Protein AF-0000000068837179 (afdb_homodimer)

Nearest PDB structures (foldseek):
  2dx7-assembly1_B  TM=6.089E-01  e=2.990E-06  Pyrococcus horikoshii OT3
  5elm-assembly2_D  TM=6.100E-01  e=6.855E-06  Escherichia coli
  5hqt-assembly1_A  TM=6.176E-01  e=1.316E-05  Escherichia coli O157:H7 str. SS52
  2zsk-assembly1_B  TM=5.838E-01  e=1.240E-05  Pyrococcus horikoshii OT3
  5w1q-assembly1_B  TM=5.320E-01  e=4.939E-03  Helicobacter pylori

Sequence (682 aa):
MAGKDRKTIEKNYPGAEVDEGGRFKPLPPADDDAKLLVCEYPSLGVIRLDYDYPPALGDIDHPGSFYYDVFYRVVPGLTFGMCQKGEMPDEIKQRFIDAIKWLDAQGVAGITSDCGFFMNFQDLARTVTDKPVFMSSLCQLPAVVCAYAAHEHIALFTANGESLKPMRDLIKKECGVDPEESRFIIVGCQDVPGFEAVANGDRVDVDSVMPHIVRLAKETVAKYADTAKPIRAILFECTELPPYSDAVRAATRLPVFDAITSCNSFLAALMDNPRFGVNNWHLSWDGSQTDYRYGDNLSADLKAKLVNAEHAENVAAAERKLAKDRQKPKPATGTGTAFDAMAGKDRKTIEKNYPGAEVDEGGRFKPLPPADDDAKLLVCEYPSLGVIRLDYDYPPALGDIDHPGSFYYDVFYRVVPGLTFGMCQKGEMPDEIKQRFIDAIKWLDAQGVAGITSDCGFFMNFQDLARTVTDKPVFMSSLCQLPAVVCAYAAHEHIALFTANGESLKPMRDLIKKECGVDPEESRFIIVGCQDVPGFEAVANGDRVDVDSVMPHIVRLAKETVAKYADTAKPIRAILFECTELPPYSDAVRAATRLPVFDAITSCNSFLAALMDNPRFGVNNWHLSWDGSQTDYRYGDNLSADLKAKLVNAEHAENVAAAERKLAKDRQKPKPATGTGTAFDA

Solvent-accessible surface area (backbone atoms only — not comparable to full-atom values): 36928 Å² total; per-residue (Å²): 141,82,79,59,65,34,63,69,37,48,69,79,42,74,84,60,62,43,49,68,56,37,47,76,63,69,78,74,48,88,67,89,80,57,65,79,71,62,38,75,48,62,25,37,22,34,42,31,54,34,66,55,52,63,59,50,62,30,14,69,78,20,60,69,52,50,92,46,47,71,45,63,34,55,22,49,60,38,36,69,69,34,34,63,69,51,53,68,59,69,71,41,44,50,42,44,54,49,37,53,50,51,37,53,73,73,60,39,54,30,38,33,41,57,37,32,46,37,49,62,46,38,71,64,54,17,71,72,44,85,46,46,30,47,27,19,28,57,36,46,45,27,25,57,52,42,16,46,38,83,60,41,19,37,34,38,35,28,58,41,38,81,64,51,59,80,40,34,67,54,43,23,70,58,31,53,39,60,55,77,42,87,29,46,45,76,40,47,38,60,81,38,69,64,47,53,22,65,84,69,41,40,63,60,55,62,78,76,26,40,64,50,54,38,47,52,52,48,53,57,42,56,76,23,59,90,46,93,40,30,58,58,35,36,34,31,34,26,29,74,45,38,34,42,38,33,47,37,23,64,74,63,72,32,37,37,42,22,41,60,57,44,52,51,47,62,51,51,26,62,44,67,44,91,74,38,47,54,52,67,46,36,46,76,69,89,83,66,71,76,89,81,56,90,61,47,92,51,54,71,75,51,52,71,48,40,76,41,68,71,53,58,66,57,49,54,51,45,50,54,47,50,54,51,56,68,63,46,74,74,74,78,78,74,81,74,72,71,75,74,117,144,82,82,64,66,29,63,72,37,50,70,81,43,74,83,61,63,41,51,68,52,33,48,77,66,71,81,78,47,91,67,91,81,62,66,80,74,62,37,75,49,61,25,37,22,34,42,31,54,35,65,51,52,63,58,50,62,29,12,68,77,19,61,68,50,52,92,46,47,70,44,66,34,54,24,50,61,38,36,69,69,34,35,65,70,52,54,68,59,69,71,42,44,50,42,44,55,49,37,53,49,53,39,53,73,72,61,40,55,31,38,34,41,54,37,32,46,37,50,61,46,39,70,62,52,18,70,72,44,84,45,48,30,48,27,18,28,56,37,46,46,29,25,57,52,41,17,45,40,82,59,41,19,36,35,38,36,28,58,43,39,80,63,53,60,78,40,35,66,55,42,22,70,56,29,52,39,59,52,76,42,89,26,47,44,76,40,48,38,60,80,38,68,65,47,50,22,63,82,69,42,41,63,58,55,60,78,76,26,40,62,48,53,38,47,51,52,48,54,56,40,57,75,23,60,88,47,95,39,30,59,56,36,34,35,30,34,28,29,72,46,39,34,43,38,33,48,37,22,65,73,62,72,32,37,38,41,23,42,59,58,45,53,50,48,62,51,49,25,62,43,68,44,92,74,38,46,52,55,70,49,38,45,75,68,88,85,67,71,74,87,81,55,90,60,49,93,50,55,72,73,52,51,71,48,39,77,38,66,71,48,57,64,58,48,55,53,45,52,54,46,50,52,52,56,70,64,44,73,74,75,78,77,73,82,73,72,70,75,75,116

Radius of gyration: 26.99 Å; Cα contacts (8 Å, |Δi|>4): 1284; chains: 2; bounding box: 85×78×82 Å

Structure (mmCIF, N/CA/C/O backbone):
data_AF-0000000068837179-model_v1
#
loop_
_entity.id
_entity.type
_entity.pdbx_description
1 polymer 'Uncharacterized protein'
#
loop_
_atom_site.group_PDB
_atom_site.id
_atom_site.type_symbol
_atom_site.label_atom_id
_atom_site.label_alt_id
_atom_site.label_comp_id
_atom_site.label_asym_id
_atom_site.label_entity_id
_atom_site.label_seq_id
_atom_site.pdbx_PDB_ins_code
_atom_site.Cartn_x
_atom_site.Cartn_y
_atom_site.Cartn_z
_atom_site.occupancy
_atom_site.B_iso_or_equiv
_atom_site.auth_seq_id
_atom_site.auth_comp_id
_atom_site.auth_asym_id
_atom_site.auth_atom_id
_atom_site.pdbx_PDB_model_num
ATOM 1 N N . MET A 1 1 ? -8.508 -22.625 29.547 1 20.25 1 MET A N 1
ATOM 2 C CA . MET A 1 1 ? -7.75 -21.891 28.547 1 20.25 1 MET A CA 1
ATOM 3 C C . MET A 1 1 ? -7.773 -20.391 28.828 1 20.25 1 MET A C 1
ATOM 5 O O . MET A 1 1 ? -8.758 -19.703 28.531 1 20.25 1 MET A O 1
ATOM 9 N N . ALA A 1 2 ? -7.027 -19.672 29.922 1 22.12 2 ALA A N 1
ATOM 10 C CA . ALA A 1 2 ? -7.379 -18.875 31.094 1 22.12 2 ALA A CA 1
ATOM 11 C C . ALA A 1 2 ? -7.398 -17.391 30.75 1 22.12 2 ALA A C 1
ATOM 13 O O . ALA A 1 2 ? -6.77 -16.953 29.781 1 22.12 2 ALA A O 1
ATOM 14 N N . GLY A 1 3 ? -8.109 -16.469 31.484 1 24.42 3 GLY A N 1
ATOM 15 C CA . GLY A 1 3 ? -8.672 -15.125 31.516 1 24.42 3 GLY A CA 1
ATOM 16 C C . GLY A 1 3 ? -7.617 -14.039 31.578 1 24.42 3 GLY A C 1
ATOM 17 O O . GLY A 1 3 ? -6.91 -13.914 32.594 1 24.42 3 GLY A O 1
ATOM 18 N N . LYS A 1 4 ? -6.719 -13.859 30.609 1 28.53 4 LYS A N 1
ATOM 19 C CA . LYS A 1 4 ? -5.672 -12.844 30.75 1 28.53 4 LYS A CA 1
ATOM 20 C C . LYS A 1 4 ? -6.191 -11.609 31.469 1 28.53 4 LYS A C 1
ATOM 22 O O . LYS A 1 4 ? -7.277 -11.109 31.172 1 28.53 4 LYS A O 1
ATOM 27 N N . ASP A 1 5 ? -5.574 -10.945 32.625 1 31.19 5 ASP A N 1
ATOM 28 C CA . ASP A 1 5 ? -5.945 -10.336 33.906 1 31.19 5 ASP A CA 1
ATOM 29 C C . ASP A 1 5 ? -6.281 -8.859 33.719 1 31.19 5 ASP A C 1
ATOM 31 O O . ASP A 1 5 ? -5.723 -8.188 32.844 1 31.19 5 ASP A O 1
ATOM 35 N N . ARG A 1 6 ? -7.199 -8.117 34.375 1 32.34 6 ARG A N 1
ATOM 36 C CA . ARG A 1 6 ? -7.934 -6.887 34.656 1 32.34 6 ARG A CA 1
ATOM 37 C C . ARG A 1 6 ? -6.996 -5.777 35.125 1 32.34 6 ARG A C 1
ATOM 39 O O . ARG A 1 6 ? -7.156 -4.621 34.719 1 32.34 6 ARG A O 1
ATOM 46 N N . LYS A 1 7 ? -6.008 -6.156 35.719 1 34.16 7 LYS A N 1
ATOM 47 C CA . LYS A 1 7 ? -5.238 -5.227 36.531 1 34.16 7 LYS A CA 1
ATOM 48 C C . LYS A 1 7 ? -4.297 -4.383 35.688 1 34.16 7 LYS A C 1
ATOM 50 O O . LYS A 1 7 ? -4.09 -3.199 35.969 1 34.16 7 LYS A O 1
ATOM 55 N N . THR A 1 8 ? -3.781 -4.969 34.719 1 30.62 8 THR A N 1
ATOM 56 C CA . THR A 1 8 ? -2.74 -4.238 34 1 30.62 8 THR A CA 1
ATOM 57 C C . THR A 1 8 ? -3.346 -3.139 33.125 1 30.62 8 THR A C 1
ATOM 59 O O . THR A 1 8 ? -2.748 -2.074 32.969 1 30.62 8 THR A O 1
ATOM 62 N N . ILE A 1 9 ? -4.613 -3.262 32.781 1 30.8 9 ILE A N 1
ATOM 63 C CA . ILE A 1 9 ? -5.328 -2.273 31.984 1 30.8 9 ILE A CA 1
ATOM 64 C C . ILE A 1 9 ? -5.742 -1.096 32.844 1 30.8 9 ILE A C 1
ATOM 66 O O . ILE A 1 9 ? -5.613 0.062 32.469 1 30.8 9 ILE A O 1
ATOM 70 N N . GLU A 1 10 ? -5.988 -1.407 34.031 1 36.59 10 GLU A N 1
ATOM 71 C CA . GLU A 1 10 ? -6.445 -0.404 34.969 1 36.59 10 GLU A CA 1
ATOM 72 C C . GLU A 1 10 ? -5.383 0.665 35.219 1 36.59 10 GLU A C 1
ATOM 74 O O . GLU A 1 10 ? -5.703 1.84 35.375 1 36.59 10 GLU A O 1
ATOM 79 N N . LYS A 1 11 ? -4.219 0.187 35.219 1 37.34 11 LYS A N 1
ATOM 80 C CA . LYS A 1 11 ? -3.131 1.094 35.594 1 37.34 11 LYS A CA 1
ATOM 81 C C . LYS A 1 11 ? -2.885 2.115 34.469 1 37.34 11 LYS A C 1
ATOM 83 O O . LYS A 1 11 ? -2.715 3.305 34.75 1 37.34 11 LYS A O 1
ATOM 88 N N . ASN A 1 12 ? -2.801 1.68 33.344 1 32.41 12 ASN A N 1
ATOM 89 C CA . ASN A 1 12 ? -2.252 2.549 32.281 1 32.41 12 ASN A CA 1
ATOM 90 C C . ASN A 1 12 ? -3.33 3.438 31.688 1 32.41 12 ASN A C 1
ATOM 92 O O . ASN A 1 12 ? -3.02 4.391 30.969 1 32.41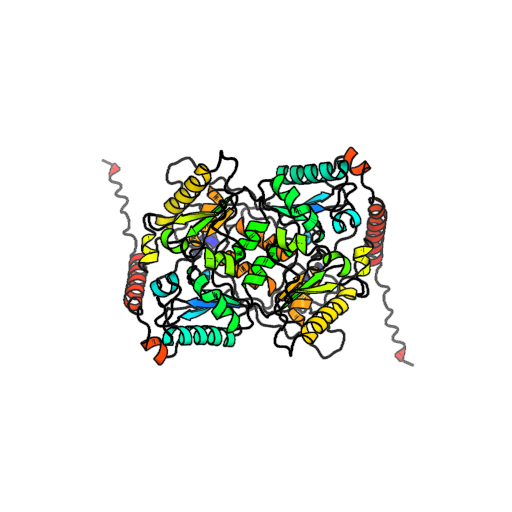 12 ASN A O 1
ATOM 96 N N . TYR A 1 13 ? -4.625 2.961 31.609 1 29.81 13 TYR A N 1
ATOM 97 C CA . TYR A 1 13 ? -5.742 3.785 31.156 1 29.81 13 TYR A CA 1
ATOM 98 C C . TYR A 1 13 ? -6.742 4.016 32.281 1 29.81 13 TYR A C 1
ATOM 100 O O . TYR A 1 13 ? -7.676 3.227 32.469 1 29.81 13 TYR A O 1
ATOM 108 N N . PRO A 1 14 ? -6.625 4.891 32.969 1 34.59 14 PRO A N 1
ATOM 109 C CA . PRO A 1 14 ? -7.523 5.211 34.094 1 34.59 14 PRO A CA 1
ATOM 110 C C . PRO A 1 14 ? -8.891 5.707 33.594 1 34.59 14 PRO A C 1
ATOM 112 O O . PRO A 1 14 ? -8.969 6.551 32.719 1 34.59 14 PRO A O 1
ATOM 115 N N . GLY A 1 15 ? -10.008 5.098 33.969 1 36.75 15 GLY A N 1
ATOM 116 C CA . GLY A 1 15 ? -11.406 5.355 33.656 1 36.75 15 GLY A CA 1
ATOM 117 C C . GLY A 1 15 ? -11.914 4.531 32.469 1 36.75 15 GLY A C 1
ATOM 118 O O . GLY A 1 15 ? -13.078 4.645 32.094 1 36.75 15 GLY A O 1
ATOM 119 N N . ALA A 1 16 ? -11.203 4.074 31.562 1 35.16 16 ALA A N 1
ATOM 120 C CA . ALA A 1 16 ? -11.578 3.039 30.594 1 35.16 16 ALA A CA 1
ATOM 121 C C . ALA A 1 16 ? -12.125 1.805 31.312 1 35.16 16 ALA A C 1
ATOM 123 O O . ALA A 1 16 ? -11.539 1.329 32.281 1 35.16 16 ALA A O 1
ATOM 124 N N . GLU A 1 17 ? -13.461 1.665 31.391 1 36.78 17 GLU A N 1
ATOM 125 C CA . GLU A 1 17 ? -13.859 0.412 32.031 1 36.78 17 GLU A CA 1
ATOM 126 C C . GLU A 1 17 ? -13.344 -0.791 31.234 1 36.78 17 GLU A C 1
ATOM 128 O O . GLU A 1 17 ? -13.453 -0.832 30.016 1 36.78 17 GLU A O 1
ATOM 133 N N . VAL A 1 18 ? -12.25 -1.261 31.391 1 38 18 VAL A N 1
ATOM 134 C CA . VAL A 1 18 ? -11.781 -2.549 30.891 1 38 18 VAL A CA 1
ATOM 135 C C . VAL A 1 18 ? -12.57 -3.678 31.547 1 38 18 VAL A C 1
ATOM 137 O O . VAL A 1 18 ? -13.008 -3.551 32.688 1 38 18 VAL A O 1
ATOM 140 N N . ASP A 1 19 ? -13.188 -4.461 30.703 1 34.62 19 ASP A N 1
ATOM 141 C CA . ASP A 1 19 ? -13.727 -5.617 31.406 1 34.62 19 ASP A CA 1
ATOM 142 C C . ASP A 1 19 ? -12.633 -6.375 32.156 1 34.62 19 ASP A C 1
ATOM 144 O O . ASP A 1 19 ? -11.469 -5.961 32.125 1 34.62 19 ASP A O 1
ATOM 148 N N . GLU A 1 20 ? -12.922 -7.34 32.938 1 40.31 20 GLU A N 1
ATOM 149 C CA . GLU A 1 20 ? -11.969 -8.102 33.75 1 40.31 20 GLU A CA 1
ATOM 150 C C . GLU A 1 20 ? -10.742 -8.484 32.938 1 40.31 20 GLU A C 1
ATOM 152 O O . GLU A 1 20 ? -9.648 -8.664 33.469 1 40.31 20 GLU A O 1
ATOM 157 N N . GLY A 1 21 ? -10.906 -8.625 31.625 1 34.88 21 GLY A N 1
ATOM 158 C CA . GLY A 1 21 ? -9.82 -9.188 30.844 1 34.88 21 GLY A CA 1
ATOM 159 C C . GLY A 1 21 ? -8.977 -8.133 30.156 1 34.88 21 GLY A C 1
ATOM 160 O O . GLY A 1 21 ? -8.086 -8.461 29.359 1 34.88 21 GLY A O 1
ATOM 161 N N . GLY A 1 22 ? -9.078 -6.836 30.391 1 34.56 22 GLY A N 1
ATOM 162 C CA . GLY A 1 22 ? -8.203 -5.758 29.969 1 34.56 22 GLY A CA 1
ATOM 163 C C . GLY A 1 22 ? -8.641 -5.121 28.656 1 34.56 22 GLY A C 1
ATOM 164 O O . GLY A 1 22 ? -7.871 -4.379 28.031 1 34.56 22 GLY A O 1
ATOM 165 N N . ARG A 1 23 ? -9.609 -5.652 28.016 1 31.25 23 ARG A N 1
ATOM 166 C CA . ARG A 1 23 ? -10.055 -5.176 26.719 1 31.25 23 ARG A CA 1
ATOM 167 C C . ARG A 1 23 ? -10.859 -3.883 26.859 1 31.25 23 ARG A C 1
ATOM 169 O O . ARG A 1 23 ? -11.602 -3.709 27.812 1 31.25 23 ARG A O 1
ATOM 176 N N . PHE A 1 24 ? -10.547 -2.902 26 1 32.12 24 PHE A N 1
ATOM 177 C CA . PHE A 1 24 ? -11.195 -1.598 26 1 32.12 24 PHE A CA 1
ATOM 178 C C . PHE A 1 24 ? -12.672 -1.725 25.672 1 32.12 24 PHE A C 1
ATOM 180 O O . PHE A 1 24 ? -13.062 -2.568 24.859 1 32.12 24 PHE A O 1
ATOM 187 N N . LYS A 1 25 ? -13.695 -1.271 26.359 1 35.53 25 LYS A N 1
ATOM 188 C CA . LYS A 1 25 ? -15.117 -1.187 26.016 1 35.53 25 LYS A CA 1
ATOM 189 C C . LYS A 1 25 ? -15.336 -0.243 24.844 1 35.53 25 LYS A C 1
ATOM 191 O O . LYS A 1 25 ? -14.82 0.877 24.828 1 35.53 25 LYS A O 1
ATOM 196 N N . PRO A 1 26 ? -15.688 -0.724 23.547 1 34.81 26 PRO A N 1
ATOM 197 C CA . PRO A 1 26 ? -16.078 0.12 22.422 1 34.81 26 PRO A CA 1
ATOM 198 C C . PRO A 1 26 ? -16.828 1.375 22.859 1 34.81 26 PRO A C 1
ATOM 200 O O . PRO A 1 26 ? -17.469 1.387 23.922 1 34.81 26 PRO A O 1
ATOM 203 N N . LEU A 1 27 ? -16.5 2.488 22.281 1 36.75 27 LEU A N 1
ATOM 204 C CA . LEU A 1 27 ? -17.266 3.707 22.547 1 36.75 27 LEU A CA 1
ATOM 205 C C . LEU A 1 27 ? -18.766 3.428 22.562 1 36.75 27 LEU A C 1
ATOM 207 O O . LEU A 1 27 ? -19.25 2.646 21.75 1 36.75 27 LEU A O 1
ATOM 211 N N . PRO A 1 28 ? -19.469 3.543 23.594 1 34.31 28 PRO A N 1
ATOM 212 C CA . PRO A 1 28 ? -20.938 3.412 23.562 1 34.31 28 PRO A CA 1
ATOM 213 C C . PRO A 1 28 ? -21.562 4.215 22.422 1 34.31 28 PRO A C 1
ATOM 215 O O . PRO A 1 28 ? -21.125 5.328 22.125 1 34.31 28 PRO A O 1
ATOM 218 N N . PRO A 1 29 ? -22.125 3.529 21.219 1 33.91 29 PRO A N 1
ATOM 219 C CA . PRO A 1 29 ? -22.938 4.344 20.312 1 33.91 29 PRO A CA 1
ATOM 220 C C . PRO A 1 29 ? -23.688 5.461 21.031 1 33.91 29 PRO A C 1
ATOM 222 O O . PRO A 1 29 ? -23.953 5.352 22.234 1 33.91 29 PRO A O 1
ATOM 225 N N . ALA A 1 30 ? -23.562 6.742 20.531 1 32.94 30 ALA A N 1
ATOM 226 C CA . ALA A 1 30 ? -24.469 7.691 21.172 1 32.94 30 ALA A CA 1
ATOM 227 C C . ALA A 1 30 ? -25.781 7.02 21.547 1 32.94 30 ALA A C 1
ATOM 229 O O . ALA A 1 30 ? -26.266 7.172 22.672 1 32.94 30 ALA A O 1
ATOM 230 N N . ASP A 1 31 ? -26.734 6.879 20.406 1 33.06 31 ASP A N 1
ATOM 231 C CA . ASP A 1 31 ? -28.031 6.277 20.734 1 33.06 31 ASP A CA 1
ATOM 232 C C . ASP A 1 31 ? -27.875 4.805 21.094 1 33.06 31 ASP A C 1
ATOM 234 O O . ASP A 1 31 ? -26.969 4.129 20.609 1 33.06 31 ASP A O 1
ATOM 238 N N . ASP A 1 32 ? -28.516 4.211 22.156 1 34.5 32 ASP A N 1
ATOM 239 C CA . ASP A 1 32 ? -28.562 2.939 22.875 1 34.5 32 ASP A CA 1
ATOM 240 C C . ASP A 1 32 ? -28.328 1.769 21.922 1 34.5 32 ASP A C 1
ATOM 242 O O . ASP A 1 32 ? -27.688 0.785 22.281 1 34.5 32 ASP A O 1
ATOM 246 N N . ASP A 1 33 ? -29.062 1.517 20.781 1 34.59 33 ASP A N 1
ATOM 247 C CA . ASP A 1 33 ? -29.25 0.261 20.062 1 34.59 33 ASP A CA 1
ATOM 248 C C . ASP A 1 33 ? -28.094 -0.023 19.125 1 34.59 33 ASP A C 1
ATOM 250 O O . ASP A 1 33 ? -28.062 -1.061 18.453 1 34.59 33 ASP A O 1
ATOM 254 N N . ALA A 1 34 ? -27.328 0.893 18.562 1 34.69 34 ALA A N 1
ATOM 255 C CA . ALA A 1 34 ? -26.484 0.478 17.453 1 34.69 34 ALA A CA 1
ATOM 256 C C . ALA A 1 34 ? -25.156 -0.103 17.938 1 34.69 34 ALA A C 1
ATOM 258 O O . ALA A 1 34 ? -24.25 0.641 18.297 1 34.69 34 ALA A O 1
ATOM 259 N N . LYS A 1 35 ? -25.156 -1.097 18.625 1 37.28 35 LYS A N 1
ATOM 260 C CA . LYS A 1 35 ? -24 -1.946 18.922 1 37.28 35 LYS A CA 1
ATOM 261 C C . LYS A 1 35 ? -23.078 -2.043 17.703 1 37.28 35 LYS A C 1
ATOM 263 O O . LYS A 1 35 ? -23.516 -2.367 16.609 1 37.28 35 LYS A O 1
ATOM 268 N N . LEU A 1 36 ? -22.031 -1.327 17.641 1 48 36 LEU A N 1
ATOM 269 C CA . LEU A 1 36 ? -21.047 -1.641 16.625 1 48 36 LEU A CA 1
ATOM 270 C C . LEU A 1 36 ? -20.891 -3.148 16.453 1 48 36 LEU A C 1
ATOM 272 O O . LEU A 1 36 ? -20.516 -3.846 17.391 1 48 36 LEU A O 1
ATOM 276 N N . LEU A 1 37 ? -21.703 -3.764 15.633 1 45.88 37 LEU A N 1
ATOM 277 C CA . LEU A 1 37 ? -21.516 -5.18 15.344 1 45.88 37 LEU A CA 1
ATOM 278 C C . LEU A 1 37 ? -20.062 -5.469 14.953 1 45.88 37 LEU A C 1
ATOM 280 O O . LEU A 1 37 ? -19.547 -4.875 14.008 1 45.88 37 LEU A O 1
ATOM 284 N N . VAL A 1 38 ? -19.219 -5.84 15.891 1 56.88 38 VAL A N 1
ATOM 285 C CA . VAL A 1 38 ? -17.875 -6.355 15.625 1 56.88 38 VAL A CA 1
ATOM 286 C C . VAL A 1 38 ? -17.938 -7.34 14.461 1 56.88 38 VAL A C 1
ATOM 288 O O . VAL A 1 38 ? -18.766 -8.25 14.438 1 56.88 38 VAL A O 1
ATOM 291 N N . CYS A 1 39 ? -17.172 -6.93 13.43 1 68.56 39 CYS A N 1
ATOM 292 C CA . CYS A 1 39 ? -17.141 -7.801 12.258 1 68.56 39 CYS A CA 1
ATOM 293 C C . CYS A 1 39 ? -15.945 -8.742 12.312 1 68.56 39 CYS A C 1
ATOM 295 O O . CYS A 1 39 ? -15.094 -8.633 13.203 1 68.56 39 CYS A O 1
ATOM 297 N N . GLU A 1 40 ? -15.969 -9.664 11.438 1 76.06 40 GLU A N 1
ATOM 298 C CA . GLU A 1 40 ? -14.875 -10.617 11.328 1 76.06 40 GLU A CA 1
ATOM 299 C C . GLU A 1 40 ? -13.609 -9.945 10.805 1 76.06 40 GLU A C 1
ATOM 301 O O . GLU A 1 40 ? -13.68 -8.938 10.102 1 76.06 40 GLU A O 1
ATOM 306 N N . TYR A 1 41 ? -12.5 -10.539 11.242 1 85.94 41 TYR A N 1
ATOM 307 C CA . TYR A 1 41 ? -11.211 -10.102 10.727 1 85.94 41 TYR A CA 1
ATOM 308 C C . TYR A 1 41 ? -11.141 -10.273 9.219 1 85.94 41 TYR A C 1
ATOM 310 O O . TYR A 1 41 ? -11.609 -11.273 8.68 1 85.94 41 TYR A O 1
ATOM 318 N N . PRO A 1 42 ? -10.586 -9.312 8.531 1 92.94 42 PRO A N 1
ATOM 319 C CA . PRO A 1 42 ? -10.531 -9.398 7.07 1 92.94 42 PRO A CA 1
ATOM 320 C C . PRO A 1 42 ? -9.758 -10.609 6.574 1 92.94 42 PRO A C 1
ATOM 322 O O . PRO A 1 42 ? -8.719 -10.953 7.145 1 92.94 42 PRO A O 1
ATOM 325 N N . SER A 1 43 ? -10.305 -11.266 5.602 1 95.88 43 SER A N 1
ATOM 326 C CA . SER A 1 43 ? -9.664 -12.398 4.949 1 95.88 43 SER A CA 1
ATOM 327 C C . SER A 1 43 ? -9.422 -12.125 3.471 1 95.88 43 SER A C 1
ATOM 329 O O . SER A 1 43 ? -9.984 -11.188 2.906 1 95.88 43 SER A O 1
ATOM 331 N N . LEU A 1 44 ? -8.539 -12.945 2.896 1 98.25 44 LEU A N 1
ATOM 332 C CA . LEU A 1 44 ? -8.141 -12.781 1.502 1 98.25 44 LEU A CA 1
ATOM 333 C C . LEU A 1 44 ? -8.664 -13.945 0.654 1 98.25 44 LEU A C 1
ATOM 335 O O . LEU A 1 44 ? -8.633 -15.094 1.088 1 98.25 44 LEU A O 1
ATOM 339 N N . GLY A 1 45 ? -9.18 -13.609 -0.515 1 98.56 45 GLY A N 1
ATOM 340 C CA . GLY A 1 45 ? -9.445 -14.625 -1.525 1 98.56 45 GLY A CA 1
ATOM 341 C C . GLY A 1 45 ? -8.359 -14.719 -2.578 1 98.56 45 GLY A C 1
ATOM 342 O O . GLY A 1 45 ? -7.871 -13.695 -3.062 1 98.56 45 GLY A O 1
ATOM 343 N N . VAL A 1 46 ? -7.977 -15.914 -2.955 1 98.75 46 VAL A N 1
ATOM 344 C CA . VAL A 1 46 ? -6.949 -16.125 -3.973 1 98.75 46 VAL A CA 1
ATOM 345 C C . VAL A 1 46 ? -7.496 -17.031 -5.074 1 98.75 46 VAL A C 1
ATOM 347 O O . VAL A 1 46 ? -7.836 -18.188 -4.824 1 98.75 46 VAL A O 1
ATOM 350 N N . ILE A 1 47 ? -7.559 -16.516 -6.258 1 98.69 47 ILE A N 1
ATOM 351 C CA . ILE A 1 47 ? -7.836 -17.312 -7.449 1 98.69 47 ILE A CA 1
ATOM 352 C C . ILE A 1 47 ? -6.57 -18.047 -7.875 1 98.69 47 ILE A C 1
ATOM 354 O O . ILE A 1 47 ? -5.508 -17.453 -8.031 1 98.69 47 ILE A O 1
ATOM 358 N N . ARG A 1 48 ? -6.723 -19.312 -8.078 1 97.88 48 ARG A N 1
ATOM 359 C CA . ARG A 1 48 ? -5.551 -20.109 -8.43 1 97.88 48 ARG A CA 1
ATOM 360 C C . ARG A 1 48 ? -5.668 -20.656 -9.844 1 97.88 48 ARG A C 1
ATOM 362 O O . ARG A 1 48 ? -6.75 -21.062 -10.273 1 97.88 48 ARG A O 1
ATOM 369 N N . LEU A 1 49 ? -4.551 -20.703 -10.5 1 96.44 49 LEU A N 1
ATOM 370 C CA . LEU A 1 49 ? -4.43 -21.484 -11.727 1 96.44 49 LEU A CA 1
ATOM 371 C C . LEU A 1 49 ? -4.621 -22.969 -11.453 1 96.44 49 LEU A C 1
ATOM 373 O O . LEU A 1 49 ? -4.461 -23.422 -10.32 1 96.44 49 LEU A O 1
ATOM 377 N N . ASP A 1 50 ? -5.059 -23.656 -12.508 1 95.44 50 ASP A N 1
ATOM 378 C CA . ASP A 1 50 ? -5.023 -25.109 -12.477 1 95.44 50 ASP A CA 1
ATOM 379 C C . ASP A 1 50 ? -3.592 -25.625 -12.586 1 95.44 50 ASP A C 1
ATOM 381 O O . ASP A 1 50 ? -3.168 -26.078 -13.656 1 95.44 50 ASP A O 1
ATOM 385 N N . TYR A 1 51 ? -2.93 -25.438 -11.602 1 89.56 51 TYR A N 1
ATOM 386 C CA . TYR A 1 51 ? -1.497 -25.688 -11.477 1 89.56 51 TYR A CA 1
ATOM 387 C C . TYR A 1 51 ? -1.153 -26.203 -10.086 1 89.56 51 TYR A C 1
ATOM 389 O O . TYR A 1 51 ? -1.262 -25.484 -9.094 1 89.56 51 TYR A O 1
ATOM 397 N N . ASP A 1 52 ? -0.792 -27.531 -10.047 1 90.56 52 ASP A N 1
ATOM 398 C CA . ASP A 1 52 ? -0.489 -28.141 -8.758 1 90.56 52 ASP A CA 1
ATOM 399 C C . ASP A 1 52 ? 1.014 -28.141 -8.484 1 90.56 52 ASP A C 1
ATOM 401 O O . ASP A 1 52 ? 1.782 -28.781 -9.211 1 90.56 52 ASP A O 1
ATOM 405 N N . TYR A 1 53 ? 1.488 -27.406 -7.602 1 90.5 53 TYR A N 1
ATOM 406 C CA . TYR A 1 53 ? 2.877 -27.328 -7.16 1 90.5 53 TYR A CA 1
ATOM 407 C C . TYR A 1 53 ? 2.963 -27.062 -5.664 1 90.5 53 TYR A C 1
ATOM 409 O O . TYR A 1 53 ? 2.029 -26.5 -5.074 1 90.5 53 TYR A O 1
ATOM 417 N N . PRO A 1 54 ? 4.027 -27.531 -5.008 1 92.75 54 PRO A N 1
ATOM 418 C CA . PRO A 1 54 ? 4.207 -27.219 -3.586 1 92.75 54 PRO A CA 1
ATOM 419 C C . PRO A 1 54 ? 4.699 -25.797 -3.354 1 92.75 54 PRO A C 1
ATOM 421 O O . PRO A 1 54 ? 5.871 -25.5 -3.584 1 92.75 54 PRO A O 1
ATOM 424 N N . PRO A 1 55 ? 3.906 -24.938 -2.922 1 94.94 55 PRO A N 1
ATOM 425 C CA . PRO A 1 55 ? 4.328 -23.547 -2.75 1 94.94 55 PRO A CA 1
ATOM 426 C C . PRO A 1 55 ? 5.281 -23.359 -1.572 1 94.94 55 PRO A C 1
ATOM 428 O O . PRO A 1 55 ? 5.078 -23.953 -0.51 1 94.94 55 PRO A O 1
ATOM 431 N N . ALA A 1 56 ? 6.32 -22.594 -1.74 1 94 56 ALA A N 1
ATOM 432 C CA . ALA A 1 56 ? 7.227 -22.219 -0.657 1 94 56 ALA A CA 1
ATOM 433 C C . ALA A 1 56 ? 6.598 -21.141 0.237 1 94 56 ALA A C 1
ATOM 435 O O . ALA A 1 56 ? 5.699 -20.422 -0.192 1 94 56 ALA A O 1
ATOM 436 N N . LEU A 1 57 ? 7.027 -21.062 1.483 1 93.62 57 LEU A N 1
ATOM 437 C CA . LEU A 1 57 ? 6.652 -19.938 2.332 1 93.62 57 LEU A CA 1
ATOM 438 C C . LEU A 1 57 ? 7.047 -18.609 1.688 1 93.62 57 LEU A C 1
ATOM 440 O O . LEU A 1 57 ? 8.195 -18.438 1.261 1 93.62 57 LEU A O 1
ATOM 444 N N . GLY A 1 58 ? 6.121 -17.672 1.594 1 95.62 58 GLY A N 1
ATOM 445 C CA . GLY A 1 58 ? 6.305 -16.422 0.861 1 95.62 58 GLY A CA 1
ATOM 446 C C . GLY A 1 58 ? 5.566 -16.406 -0.463 1 95.62 58 GLY A C 1
ATOM 447 O O . GLY A 1 58 ? 5.266 -15.328 -0.991 1 95.62 58 GLY A O 1
ATOM 448 N N . ASP A 1 59 ? 5.34 -17.578 -0.997 1 96.25 59 ASP A N 1
ATOM 449 C CA . ASP A 1 59 ? 4.492 -17.703 -2.178 1 96.25 59 ASP A CA 1
ATOM 450 C C . ASP A 1 59 ? 3.035 -17.406 -1.843 1 96.25 59 ASP A C 1
ATOM 452 O O . ASP A 1 59 ? 2.547 -17.766 -0.772 1 96.25 59 ASP A O 1
ATOM 456 N N . ILE A 1 60 ? 2.297 -16.828 -2.74 1 97.19 60 ILE A N 1
ATOM 457 C CA . ILE A 1 60 ? 0.908 -16.438 -2.525 1 97.19 60 ILE A CA 1
ATOM 458 C C . ILE A 1 60 ? 0.058 -17.672 -2.24 1 97.19 60 ILE A C 1
ATOM 460 O O . ILE A 1 60 ? -0.934 -17.594 -1.513 1 97.19 60 ILE A O 1
ATOM 464 N N . ASP A 1 61 ? 0.486 -18.828 -2.771 1 96.88 61 ASP A N 1
ATOM 465 C CA . ASP A 1 61 ? -0.32 -20.031 -2.645 1 96.88 61 ASP A CA 1
ATOM 466 C C . ASP A 1 61 ? -0.044 -20.75 -1.321 1 96.88 61 ASP A C 1
ATOM 468 O O . ASP A 1 61 ? -0.684 -21.75 -1.003 1 96.88 61 ASP A O 1
ATOM 472 N N . HIS A 1 62 ? 0.901 -20.297 -0.528 1 95.75 62 HIS A N 1
ATOM 473 C CA . HIS A 1 62 ? 1.155 -20.828 0.803 1 95.75 62 HIS A CA 1
ATOM 474 C C . HIS A 1 62 ? 0.405 -20.047 1.871 1 95.75 62 HIS A C 1
ATOM 476 O O . HIS A 1 62 ? 0.728 -18.891 2.133 1 95.75 62 HIS A O 1
ATOM 482 N N . PRO A 1 63 ? -0.519 -20.688 2.555 1 95.06 63 PRO A N 1
ATOM 483 C CA . PRO A 1 63 ? -1.292 -19.938 3.551 1 95.06 63 PRO A CA 1
ATOM 484 C C . PRO A 1 63 ? -0.413 -19.297 4.621 1 95.06 63 PRO A C 1
ATOM 486 O O . PRO A 1 63 ? -0.759 -18.234 5.156 1 95.06 63 PRO A O 1
ATOM 489 N N . GLY A 1 64 ? 0.706 -19.859 4.891 1 93.31 64 GLY A N 1
ATOM 490 C CA . GLY A 1 64 ? 1.611 -19.359 5.91 1 93.31 64 GLY A CA 1
ATOM 491 C C . GLY A 1 64 ? 2.256 -18.031 5.531 1 93.31 64 GLY A C 1
ATOM 492 O O . GLY A 1 64 ? 2.908 -17.391 6.359 1 93.31 64 GLY A O 1
ATOM 493 N N . SER A 1 65 ? 2.041 -17.578 4.301 1 95.44 65 SER A N 1
ATOM 494 C CA . SER A 1 65 ? 2.645 -16.344 3.818 1 95.44 65 SER A CA 1
ATOM 495 C C . SER A 1 65 ? 1.888 -15.125 4.332 1 95.44 65 SER A C 1
ATOM 497 O O . SER A 1 65 ? 2.346 -13.992 4.172 1 95.44 65 SER A O 1
ATOM 499 N N . PHE A 1 66 ? 0.712 -15.375 4.992 1 95.25 66 PHE A N 1
ATOM 500 C CA . PHE A 1 66 ? -0.18 -14.297 5.395 1 95.25 66 PHE A CA 1
ATOM 501 C C . PHE A 1 66 ? -0.438 -14.328 6.895 1 95.25 66 PHE A C 1
ATOM 503 O O . PHE A 1 66 ? -0.249 -15.367 7.535 1 95.25 66 PHE A O 1
ATOM 510 N N . TYR A 1 67 ? -0.826 -13.172 7.457 1 92.19 67 TYR A N 1
ATOM 511 C CA . TYR A 1 67 ? -1.18 -13.07 8.867 1 92.19 67 TYR A CA 1
ATOM 512 C C . TYR A 1 67 ? -2.682 -12.867 9.047 1 92.19 67 TYR A C 1
ATOM 514 O O . TYR A 1 67 ? -3.121 -12.227 10 1 92.19 67 TYR A O 1
ATOM 522 N N . TYR A 1 68 ? -3.451 -13.234 8.133 1 93.69 68 TYR A N 1
ATOM 523 C CA . TYR A 1 68 ? -4.906 -13.305 8.086 1 93.69 68 TYR A CA 1
ATOM 524 C C . TYR A 1 68 ? -5.367 -14.523 7.293 1 93.69 68 TYR A C 1
ATOM 526 O O . TYR A 1 68 ? -4.574 -15.141 6.578 1 93.69 68 TYR A O 1
ATOM 534 N N . ASP A 1 69 ? -6.629 -14.898 7.402 1 94.19 69 ASP A N 1
ATOM 535 C CA . ASP A 1 69 ? -7.148 -16.078 6.711 1 94.19 69 ASP A CA 1
ATOM 536 C C . ASP A 1 69 ? -7.156 -15.859 5.199 1 94.19 69 ASP A C 1
ATOM 538 O O . ASP A 1 69 ? -7.379 -14.75 4.727 1 94.19 69 ASP A O 1
ATOM 542 N N . VAL A 1 70 ? -6.918 -16.938 4.559 1 97.25 70 VAL A N 1
ATOM 543 C CA . VAL A 1 70 ? -6.918 -16.938 3.098 1 97.25 70 VAL A CA 1
ATOM 544 C C . VAL A 1 70 ? -7.797 -18.062 2.572 1 97.25 70 VAL A C 1
ATOM 546 O O . VAL A 1 70 ? -7.719 -19.188 3.057 1 97.25 70 VAL A O 1
ATOM 549 N N . PHE A 1 71 ? -8.617 -17.766 1.632 1 97.12 71 PHE A N 1
ATOM 550 C CA . PHE A 1 71 ? -9.438 -18.734 0.915 1 97.12 71 PHE A CA 1
ATOM 551 C C . PHE A 1 71 ? -8.945 -18.906 -0.518 1 97.12 71 PHE A C 1
ATOM 553 O O . PHE A 1 71 ? -8.758 -17.922 -1.237 1 97.12 71 PHE A O 1
ATOM 560 N N . TYR A 1 72 ? -8.758 -20.141 -0.872 1 97.88 72 TYR A N 1
ATOM 561 C CA . TYR A 1 72 ? -8.25 -20.438 -2.203 1 97.88 72 TYR A CA 1
ATOM 562 C C . TYR A 1 72 ? -9.328 -21.078 -3.07 1 97.88 72 TYR A C 1
ATOM 564 O O . TYR A 1 72 ? -10.117 -21.891 -2.59 1 97.88 72 TYR A O 1
ATOM 572 N N . ARG A 1 73 ? -9.367 -20.688 -4.293 1 97.94 73 ARG A N 1
ATOM 573 C CA . ARG A 1 73 ? -10.25 -21.312 -5.27 1 97.94 73 ARG A CA 1
ATOM 574 C C . ARG A 1 73 ? -9.547 -21.5 -6.609 1 97.94 73 ARG A C 1
ATOM 576 O O . ARG A 1 73 ? -9.281 -20.516 -7.316 1 97.94 73 ARG A O 1
ATOM 583 N N . VAL A 1 74 ? -9.289 -22.75 -6.965 1 98 74 VAL A N 1
ATOM 584 C CA . VAL A 1 74 ? -8.719 -23.078 -8.266 1 98 74 VAL A CA 1
ATOM 585 C C . VAL A 1 74 ? -9.781 -22.938 -9.352 1 98 74 VAL A C 1
ATOM 587 O O . VAL A 1 74 ? -10.953 -23.25 -9.125 1 98 74 VAL A O 1
ATOM 590 N N . VAL A 1 75 ? -9.375 -22.438 -10.516 1 98.31 75 VAL A N 1
ATOM 591 C CA . VAL A 1 75 ? -10.227 -22.453 -11.703 1 98.31 75 VAL A CA 1
ATOM 592 C C . VAL A 1 75 ? -9.867 -23.641 -12.586 1 98.31 75 VAL A C 1
ATOM 594 O O . VAL A 1 75 ? -8.914 -23.578 -13.367 1 98.31 75 VAL A O 1
ATOM 597 N N . PRO A 1 76 ? -10.633 -24.719 -12.453 1 97.56 76 PRO A N 1
ATOM 598 C CA . PRO A 1 76 ? -10.289 -25.906 -13.242 1 97.56 76 PRO A CA 1
ATOM 599 C C . PRO A 1 76 ? -10.156 -25.609 -14.734 1 97.56 76 PRO A C 1
ATOM 601 O O . PRO A 1 76 ? -11.055 -25.016 -15.328 1 97.56 76 PRO A O 1
ATOM 604 N N . GLY A 1 77 ? -9.07 -26 -15.336 1 96.69 77 GLY A N 1
ATOM 605 C CA . GLY A 1 77 ? -8.82 -25.828 -16.766 1 96.69 77 GLY A CA 1
ATOM 606 C C . GLY A 1 77 ? -8.07 -24.562 -17.094 1 96.69 77 GLY A C 1
ATOM 607 O O . GLY A 1 77 ? -7.566 -24.406 -18.203 1 96.69 77 GLY A O 1
ATOM 608 N N . LEU A 1 78 ? -8.016 -23.531 -16.219 1 97.31 78 LEU A N 1
ATOM 609 C CA . LEU A 1 78 ? -7.266 -22.312 -16.484 1 97.31 78 LEU A CA 1
ATOM 610 C C . LEU A 1 78 ? -5.77 -22.531 -16.297 1 97.31 78 LEU A C 1
ATOM 612 O O . LEU A 1 78 ? -5.285 -22.594 -15.164 1 97.31 78 LEU A O 1
ATOM 616 N N . THR A 1 79 ? -5.078 -22.625 -17.344 1 92.62 79 THR A N 1
ATOM 617 C CA . THR A 1 79 ? -3.662 -22.969 -17.312 1 92.62 79 THR A CA 1
ATOM 618 C C . THR A 1 79 ? -2.793 -21.719 -17.312 1 92.62 79 THR A C 1
ATOM 620 O O . THR A 1 79 ? -3.279 -20.625 -17.594 1 92.62 79 THR A O 1
ATOM 623 N N . PHE A 1 80 ? -1.555 -21.984 -17.016 1 90.44 80 PHE A N 1
ATOM 624 C CA . PHE A 1 80 ? -0.551 -20.922 -17.047 1 90.44 80 PHE A CA 1
ATOM 625 C C . PHE A 1 80 ? -0.466 -20.297 -18.422 1 90.44 80 PHE A C 1
ATOM 627 O O . PHE A 1 80 ? -0.44 -19.062 -18.562 1 90.44 80 PHE A O 1
ATOM 634 N N . GLY A 1 81 ? -0.442 -21.125 -19.438 1 88.44 81 GLY A N 1
ATOM 635 C CA . GLY A 1 81 ? -0.366 -20.641 -20.812 1 88.44 81 GLY A CA 1
ATOM 636 C C . GLY A 1 81 ? -1.521 -19.734 -21.188 1 88.44 81 GLY A C 1
ATOM 637 O O . GLY A 1 81 ? -1.328 -18.719 -21.859 1 88.44 81 GLY A O 1
ATOM 638 N N . MET A 1 82 ? -2.754 -20.031 -20.797 1 92.06 82 MET A N 1
ATOM 639 C CA . MET A 1 82 ? -3.928 -19.203 -21.062 1 92.06 82 MET A CA 1
ATOM 640 C C . MET A 1 82 ? -3.791 -17.844 -20.406 1 92.06 82 MET A C 1
ATOM 642 O O . MET A 1 82 ? -4.129 -16.828 -21 1 92.06 82 MET A O 1
ATOM 646 N N . CYS A 1 83 ? -3.281 -17.875 -19.172 1 91.69 83 CYS A N 1
ATOM 647 C CA . CYS A 1 83 ? -3.113 -16.641 -18.422 1 91.69 83 CYS A CA 1
ATOM 648 C C . CYS A 1 83 ? -2.066 -15.742 -19.062 1 91.69 83 CYS A C 1
ATOM 650 O O . CYS A 1 83 ? -2.266 -14.531 -19.172 1 91.69 83 CYS A O 1
ATOM 652 N N . GLN A 1 84 ? -0.972 -16.281 -19.5 1 88.38 84 GLN A N 1
ATOM 653 C CA . GLN A 1 84 ? 0.081 -15.531 -20.188 1 88.38 84 GLN A CA 1
ATOM 654 C C . GLN A 1 84 ? -0.442 -14.891 -21.469 1 88.38 84 GLN A C 1
ATOM 656 O O . GLN A 1 84 ? -0.108 -13.742 -21.781 1 88.38 84 GLN A O 1
ATOM 661 N N . LYS A 1 85 ? -1.302 -15.625 -22.172 1 88.75 85 LYS A N 1
ATOM 662 C CA . LYS A 1 85 ? -1.837 -15.148 -23.438 1 88.75 85 LYS A CA 1
ATOM 663 C C . LYS A 1 85 ? -2.967 -14.148 -23.219 1 88.75 85 LYS A C 1
ATOM 665 O O . LYS A 1 85 ? -3.291 -13.367 -24.109 1 88.75 85 LYS A O 1
ATOM 670 N N . GLY A 1 86 ? -3.566 -14.234 -22.031 1 92.75 86 GLY A N 1
ATOM 671 C CA . GLY A 1 86 ? -4.699 -13.375 -21.734 1 92.75 86 GLY A CA 1
ATOM 672 C C . GLY A 1 86 ? -5.977 -13.805 -22.422 1 92.75 86 GLY A C 1
ATOM 673 O O . GLY A 1 86 ? -6.797 -12.961 -22.812 1 92.75 86 GLY A O 1
ATOM 674 N N . GLU A 1 87 ? -6.074 -15.109 -22.734 1 93.94 87 GLU A N 1
ATOM 675 C CA . GLU A 1 87 ? -7.242 -15.656 -23.422 1 93.94 87 GLU A CA 1
ATOM 676 C C . GLU A 1 87 ? -7.789 -16.875 -22.672 1 93.94 87 GLU A C 1
ATOM 678 O O . GLU A 1 87 ? -7.023 -17.75 -22.25 1 93.94 87 GLU A O 1
ATOM 683 N N . MET A 1 88 ? -9.117 -16.781 -22.469 1 94.69 88 MET A N 1
ATOM 684 C CA . MET A 1 88 ? -9.828 -17.906 -21.859 1 94.69 88 MET A CA 1
ATOM 685 C C . MET A 1 88 ? -11.008 -18.328 -22.719 1 94.69 88 MET A C 1
ATOM 687 O O . MET A 1 88 ? -11.82 -17.5 -23.125 1 94.69 88 MET A O 1
ATOM 691 N N . PRO A 1 89 ? -11.102 -19.703 -23.016 1 97 89 PRO A N 1
ATOM 692 C CA . PRO A 1 89 ? -12.359 -20.188 -23.594 1 97 89 PRO A CA 1
ATOM 693 C C . PRO A 1 89 ? -13.562 -19.859 -22.703 1 97 89 PRO A C 1
ATOM 695 O O . PRO A 1 89 ? -13.422 -19.672 -21.5 1 97 89 PRO A O 1
ATOM 698 N N . ASP A 1 90 ? -14.727 -19.875 -23.328 1 97.69 90 ASP A N 1
ATOM 699 C CA . ASP A 1 90 ? -15.945 -19.438 -22.656 1 97.69 90 ASP A CA 1
ATOM 700 C C . ASP A 1 90 ? -16.203 -20.281 -21.406 1 97.69 90 ASP A C 1
ATOM 702 O O . ASP A 1 90 ? -16.594 -19.734 -20.375 1 97.69 90 ASP A O 1
ATOM 706 N N . GLU A 1 91 ? -16 -21.531 -21.516 1 97.31 91 GLU A N 1
ATOM 707 C CA . GLU A 1 91 ? -16.266 -22.406 -20.391 1 97.31 91 GLU A CA 1
ATOM 708 C C . GLU A 1 91 ? -15.328 -22.094 -19.219 1 97.31 91 GLU A C 1
ATOM 710 O O . GLU A 1 91 ? -15.742 -22.109 -18.062 1 97.31 91 GLU A O 1
ATOM 715 N N . ILE A 1 92 ? -14.109 -21.812 -19.531 1 98.06 92 ILE A N 1
ATOM 716 C CA . ILE A 1 92 ? -13.117 -21.484 -18.516 1 98.06 92 ILE A CA 1
ATOM 717 C C . ILE A 1 92 ? -13.422 -20.109 -17.922 1 98.06 92 ILE A C 1
ATOM 719 O O . ILE A 1 92 ? -13.305 -19.891 -16.719 1 98.06 92 ILE A O 1
ATOM 723 N N . LYS A 1 93 ? -13.805 -19.172 -18.781 1 98.44 93 LYS A N 1
ATOM 724 C CA . LYS A 1 93 ? -14.203 -17.844 -18.344 1 98.44 93 LYS A CA 1
ATOM 725 C C . LYS A 1 93 ? -15.336 -17.922 -17.328 1 98.44 93 LYS A C 1
ATOM 727 O O . LYS A 1 93 ? -15.312 -17.234 -16.312 1 98.44 93 LYS A O 1
ATOM 732 N N . GLN A 1 94 ? -16.297 -18.75 -17.625 1 98.44 94 GLN A N 1
ATOM 733 C CA . GLN A 1 94 ? -17.406 -18.922 -16.688 1 98.44 94 GLN A CA 1
ATOM 734 C C . GLN A 1 94 ? -16.938 -19.484 -15.359 1 98.44 94 GLN A C 1
ATOM 736 O O . GLN A 1 94 ? -17.375 -19.062 -14.289 1 98.44 94 GLN A O 1
ATOM 741 N N . ARG A 1 95 ? -16.062 -20.422 -15.398 1 98.38 95 ARG A N 1
ATOM 742 C CA . ARG A 1 95 ? -15.516 -21 -14.172 1 98.38 95 ARG A CA 1
ATOM 743 C C . ARG A 1 95 ? -14.727 -19.953 -13.383 1 98.38 95 ARG A C 1
ATOM 745 O O . ARG A 1 95 ? -14.727 -19.969 -12.148 1 98.38 95 ARG A O 1
ATOM 752 N N . PHE A 1 96 ? -14.031 -19.094 -14.102 1 98.69 96 PHE A N 1
ATOM 753 C CA . PHE A 1 96 ? -13.32 -17.984 -13.477 1 98.69 96 PHE A CA 1
ATOM 754 C C . PHE A 1 96 ? -14.281 -17.062 -12.75 1 98.69 96 PHE A C 1
ATOM 756 O O . PHE A 1 96 ? -14.078 -16.734 -11.578 1 98.69 96 PHE A O 1
ATOM 763 N N . ILE A 1 97 ? -15.336 -16.656 -13.398 1 98.75 97 ILE A N 1
ATOM 764 C CA . ILE A 1 97 ? -16.375 -15.812 -12.82 1 98.75 97 ILE A CA 1
ATOM 765 C C . ILE A 1 97 ? -16.969 -16.5 -11.586 1 98.75 97 ILE A C 1
ATOM 767 O O . ILE A 1 97 ? -17.094 -15.875 -10.531 1 98.75 97 ILE A O 1
ATOM 771 N N . ASP A 1 98 ? -17.219 -17.828 -11.688 1 98.38 98 ASP A N 1
ATOM 772 C CA . ASP A 1 98 ? -17.828 -18.578 -10.594 1 98.38 98 ASP A CA 1
ATOM 773 C C . ASP A 1 98 ? -16.859 -18.672 -9.406 1 98.38 98 ASP A C 1
ATOM 775 O O . ASP A 1 98 ? -17.297 -18.672 -8.258 1 98.38 98 ASP A O 1
ATOM 779 N N . ALA A 1 99 ? -15.609 -18.812 -9.711 1 98.62 99 ALA A N 1
ATOM 780 C CA . ALA A 1 99 ? -14.617 -18.859 -8.641 1 98.62 99 ALA A CA 1
ATOM 781 C C . ALA A 1 99 ? -14.602 -17.562 -7.844 1 98.62 99 ALA A C 1
ATOM 783 O O . ALA A 1 99 ? -14.531 -17.578 -6.613 1 98.62 99 ALA A O 1
ATOM 784 N N . ILE A 1 100 ? -14.656 -16.406 -8.5 1 98.62 100 ILE A N 1
ATOM 785 C CA . ILE A 1 100 ? -14.695 -15.109 -7.84 1 98.62 100 ILE A CA 1
ATOM 786 C C . ILE A 1 100 ? -15.961 -15 -6.988 1 98.62 100 ILE A C 1
ATOM 788 O O . ILE A 1 100 ? -15.898 -14.578 -5.832 1 98.62 100 ILE A O 1
ATOM 792 N N . LYS A 1 101 ? -17.062 -15.445 -7.535 1 97.88 101 LYS A N 1
ATOM 793 C CA . LYS A 1 101 ? -18.328 -15.406 -6.801 1 97.88 101 LYS A CA 1
ATOM 794 C C . LYS A 1 101 ? -18.266 -16.297 -5.559 1 97.88 101 LYS A C 1
ATOM 796 O O . LYS A 1 101 ? -18.828 -15.945 -4.516 1 97.88 101 LYS A O 1
ATOM 801 N N . TRP A 1 102 ? -17.672 -17.438 -5.703 1 97.69 102 TRP A N 1
ATOM 802 C CA . TRP A 1 102 ? -17.516 -18.328 -4.551 1 97.69 102 TRP A CA 1
ATOM 803 C C . TRP A 1 102 ? -16.703 -17.656 -3.453 1 97.69 102 TRP A C 1
ATOM 805 O O . TRP A 1 102 ? -17.078 -17.688 -2.279 1 97.69 102 TRP A O 1
ATOM 815 N N . LEU A 1 103 ? -15.594 -17.031 -3.799 1 97.38 103 LEU A N 1
ATOM 816 C CA . LEU A 1 103 ? -14.781 -16.312 -2.828 1 97.38 103 LEU A CA 1
ATOM 817 C C . LEU A 1 103 ? -15.57 -15.18 -2.182 1 97.38 103 LEU A C 1
ATOM 819 O O . LEU A 1 103 ? -15.484 -14.969 -0.972 1 97.38 103 LEU A O 1
ATOM 823 N N . ASP A 1 104 ? -16.312 -14.477 -2.98 1 93.94 104 ASP A N 1
ATOM 824 C CA . ASP A 1 104 ? -17.188 -13.43 -2.465 1 93.94 104 ASP A CA 1
ATOM 825 C C . ASP A 1 104 ? -18.125 -13.969 -1.392 1 93.94 104 ASP A C 1
ATOM 827 O O . ASP A 1 104 ? -18.328 -13.328 -0.357 1 93.94 104 ASP A O 1
ATOM 831 N N . ALA A 1 105 ? -18.656 -15.109 -1.638 1 94.25 105 ALA A N 1
ATOM 832 C CA . ALA A 1 105 ? -19.625 -15.727 -0.738 1 94.25 105 ALA A CA 1
ATOM 833 C C . ALA A 1 105 ? -18.984 -16.125 0.583 1 94.25 105 ALA A C 1
ATOM 835 O O . ALA A 1 105 ? -19.672 -16.297 1.594 1 94.25 105 ALA A O 1
ATOM 836 N N . GLN A 1 106 ? -17.625 -16.281 0.612 1 93.88 106 GLN A N 1
ATOM 837 C CA . GLN A 1 106 ? -16.922 -16.578 1.854 1 93.88 106 GLN A CA 1
ATOM 838 C C . GLN A 1 106 ? -16.766 -15.328 2.707 1 93.88 106 GLN A C 1
ATOM 840 O O . GLN A 1 106 ? -16.297 -15.398 3.848 1 93.88 106 GLN A O 1
ATOM 845 N N . GLY A 1 107 ? -17.031 -14.133 2.115 1 92.25 107 GLY A N 1
ATOM 846 C CA . GLY A 1 107 ? -16.938 -12.883 2.854 1 92.25 107 GLY A CA 1
ATOM 847 C C . GLY A 1 107 ? -15.539 -12.305 2.873 1 92.25 107 GLY A C 1
ATOM 848 O O . GLY A 1 107 ? -15.18 -11.57 3.797 1 92.25 107 GLY A O 1
ATOM 849 N N . VAL A 1 108 ? -14.727 -12.617 1.896 1 95.75 108 VAL A N 1
ATOM 850 C CA . VAL A 1 108 ? -13.359 -12.109 1.857 1 95.75 108 VAL A CA 1
ATOM 851 C C . VAL A 1 108 ? -13.367 -10.594 1.68 1 95.75 108 VAL A C 1
ATOM 853 O O . VAL A 1 108 ? -14.336 -10.031 1.156 1 95.75 108 VAL A O 1
ATOM 856 N N . ALA A 1 109 ? -12.305 -10.008 2.125 1 95.88 109 ALA A N 1
ATOM 857 C CA . ALA A 1 109 ? -12.18 -8.555 2.092 1 95.88 109 ALA A CA 1
ATOM 858 C C . ALA A 1 109 ? -11.594 -8.078 0.764 1 95.88 109 ALA A C 1
ATOM 860 O O . ALA A 1 109 ? -11.758 -6.918 0.385 1 95.88 109 ALA A O 1
ATOM 861 N N . GLY A 1 110 ? -10.914 -8.875 0.098 1 97.75 110 GLY A N 1
ATOM 862 C CA . GLY A 1 110 ? -10.289 -8.617 -1.189 1 97.75 110 GLY A CA 1
ATOM 863 C C . GLY A 1 110 ? -9.891 -9.891 -1.92 1 97.75 110 GLY A C 1
ATOM 864 O O . GLY A 1 110 ? -9.812 -10.961 -1.317 1 97.75 110 GLY A O 1
ATOM 865 N N . ILE A 1 111 ? -9.719 -9.758 -3.238 1 98.62 111 ILE A N 1
ATOM 866 C CA . ILE A 1 111 ? -9.422 -10.93 -4.051 1 98.62 111 ILE A CA 1
ATOM 867 C C . ILE A 1 111 ? -8.156 -10.68 -4.871 1 98.62 111 ILE A C 1
ATOM 869 O O . ILE A 1 111 ? -8 -9.609 -5.477 1 98.62 111 ILE A O 1
ATOM 873 N N . THR A 1 112 ? -7.23 -11.578 -4.793 1 98.75 112 THR A N 1
ATOM 874 C CA . THR A 1 112 ? -6.02 -11.594 -5.605 1 98.75 112 THR A CA 1
ATOM 875 C C . THR A 1 112 ? -5.891 -12.906 -6.367 1 98.75 112 THR A C 1
ATOM 877 O O . THR A 1 112 ? -6.867 -13.648 -6.508 1 98.75 112 THR A O 1
ATOM 880 N N . SER A 1 113 ? -4.73 -13.109 -7.078 1 98.69 113 SER A N 1
ATOM 881 C CA . SER A 1 113 ? -4.484 -14.344 -7.824 1 98.69 113 SER A CA 1
ATOM 882 C C . SER A 1 113 ? -3.09 -14.891 -7.547 1 98.69 113 SER A C 1
ATOM 884 O O . SER A 1 113 ? -2.318 -14.289 -6.797 1 98.69 113 SER A O 1
ATOM 886 N N . ASP A 1 114 ? -2.824 -16.062 -8.109 1 98.06 114 ASP A N 1
ATOM 887 C CA . ASP A 1 114 ? -1.557 -16.703 -7.785 1 98.06 114 ASP A CA 1
ATOM 888 C C . ASP A 1 114 ? -0.583 -16.625 -8.961 1 98.06 114 ASP A C 1
ATOM 890 O O . ASP A 1 114 ? 0.355 -17.422 -9.047 1 98.06 114 ASP A O 1
ATOM 894 N N . CYS A 1 115 ? -0.844 -15.781 -9.844 1 96.69 115 CYS A N 1
ATOM 895 C CA . CYS A 1 115 ? 0.029 -15.508 -10.984 1 96.69 115 CYS A CA 1
ATOM 896 C C . CYS A 1 115 ? -0.06 -14.047 -11.406 1 96.69 115 CYS A C 1
ATOM 898 O O . CYS A 1 115 ? -1.157 -13.5 -11.547 1 96.69 115 CYS A O 1
ATOM 900 N N . GLY A 1 116 ? 1.1 -13.438 -11.641 1 96.38 116 GLY A N 1
ATOM 901 C CA . GLY A 1 116 ? 1.112 -12.031 -12.016 1 96.38 116 GLY A CA 1
ATOM 902 C C . GLY A 1 116 ? 0.416 -11.758 -13.336 1 96.38 116 GLY A C 1
ATOM 903 O O . GLY A 1 116 ? -0.119 -10.672 -13.547 1 96.38 116 GLY A O 1
ATOM 904 N N . PHE A 1 117 ? 0.332 -12.688 -14.25 1 94.5 117 PHE A N 1
ATOM 905 C CA . PHE A 1 117 ? -0.241 -12.523 -15.586 1 94.5 117 PHE A CA 1
ATOM 906 C C . PHE A 1 117 ? -1.762 -12.461 -15.516 1 94.5 117 PHE A C 1
ATOM 908 O O . PHE A 1 117 ? -2.42 -12.102 -16.484 1 94.5 117 PHE A O 1
ATOM 915 N N . PHE A 1 118 ? -2.318 -12.734 -14.305 1 96.94 118 PHE A N 1
ATOM 916 C CA . PHE A 1 118 ? -3.754 -12.539 -14.141 1 96.94 118 PHE A CA 1
ATOM 917 C C . PHE A 1 118 ? -4.129 -11.078 -14.359 1 96.94 118 PHE A C 1
ATOM 919 O O . PHE A 1 118 ? -5.309 -10.75 -14.484 1 96.94 118 PHE A O 1
ATOM 926 N N . MET A 1 119 ? -3.119 -10.219 -14.422 1 95.69 119 MET A N 1
ATOM 927 C CA . MET A 1 119 ? -3.395 -8.844 -14.836 1 95.69 119 MET A CA 1
ATOM 928 C C . MET A 1 119 ? -4.215 -8.82 -16.125 1 95.69 119 MET A C 1
ATOM 930 O O . MET A 1 119 ? -5.027 -7.918 -16.328 1 95.69 119 MET A O 1
ATOM 934 N N . ASN A 1 120 ? -4.035 -9.812 -16.953 1 94.94 120 ASN A N 1
ATOM 935 C CA . ASN A 1 120 ? -4.785 -9.938 -18.203 1 94.94 120 ASN A CA 1
ATOM 936 C C . ASN A 1 120 ? -6.289 -10.031 -17.938 1 94.94 120 ASN A C 1
ATOM 938 O O . ASN A 1 120 ? -7.094 -9.75 -18.828 1 94.94 120 ASN A O 1
ATOM 942 N N . PHE A 1 121 ? -6.668 -10.438 -16.734 1 96.81 121 PHE A N 1
ATOM 943 C CA . PHE A 1 121 ? -8.078 -10.672 -16.438 1 96.81 121 PHE A CA 1
ATOM 944 C C . PHE A 1 121 ? -8.57 -9.734 -15.352 1 96.81 121 PHE A C 1
ATOM 946 O O . PHE A 1 121 ? -9.633 -9.953 -14.766 1 96.81 121 PHE A O 1
ATOM 953 N N . GLN A 1 122 ? -7.773 -8.727 -15.008 1 96.69 122 GLN A N 1
ATOM 954 C CA . GLN A 1 122 ? -8.086 -7.738 -13.977 1 96.69 122 GLN A CA 1
ATOM 955 C C . GLN A 1 122 ? -9.422 -7.059 -14.25 1 96.69 122 GLN A C 1
ATOM 957 O O . GLN A 1 122 ? -10.266 -6.961 -13.359 1 96.69 122 GLN A O 1
ATOM 962 N N . ASP A 1 123 ? -9.641 -6.617 -15.438 1 94.69 123 ASP A N 1
ATOM 963 C CA . ASP A 1 123 ? -10.852 -5.891 -15.805 1 94.69 123 ASP A CA 1
ATOM 964 C C . ASP A 1 123 ? -12.094 -6.75 -15.602 1 94.69 123 ASP A C 1
ATOM 966 O O . ASP A 1 123 ? -13.047 -6.324 -14.945 1 94.69 123 ASP A O 1
ATOM 970 N N . LEU A 1 124 ? -12.062 -7.973 -16.109 1 96.62 124 LEU A N 1
ATOM 971 C CA . LEU A 1 124 ? -13.188 -8.891 -15.945 1 96.62 124 LEU A CA 1
ATOM 972 C C . LEU A 1 124 ? -13.469 -9.148 -14.469 1 96.62 124 LEU A C 1
ATOM 974 O O . LEU A 1 124 ? -14.625 -9.094 -14.031 1 96.62 124 LEU A O 1
ATOM 978 N N . ALA A 1 125 ? -12.438 -9.422 -13.711 1 97.69 125 ALA A N 1
ATOM 979 C CA . ALA A 1 125 ? -12.602 -9.742 -12.297 1 97.69 125 ALA A CA 1
ATOM 980 C C . ALA A 1 125 ? -13.297 -8.609 -11.547 1 97.69 125 ALA A C 1
ATOM 982 O O . ALA A 1 125 ? -14.164 -8.859 -10.703 1 97.69 125 ALA A O 1
ATOM 983 N N . ARG A 1 126 ? -13 -7.375 -11.844 1 95.56 126 ARG A N 1
ATOM 984 C CA . ARG A 1 126 ? -13.555 -6.203 -11.18 1 95.56 126 ARG A CA 1
ATOM 985 C C . ARG A 1 126 ? -15.055 -6.094 -11.43 1 95.56 126 ARG A C 1
ATOM 987 O O . ARG A 1 126 ? -15.781 -5.512 -10.617 1 95.56 126 ARG A O 1
ATOM 994 N N . THR A 1 127 ? -15.508 -6.602 -12.477 1 95.06 127 THR A N 1
ATOM 995 C CA . THR A 1 127 ? -16.922 -6.473 -12.812 1 95.06 127 THR A CA 1
ATOM 996 C C . THR A 1 127 ? -17.75 -7.535 -12.094 1 95.06 127 THR A C 1
ATOM 998 O O . THR A 1 127 ? -18.969 -7.449 -12.047 1 95.06 127 THR A O 1
ATOM 1001 N N . VAL A 1 128 ? -17.125 -8.523 -11.523 1 97 128 VAL A N 1
ATOM 1002 C CA . VAL A 1 128 ? -17.812 -9.68 -10.961 1 97 128 VAL A CA 1
ATOM 1003 C C . VAL A 1 128 ? -18.094 -9.445 -9.477 1 97 128 VAL A C 1
ATOM 1005 O O . VAL A 1 128 ? -19.047 -9.992 -8.93 1 97 128 VAL A O 1
ATOM 1008 N N . THR A 1 129 ? -17.297 -8.633 -8.852 1 96.31 129 THR A N 1
ATOM 1009 C CA . THR A 1 129 ? -17.406 -8.445 -7.406 1 96.31 129 THR A CA 1
ATOM 1010 C C . THR A 1 129 ? -17.297 -6.969 -7.043 1 96.31 129 THR A C 1
ATOM 1012 O O . THR A 1 129 ? -16.734 -6.176 -7.809 1 96.31 129 THR A O 1
ATOM 1015 N N . ASP A 1 130 ? -17.797 -6.637 -5.879 1 93 130 ASP A N 1
ATOM 1016 C CA . ASP A 1 130 ? -17.688 -5.273 -5.371 1 93 130 ASP A CA 1
ATOM 1017 C C . ASP A 1 130 ? -16.484 -5.137 -4.426 1 93 130 ASP A C 1
ATOM 1019 O O . ASP A 1 130 ? -16.203 -4.043 -3.93 1 93 130 ASP A O 1
ATOM 1023 N N . LYS A 1 131 ? -15.773 -6.246 -4.211 1 95.44 131 LYS A N 1
ATOM 1024 C CA . LYS A 1 131 ? -14.562 -6.219 -3.396 1 95.44 131 LYS A CA 1
ATOM 1025 C C . LYS A 1 131 ? -13.367 -5.699 -4.199 1 95.44 131 LYS A C 1
ATOM 1027 O O . LYS A 1 131 ? -13.375 -5.758 -5.434 1 95.44 131 LYS A O 1
ATOM 1032 N N . PRO A 1 132 ? -12.383 -5.121 -3.461 1 97.12 132 PRO A N 1
ATOM 1033 C CA . PRO A 1 132 ? -11.18 -4.793 -4.219 1 97.12 132 PRO A CA 1
ATOM 1034 C C . PRO A 1 132 ? -10.531 -6.02 -4.863 1 97.12 132 PRO A C 1
ATOM 1036 O O . PRO A 1 132 ? -10.375 -7.051 -4.207 1 97.12 132 PRO A O 1
ATOM 1039 N N . VAL A 1 133 ? -10.188 -5.805 -6.156 1 97.81 133 VAL A N 1
ATOM 1040 C CA . VAL A 1 133 ? -9.492 -6.824 -6.93 1 97.81 133 VAL A CA 1
ATOM 1041 C C . VAL A 1 133 ? -8.094 -6.328 -7.305 1 97.81 133 VAL A C 1
ATOM 1043 O O . VAL A 1 133 ? -7.945 -5.23 -7.852 1 97.81 133 VAL A O 1
ATOM 1046 N N . PHE A 1 134 ? -7.094 -7.082 -6.996 1 97.69 134 PHE A N 1
ATOM 1047 C CA . PHE A 1 134 ? -5.691 -6.805 -7.289 1 97.69 134 PHE A CA 1
ATOM 1048 C C . PHE A 1 134 ? -4.965 -8.078 -7.707 1 97.69 134 PHE A C 1
ATOM 1050 O O . PHE A 1 134 ? -4.133 -8.594 -6.961 1 97.69 134 PHE A O 1
ATOM 1057 N N . MET A 1 135 ? -5.18 -8.477 -8.938 1 97.69 135 MET A N 1
ATOM 1058 C CA . MET A 1 135 ? -4.812 -9.789 -9.461 1 97.69 135 MET A CA 1
ATOM 1059 C C . MET A 1 135 ? -3.299 -9.914 -9.594 1 97.69 135 MET A C 1
ATOM 1061 O O . MET A 1 135 ? -2.777 -11.023 -9.727 1 97.69 135 MET A O 1
ATOM 1065 N N . SER A 1 136 ? -2.625 -8.844 -9.617 1 97.62 136 SER A N 1
ATOM 1066 C CA . SER A 1 136 ? -1.178 -8.797 -9.797 1 97.62 136 SER A CA 1
ATOM 1067 C C . SER A 1 136 ? -0.548 -7.707 -8.93 1 97.62 136 SER A C 1
ATOM 1069 O O . SER A 1 136 ? -1.171 -6.676 -8.672 1 97.62 136 SER A O 1
ATOM 1071 N N . SER A 1 137 ? 0.698 -7.996 -8.508 1 97.62 137 SER A N 1
ATOM 1072 C CA . SER A 1 137 ? 1.429 -6.969 -7.777 1 97.62 137 SER A CA 1
ATOM 1073 C C . SER A 1 137 ? 1.622 -5.719 -8.633 1 97.62 137 SER A C 1
ATOM 1075 O O . SER A 1 137 ? 1.915 -4.641 -8.102 1 97.62 137 SER A O 1
ATOM 1077 N N . LEU A 1 138 ? 1.396 -5.801 -9.906 1 96 138 LEU A N 1
ATOM 1078 C CA . LEU A 1 138 ? 1.492 -4.66 -10.812 1 96 138 LEU A CA 1
ATOM 1079 C C . LEU A 1 138 ? 0.49 -3.576 -10.43 1 96 138 LEU A C 1
ATOM 1081 O O . LEU A 1 138 ? 0.653 -2.414 -10.805 1 96 138 LEU A O 1
ATOM 1085 N N . CYS A 1 139 ? -0.493 -3.932 -9.656 1 95.25 139 CYS A N 1
ATOM 1086 C CA . CYS A 1 139 ? -1.479 -2.959 -9.203 1 95.25 139 CYS A CA 1
ATOM 1087 C C . CYS A 1 139 ? -0.833 -1.901 -8.312 1 95.25 139 CYS A C 1
ATOM 1089 O O . CYS A 1 139 ? -1.353 -0.792 -8.188 1 95.25 139 CYS A O 1
ATOM 1091 N N . GLN A 1 140 ? 0.323 -2.221 -7.746 1 95.12 140 GLN A N 1
ATOM 1092 C CA . GLN A 1 140 ? 1.042 -1.279 -6.895 1 95.12 140 GLN A CA 1
ATOM 1093 C C . GLN A 1 140 ? 1.859 -0.295 -7.727 1 95.12 140 GLN A C 1
ATOM 1095 O O . GLN A 1 140 ? 2.281 0.749 -7.223 1 95.12 140 GLN A O 1
ATOM 1100 N N . LEU A 1 141 ? 2.113 -0.628 -8.914 1 93.19 141 LEU A N 1
ATOM 1101 C CA . LEU A 1 141 ? 3.127 0.029 -9.734 1 93.19 141 LEU A CA 1
ATOM 1102 C C . LEU A 1 141 ? 2.836 1.52 -9.867 1 93.19 141 LEU A C 1
ATOM 1104 O O . LEU A 1 141 ? 3.732 2.35 -9.703 1 93.19 141 LEU A O 1
ATOM 1108 N N . PRO A 1 142 ? 1.595 1.913 -10.07 1 91.62 142 PRO A N 1
ATOM 1109 C CA . PRO A 1 142 ? 1.359 3.35 -10.227 1 91.62 142 PRO A CA 1
ATOM 1110 C C . PRO A 1 142 ? 1.679 4.145 -8.969 1 91.62 142 PRO A C 1
ATOM 1112 O O . PRO A 1 142 ? 2.166 5.273 -9.047 1 91.62 142 PRO A O 1
ATOM 1115 N N . ALA A 1 143 ? 1.324 3.598 -7.84 1 93.88 143 ALA A N 1
ATOM 1116 C CA . ALA A 1 143 ? 1.684 4.258 -6.586 1 93.88 143 ALA A CA 1
ATOM 1117 C C . ALA A 1 143 ? 3.199 4.34 -6.426 1 93.88 143 ALA A C 1
ATOM 1119 O O . ALA A 1 143 ? 3.727 5.363 -5.98 1 93.88 143 ALA A O 1
ATOM 1120 N N . VAL A 1 144 ? 3.902 3.266 -6.781 1 94.81 144 VAL A N 1
ATOM 1121 C CA . VAL A 1 144 ? 5.359 3.238 -6.703 1 94.81 144 VAL A CA 1
ATOM 1122 C C . VAL A 1 144 ? 5.945 4.32 -7.609 1 94.81 144 VAL A C 1
ATOM 1124 O O . VAL A 1 144 ? 6.848 5.059 -7.203 1 94.81 144 VAL A O 1
ATOM 1127 N N . VAL A 1 145 ? 5.406 4.48 -8.734 1 92.31 145 VAL A N 1
ATOM 1128 C CA . VAL A 1 145 ? 5.863 5.457 -9.711 1 92.31 145 VAL A CA 1
ATOM 1129 C C . VAL A 1 145 ? 5.711 6.867 -9.156 1 92.31 145 VAL A C 1
ATOM 1131 O O . VAL A 1 145 ? 6.574 7.723 -9.359 1 92.31 145 VAL A O 1
ATOM 1134 N N . CYS A 1 146 ? 4.691 7.102 -8.438 1 92.31 146 CYS A N 1
ATOM 1135 C CA . CYS A 1 146 ? 4.414 8.414 -7.863 1 92.31 146 CYS A CA 1
ATOM 1136 C C . CYS A 1 146 ? 5.527 8.836 -6.91 1 92.31 146 CYS A C 1
ATOM 1138 O O . CYS A 1 146 ? 5.777 10.031 -6.734 1 92.31 146 CYS A O 1
ATOM 1140 N N . ALA A 1 147 ? 6.262 7.91 -6.398 1 95.12 147 ALA A N 1
ATOM 1141 C CA . ALA A 1 147 ? 7.176 8.188 -5.293 1 95.12 147 ALA A CA 1
ATOM 1142 C C . ALA A 1 147 ? 8.547 8.609 -5.809 1 95.12 147 ALA A C 1
ATOM 1144 O O . ALA A 1 147 ? 9.383 9.109 -5.047 1 95.12 147 ALA A O 1
ATOM 1145 N N . TYR A 1 148 ? 8.789 8.43 -7.09 1 94 148 TYR A N 1
ATOM 1146 C CA . TYR A 1 148 ? 10.141 8.664 -7.598 1 94 148 TYR A CA 1
ATOM 1147 C C . TYR A 1 148 ? 10.117 9.633 -8.773 1 94 148 TYR A C 1
ATOM 1149 O O . TYR A 1 148 ? 9.07 9.852 -9.391 1 94 148 TYR A O 1
ATOM 1157 N N . ALA A 1 149 ? 11.312 10.203 -9.008 1 90.88 149 ALA A N 1
ATOM 1158 C CA . ALA A 1 149 ? 11.445 11.141 -10.117 1 90.88 149 ALA A CA 1
ATOM 1159 C C . ALA A 1 149 ? 11.312 10.422 -11.461 1 90.88 149 ALA A C 1
ATOM 1161 O O . ALA A 1 149 ? 11.555 9.219 -11.555 1 90.88 149 ALA A O 1
ATOM 1162 N N . ALA A 1 150 ? 11.008 11.164 -12.492 1 87.38 150 ALA A N 1
ATOM 1163 C CA . ALA A 1 150 ? 10.641 10.602 -13.789 1 87.38 150 ALA A CA 1
ATOM 1164 C C . ALA A 1 150 ? 11.836 9.914 -14.445 1 87.38 150 ALA A C 1
ATOM 1166 O O . ALA A 1 150 ? 11.664 8.977 -15.234 1 87.38 150 ALA A O 1
ATOM 1167 N N . HIS A 1 151 ? 13.023 10.328 -14.125 1 90.31 151 HIS A N 1
ATOM 1168 C CA . HIS A 1 151 ? 14.195 9.758 -14.781 1 90.31 151 HIS A CA 1
ATOM 1169 C C . HIS A 1 151 ? 14.68 8.5 -14.062 1 90.31 151 HIS A C 1
ATOM 1171 O O . HIS A 1 151 ? 15.523 7.77 -14.578 1 90.31 151 HIS A O 1
ATOM 1177 N N . GLU A 1 152 ? 14.156 8.289 -12.922 1 93.56 152 GLU A N 1
ATOM 1178 C CA . GLU A 1 152 ? 14.602 7.152 -12.125 1 93.56 152 GLU A CA 1
ATOM 1179 C C . GLU A 1 152 ? 13.883 5.871 -12.547 1 93.56 152 GLU A C 1
ATOM 1181 O O . GLU A 1 152 ? 12.695 5.895 -12.852 1 93.56 152 GLU A O 1
ATOM 1186 N N . HIS A 1 153 ? 14.617 4.758 -12.492 1 95.38 153 HIS A N 1
ATOM 1187 C CA . HIS A 1 153 ? 14.109 3.49 -13 1 95.38 153 HIS A CA 1
ATOM 1188 C C . HIS A 1 153 ? 13.484 2.654 -11.883 1 95.38 153 HIS A C 1
ATOM 1190 O O . HIS A 1 153 ? 13.867 2.791 -10.719 1 95.38 153 HIS A O 1
ATOM 1196 N N . ILE A 1 154 ? 12.555 1.82 -12.258 1 96.38 154 ILE A N 1
ATOM 1197 C CA . ILE A 1 154 ? 11.969 0.747 -11.461 1 96.38 154 ILE A CA 1
ATOM 1198 C C . ILE A 1 154 ? 12.188 -0.593 -12.164 1 96.38 154 ILE A C 1
ATOM 1200 O O . ILE A 1 154 ? 11.875 -0.745 -13.344 1 96.38 154 ILE A O 1
ATOM 1204 N N . ALA A 1 155 ? 12.773 -1.565 -11.445 1 97.56 155 ALA A N 1
ATOM 1205 C CA . ALA A 1 155 ? 13.008 -2.885 -12.023 1 97.56 155 ALA A CA 1
ATOM 1206 C C . ALA A 1 155 ? 11.828 -3.816 -11.75 1 97.56 155 ALA A C 1
ATOM 1208 O O . ALA A 1 155 ? 11.398 -3.967 -10.609 1 97.56 155 ALA A O 1
ATOM 1209 N N . LEU A 1 156 ? 11.297 -4.371 -12.789 1 96.81 156 LEU A N 1
ATOM 1210 C CA . LEU A 1 156 ? 10.203 -5.332 -12.703 1 96.81 156 LEU A CA 1
ATOM 1211 C C . LEU A 1 156 ? 10.711 -6.754 -12.938 1 96.81 156 LEU A C 1
ATOM 1213 O O . LEU A 1 156 ? 11.094 -7.105 -14.055 1 96.81 156 LEU A O 1
ATOM 1217 N N . PHE A 1 157 ? 10.695 -7.555 -11.875 1 97.94 157 PHE A N 1
ATOM 1218 C CA . PHE A 1 157 ? 11.125 -8.945 -11.984 1 97.94 157 PHE A CA 1
ATOM 1219 C C . PHE A 1 157 ? 9.938 -9.852 -12.273 1 97.94 157 PHE A C 1
ATOM 1221 O O . PHE A 1 157 ? 8.914 -9.789 -11.594 1 97.94 157 PHE A O 1
ATOM 1228 N N . THR A 1 158 ? 10.07 -10.602 -13.258 1 96 158 THR A N 1
ATOM 1229 C CA . THR A 1 158 ? 9.023 -11.516 -13.695 1 96 158 THR A CA 1
ATOM 1230 C C . THR A 1 158 ? 9.602 -12.898 -13.984 1 96 158 THR A C 1
ATOM 1232 O O . THR A 1 158 ? 10.82 -13.047 -14.156 1 96 158 THR A O 1
ATOM 1235 N N . ALA A 1 159 ? 8.734 -13.945 -13.922 1 92.12 159 ALA A N 1
ATOM 1236 C CA . ALA A 1 159 ? 9.18 -15.305 -14.211 1 92.12 159 ALA A CA 1
ATOM 1237 C C . ALA A 1 159 ? 9.797 -15.391 -15.602 1 92.12 159 ALA A C 1
ATOM 1239 O O . ALA A 1 159 ? 10.812 -16.078 -15.805 1 92.12 159 ALA A O 1
ATOM 1240 N N . ASN A 1 160 ? 9.211 -14.711 -16.5 1 90.25 160 ASN A N 1
ATOM 1241 C CA . ASN A 1 160 ? 9.664 -14.688 -17.891 1 90.25 160 ASN A CA 1
ATOM 1242 C C . ASN A 1 160 ? 9.516 -13.305 -18.516 1 90.25 160 ASN A C 1
ATOM 1244 O O . ASN A 1 160 ? 8.406 -12.836 -18.734 1 90.25 160 ASN A O 1
ATOM 1248 N N . GLY A 1 161 ? 10.664 -12.688 -18.828 1 90.88 161 GLY A N 1
ATOM 1249 C CA . GLY A 1 161 ? 10.672 -11.336 -19.359 1 90.88 161 GLY A CA 1
ATOM 1250 C C . GLY A 1 161 ? 10.023 -11.227 -20.734 1 90.88 161 GLY A C 1
ATOM 1251 O O . GLY A 1 161 ? 9.383 -10.219 -21.047 1 90.88 161 GLY A O 1
ATOM 1252 N N . GLU A 1 162 ? 10.07 -12.234 -21.562 1 89.12 162 GLU A N 1
ATOM 1253 C CA . GLU A 1 162 ? 9.523 -12.219 -22.922 1 89.12 162 GLU A CA 1
ATOM 1254 C C . GLU A 1 162 ? 8 -12.273 -22.891 1 89.12 162 GLU A C 1
ATOM 1256 O O . GLU A 1 162 ? 7.344 -11.812 -23.828 1 89.12 162 GLU A O 1
ATOM 1261 N N . SER A 1 163 ? 7.473 -12.812 -21.828 1 86.5 163 SER A N 1
ATOM 1262 C CA . SER A 1 163 ? 6.02 -12.914 -21.719 1 86.5 163 SER A CA 1
ATOM 1263 C C . SER A 1 163 ? 5.41 -11.625 -21.172 1 86.5 163 SER A C 1
ATOM 1265 O O . SER A 1 163 ? 4.234 -11.344 -21.422 1 86.5 163 SER A O 1
ATOM 1267 N N . LEU A 1 164 ? 6.156 -10.844 -20.422 1 87.94 164 LEU A N 1
ATOM 1268 C CA . LEU A 1 164 ? 5.621 -9.625 -19.828 1 87.94 164 LEU A CA 1
ATOM 1269 C C . LEU A 1 164 ? 5.645 -8.477 -20.828 1 87.94 164 LEU A C 1
ATOM 1271 O O . LEU A 1 164 ? 4.762 -7.613 -20.812 1 87.94 164 LEU A O 1
ATOM 1275 N N . LYS A 1 165 ? 6.527 -8.453 -21.719 1 85.38 165 LYS A N 1
ATOM 1276 C CA . LYS A 1 165 ? 6.738 -7.344 -22.641 1 85.38 165 LYS A CA 1
ATOM 1277 C C . LYS A 1 165 ? 5.496 -7.098 -23.5 1 85.38 165 LYS A C 1
ATOM 1279 O O . LYS A 1 165 ? 5.051 -5.957 -23.641 1 85.38 165 LYS A O 1
ATOM 1284 N N . PRO A 1 166 ? 4.832 -8.188 -23.984 1 86 166 PRO A N 1
ATOM 1285 C CA . PRO A 1 166 ? 3.643 -7.957 -24.797 1 86 166 PRO A CA 1
ATOM 1286 C C . PRO A 1 166 ? 2.473 -7.383 -24 1 86 166 PRO A C 1
ATOM 1288 O O . PRO A 1 166 ? 1.492 -6.918 -24.594 1 86 166 PRO A O 1
ATOM 1291 N N . MET A 1 167 ? 2.58 -7.348 -22.734 1 88.5 167 MET A N 1
ATOM 1292 C CA . MET A 1 167 ? 1.479 -6.898 -21.891 1 88.5 167 MET A CA 1
ATOM 1293 C C . MET A 1 167 ? 1.562 -5.395 -21.641 1 88.5 167 MET A C 1
ATOM 1295 O O . MET A 1 167 ? 0.771 -4.844 -20.875 1 88.5 167 MET A O 1
ATOM 1299 N N . ARG A 1 168 ? 2.361 -4.754 -22.281 1 85.62 168 ARG A N 1
ATOM 1300 C CA . ARG A 1 168 ? 2.641 -3.34 -22.047 1 85.62 168 ARG A CA 1
ATOM 1301 C C . ARG A 1 168 ? 1.371 -2.504 -22.156 1 85.62 168 ARG A C 1
ATOM 1303 O O . ARG A 1 168 ? 1.087 -1.671 -21.297 1 85.62 168 ARG A O 1
ATOM 1310 N N . ASP A 1 169 ? 0.638 -2.693 -23.234 1 87.06 169 ASP A N 1
ATOM 1311 C CA . ASP A 1 169 ? -0.575 -1.905 -23.422 1 87.06 169 ASP A CA 1
ATOM 1312 C C . ASP A 1 169 ? -1.604 -2.195 -22.344 1 87.06 169 ASP A C 1
ATOM 1314 O O . ASP A 1 169 ? -2.307 -1.291 -21.875 1 87.06 169 ASP A O 1
ATOM 1318 N N . LEU A 1 170 ? -1.647 -3.408 -21.969 1 89.75 170 LEU A N 1
ATOM 1319 C CA . LEU A 1 170 ? -2.566 -3.803 -20.906 1 89.75 170 LEU A CA 1
ATOM 1320 C C . LEU A 1 170 ? -2.174 -3.164 -19.578 1 89.75 170 LEU A C 1
ATOM 1322 O O . LEU A 1 170 ? -3.027 -2.643 -18.859 1 89.75 170 LEU A O 1
ATOM 1326 N N . ILE A 1 171 ? -0.903 -3.209 -19.281 1 87.06 171 ILE A N 1
ATOM 1327 C CA . ILE A 1 171 ? -0.4 -2.613 -18.047 1 87.06 171 ILE A CA 1
ATOM 1328 C C . ILE A 1 171 ? -0.691 -1.114 -18.047 1 87.06 171 ILE A C 1
ATOM 1330 O O . ILE A 1 171 ? -1.113 -0.56 -17.031 1 87.06 171 ILE A O 1
ATOM 1334 N N . LYS A 1 172 ? -0.51 -0.488 -19.141 1 86.69 172 LYS A N 1
ATOM 1335 C CA . LYS A 1 172 ? -0.828 0.932 -19.266 1 86.69 172 LYS A CA 1
ATOM 1336 C C . LYS A 1 172 ? -2.309 1.189 -19 1 86.69 172 LYS A C 1
ATOM 1338 O O . LYS A 1 172 ? -2.662 2.107 -18.266 1 86.69 172 LYS A O 1
ATOM 1343 N N . LYS A 1 173 ? -3.09 0.408 -19.547 1 85.25 173 LYS A N 1
ATOM 1344 C CA . LYS A 1 173 ? -4.535 0.555 -19.406 1 85.25 173 LYS A CA 1
ATOM 1345 C C . LYS A 1 173 ? -4.977 0.29 -17.969 1 85.25 173 LYS A C 1
ATOM 1347 O O . LYS A 1 173 ? -5.723 1.081 -17.391 1 85.25 173 LYS A O 1
ATOM 1352 N N . GLU A 1 174 ? -4.48 -0.81 -17.391 1 85.56 174 GLU A N 1
ATOM 1353 C CA . GLU A 1 174 ? -4.992 -1.288 -16.109 1 85.56 174 GLU A CA 1
ATOM 1354 C C . GLU A 1 174 ? -4.324 -0.563 -14.945 1 85.56 174 GLU A C 1
ATOM 1356 O O . GLU A 1 174 ? -4.941 -0.367 -13.891 1 85.56 174 GLU A O 1
ATOM 1361 N N . CYS A 1 175 ? -3.076 -0.161 -15.164 1 82.94 175 CYS A N 1
ATOM 1362 C CA . CYS A 1 175 ? -2.318 0.415 -14.062 1 82.94 175 CYS A CA 1
ATOM 1363 C C . CYS A 1 175 ? -2.09 1.906 -14.281 1 82.94 175 CYS A C 1
ATOM 1365 O O . CYS A 1 175 ? -1.665 2.613 -13.359 1 82.94 175 CYS A O 1
ATOM 1367 N N . GLY A 1 176 ? -2.311 2.41 -15.414 1 78.81 176 GLY A N 1
ATOM 1368 C CA . GLY A 1 176 ? -2.141 3.828 -15.695 1 78.81 176 GLY A CA 1
ATOM 1369 C C . GLY A 1 176 ? -0.694 4.223 -15.922 1 78.81 176 GLY A C 1
ATOM 1370 O O . GLY A 1 176 ? -0.345 5.402 -15.82 1 78.81 176 GLY A O 1
ATOM 1371 N N . VAL A 1 177 ? 0.13 3.246 -16.047 1 80.75 177 VAL A N 1
ATOM 1372 C CA . VAL A 1 177 ? 1.546 3.508 -16.281 1 80.75 177 VAL A CA 1
ATOM 1373 C C . VAL A 1 177 ? 1.99 2.814 -17.578 1 80.75 177 VAL A C 1
ATOM 1375 O O . VAL A 1 177 ? 1.527 1.716 -17.891 1 80.75 177 VAL A O 1
ATOM 1378 N N . ASP A 1 178 ? 2.744 3.557 -18.328 1 73.38 178 ASP A N 1
ATOM 1379 C CA . ASP A 1 178 ? 3.301 2.975 -19.547 1 73.38 178 ASP A CA 1
ATOM 1380 C C . ASP A 1 178 ? 4.645 2.305 -19.266 1 73.38 178 ASP A C 1
ATOM 1382 O O . ASP A 1 178 ? 5.652 2.986 -19.062 1 73.38 178 ASP A O 1
ATOM 1386 N N . PRO A 1 179 ? 4.637 1.033 -19.391 1 64.81 179 PRO A N 1
ATOM 1387 C CA . PRO A 1 179 ? 5.887 0.335 -19.078 1 64.81 179 PRO A CA 1
ATOM 1388 C C . PRO A 1 179 ? 6.957 0.544 -20.156 1 64.81 179 PRO A C 1
ATOM 1390 O O . PRO A 1 179 ? 8.117 0.187 -19.953 1 64.81 179 PRO A O 1
ATOM 1393 N N . GLU A 1 180 ? 6.555 1.058 -21.219 1 65.69 180 GLU A N 1
ATOM 1394 C CA . GLU A 1 180 ? 7.543 1.364 -22.25 1 65.69 180 GLU A CA 1
ATOM 1395 C C . GLU A 1 180 ? 8.273 2.67 -21.938 1 65.69 180 GLU A C 1
ATOM 1397 O O . GLU A 1 180 ? 9.281 2.986 -22.578 1 65.69 180 GLU A O 1
ATOM 1402 N N . GLU A 1 181 ? 7.617 3.293 -21.031 1 68.56 181 GLU A N 1
ATOM 1403 C CA . GLU A 1 181 ? 8.438 4.406 -20.547 1 68.56 181 GLU A CA 1
ATOM 1404 C C . GLU A 1 181 ? 9.805 3.924 -20.078 1 68.56 181 GLU A C 1
ATOM 1406 O O . GLU A 1 181 ? 9.922 2.855 -19.484 1 68.56 181 GLU A O 1
ATOM 1411 N N . SER A 1 182 ? 10.773 4.5 -20.594 1 77.44 182 SER A N 1
ATOM 1412 C CA . SER A 1 182 ? 12.164 4.109 -20.406 1 77.44 182 SER A CA 1
ATOM 1413 C C . SER A 1 182 ? 12.484 3.914 -18.922 1 77.44 182 SER A C 1
ATOM 1415 O O . SER A 1 182 ? 13.555 3.416 -18.578 1 77.44 182 SER A O 1
ATOM 1417 N N . ARG A 1 183 ? 11.492 4.02 -18.156 1 88.25 183 ARG A N 1
ATOM 1418 C CA . ARG A 1 183 ? 11.836 3.979 -16.734 1 88.25 183 ARG A CA 1
ATOM 1419 C C . ARG A 1 183 ? 11.641 2.576 -16.172 1 88.25 183 ARG A C 1
ATOM 1421 O O . ARG A 1 183 ? 12.102 2.279 -15.07 1 88.25 183 ARG A O 1
ATOM 1428 N N . PHE A 1 184 ? 11.039 1.674 -16.859 1 92.62 184 PHE A N 1
ATOM 1429 C CA . PHE A 1 184 ? 10.836 0.325 -16.344 1 92.62 184 PHE A CA 1
ATOM 1430 C C . PHE A 1 184 ? 11.844 -0.645 -16.953 1 92.62 184 PHE A C 1
ATOM 1432 O O . PHE A 1 184 ? 11.93 -0.772 -18.172 1 92.62 184 PHE A O 1
ATOM 1439 N N . ILE A 1 185 ? 12.594 -1.286 -16.125 1 94.69 185 ILE A N 1
ATOM 1440 C CA . ILE A 1 185 ? 13.547 -2.314 -16.531 1 94.69 185 ILE A CA 1
ATOM 1441 C C . ILE A 1 185 ? 12.961 -3.697 -16.266 1 94.69 185 ILE A C 1
ATOM 1443 O O . ILE A 1 185 ? 12.828 -4.121 -15.117 1 94.69 185 ILE A O 1
ATOM 1447 N N . ILE A 1 186 ? 12.602 -4.391 -17.328 1 94.94 186 ILE A N 1
ATOM 1448 C CA . ILE A 1 186 ? 12.031 -5.727 -17.188 1 94.94 186 ILE A CA 1
ATOM 1449 C C . ILE A 1 186 ? 13.148 -6.754 -17.031 1 94.94 186 ILE A C 1
ATOM 1451 O O . ILE A 1 186 ? 14.055 -6.828 -17.859 1 94.94 186 ILE A O 1
ATOM 1455 N N . VAL A 1 187 ? 13.102 -7.531 -15.977 1 96.94 187 VAL A N 1
ATOM 1456 C CA . VAL A 1 187 ? 14.102 -8.539 -15.648 1 96.94 187 VAL A CA 1
ATOM 1457 C C . VAL A 1 187 ? 13.453 -9.922 -15.594 1 96.94 187 VAL A C 1
ATOM 1459 O O . VAL A 1 187 ? 12.656 -10.203 -14.695 1 96.94 187 VAL A O 1
ATOM 1462 N N . GLY A 1 188 ? 13.797 -10.766 -16.547 1 96.69 188 GLY A N 1
ATOM 1463 C CA . GLY A 1 188 ? 13.289 -12.125 -16.547 1 96.69 188 GLY A CA 1
ATOM 1464 C C . GLY A 1 188 ? 14.125 -13.078 -15.711 1 96.69 188 GLY A C 1
ATOM 1465 O O . GLY A 1 188 ? 15.352 -13.031 -15.742 1 96.69 188 GLY A O 1
ATOM 1466 N N . CYS A 1 189 ? 13.43 -13.992 -15 1 96.94 189 CYS A N 1
ATOM 1467 C CA . CYS A 1 189 ? 14.117 -14.953 -14.148 1 96.94 189 CYS A CA 1
ATOM 1468 C C . CYS A 1 189 ? 14.188 -16.312 -14.82 1 96.94 189 CYS A C 1
ATOM 1470 O O . CYS A 1 189 ? 14.562 -17.312 -14.188 1 96.94 189 CYS A O 1
ATOM 1472 N N . GLN A 1 190 ? 13.852 -16.422 -16.109 1 93.81 190 GLN A N 1
ATOM 1473 C CA . GLN A 1 190 ? 13.703 -17.703 -16.797 1 93.81 190 GLN A CA 1
ATOM 1474 C C . GLN A 1 190 ? 15.039 -18.422 -16.891 1 93.81 190 GLN A C 1
ATOM 1476 O O . GLN A 1 190 ? 15.07 -19.641 -17.062 1 93.81 190 GLN A O 1
ATOM 1481 N N . ASP A 1 191 ? 16.172 -17.719 -16.766 1 95.25 191 ASP A N 1
ATOM 1482 C CA . ASP A 1 191 ? 17.484 -18.344 -16.906 1 95.25 191 ASP A CA 1
ATOM 1483 C C . ASP A 1 191 ? 18.188 -18.469 -15.555 1 95.25 191 ASP A C 1
ATOM 1485 O O . ASP A 1 191 ? 19.359 -18.828 -15.492 1 95.25 191 ASP A O 1
ATOM 1489 N N . VAL A 1 192 ? 17.5 -18.094 -14.492 1 97.38 192 VAL A N 1
ATOM 1490 C CA . VAL A 1 192 ? 18.062 -18.25 -13.156 1 97.38 192 VAL A CA 1
ATOM 1491 C C . VAL A 1 192 ? 18.125 -19.734 -12.789 1 97.38 192 VAL A C 1
ATOM 1493 O O . VAL A 1 192 ? 17.109 -20.422 -12.828 1 97.38 192 VAL A O 1
ATOM 1496 N N . PRO A 1 193 ? 19.297 -20.281 -12.445 1 96.88 193 PRO A N 1
ATOM 1497 C CA . PRO A 1 193 ? 19.422 -21.703 -12.117 1 96.88 193 PRO A CA 1
ATOM 1498 C C . PRO A 1 193 ? 18.453 -22.125 -11.008 1 96.88 193 PRO A C 1
ATOM 1500 O O . PRO A 1 193 ? 18.406 -21.5 -9.945 1 96.88 193 PRO A O 1
ATOM 1503 N N . GLY A 1 194 ? 17.719 -23.141 -11.258 1 96.44 194 GLY A N 1
ATOM 1504 C CA . GLY A 1 194 ? 16.797 -23.703 -10.281 1 96.44 194 GLY A CA 1
ATOM 1505 C C . GLY A 1 194 ? 15.414 -23.078 -10.344 1 96.44 194 GLY A C 1
ATOM 1506 O O . GLY A 1 194 ? 14.445 -23.656 -9.836 1 96.44 194 GLY A O 1
ATOM 1507 N N . PHE A 1 195 ? 15.297 -21.891 -10.969 1 96.19 195 PHE A N 1
ATOM 1508 C CA . PHE A 1 195 ? 14.016 -21.188 -10.977 1 96.19 195 PHE A CA 1
ATOM 1509 C C . PHE A 1 195 ? 13.109 -21.75 -12.062 1 96.19 195 PHE A C 1
ATOM 1511 O O . PHE A 1 195 ? 11.914 -21.438 -12.094 1 96.19 195 PHE A O 1
ATOM 1518 N N . GLU A 1 196 ? 13.57 -22.641 -12.953 1 92.81 196 GLU A N 1
ATOM 1519 C CA . GLU A 1 196 ? 12.75 -23.328 -13.953 1 92.81 196 GLU A CA 1
ATOM 1520 C C . GLU A 1 196 ? 11.664 -24.188 -13.289 1 92.81 196 GLU A C 1
ATOM 1522 O O . GLU A 1 196 ? 10.672 -24.547 -13.922 1 92.81 196 GLU A O 1
ATOM 1527 N N . ALA A 1 197 ? 11.93 -24.516 -12 1 91.44 197 ALA A N 1
ATOM 1528 C CA . ALA A 1 197 ? 10.938 -25.266 -11.234 1 91.44 197 ALA A CA 1
ATOM 1529 C C . ALA A 1 197 ? 9.578 -24.562 -11.258 1 91.44 197 ALA A C 1
ATOM 1531 O O . ALA A 1 197 ? 8.539 -25.219 -11.281 1 91.44 197 ALA A O 1
ATOM 1532 N N . VAL A 1 198 ? 9.562 -23.219 -11.289 1 89.56 198 VAL A N 1
ATOM 1533 C CA . VAL A 1 198 ? 8.336 -22.422 -11.297 1 89.56 198 VAL A CA 1
ATOM 1534 C C . VAL A 1 198 ? 7.57 -22.656 -12.594 1 89.56 198 VAL A C 1
ATOM 1536 O O . VAL A 1 198 ? 6.371 -22.953 -12.57 1 89.56 198 VAL A O 1
ATOM 1539 N N . ALA A 1 199 ? 8.227 -22.625 -13.695 1 85.44 199 ALA A N 1
ATOM 1540 C CA . ALA A 1 199 ? 7.59 -22.844 -14.992 1 85.44 199 ALA A CA 1
ATOM 1541 C C . ALA A 1 199 ? 7.113 -24.281 -15.141 1 85.44 199 ALA A C 1
ATOM 1543 O O . ALA A 1 199 ? 6.082 -24.547 -15.766 1 85.44 199 ALA A O 1
ATOM 1544 N N . ASN A 1 200 ? 7.801 -25.188 -14.453 1 87.12 200 ASN A N 1
ATOM 1545 C CA . ASN A 1 200 ? 7.512 -26.609 -14.578 1 87.12 200 ASN A CA 1
ATOM 1546 C C . ASN A 1 200 ? 6.441 -27.062 -13.586 1 87.12 200 ASN A C 1
ATOM 1548 O O . ASN A 1 200 ? 5.945 -28.188 -13.664 1 87.12 200 ASN A O 1
ATOM 1552 N N . GLY A 1 201 ? 6.152 -26.234 -12.68 1 86.75 201 GLY A N 1
ATOM 1553 C CA . GLY A 1 201 ? 5.227 -26.625 -11.633 1 86.75 201 GLY A CA 1
ATOM 1554 C C . GLY A 1 201 ? 5.852 -27.531 -10.594 1 86.75 201 GLY A C 1
ATOM 1555 O O . GLY A 1 201 ? 5.168 -28.359 -9.992 1 86.75 201 GLY A O 1
ATOM 1556 N N . ASP A 1 202 ? 7.195 -27.438 -10.414 1 89.5 202 ASP A N 1
ATOM 1557 C CA . ASP A 1 202 ? 7.934 -28.234 -9.438 1 89.5 202 ASP A CA 1
ATOM 1558 C C . ASP A 1 202 ? 8.188 -27.438 -8.156 1 89.5 202 ASP A C 1
ATOM 1560 O O . ASP A 1 202 ? 8.039 -26.219 -8.148 1 89.5 202 ASP A O 1
ATOM 1564 N N . ARG A 1 203 ? 8.469 -28.234 -7.164 1 92.31 203 ARG A N 1
ATOM 1565 C CA . ARG A 1 203 ? 8.906 -27.562 -5.938 1 92.31 203 ARG A CA 1
ATOM 1566 C C . ARG A 1 203 ? 10.195 -26.797 -6.164 1 92.31 203 ARG A C 1
ATOM 1568 O O . ARG A 1 203 ? 11.172 -27.328 -6.695 1 92.31 203 ARG A O 1
ATOM 1575 N N . VAL A 1 204 ? 10.172 -25.578 -5.75 1 94.12 204 VAL A N 1
ATOM 1576 C CA . VAL A 1 204 ? 11.383 -24.766 -5.844 1 94.12 204 VAL A CA 1
ATOM 1577 C C . VAL A 1 204 ? 12.219 -24.953 -4.582 1 94.12 204 VAL A C 1
ATOM 1579 O O . VAL A 1 204 ? 11.68 -24.984 -3.473 1 94.12 204 VAL A O 1
ATOM 1582 N N . ASP A 1 205 ? 13.508 -25.141 -4.746 1 94.94 205 ASP A N 1
ATOM 1583 C CA . ASP A 1 205 ? 14.445 -25.062 -3.629 1 94.94 205 ASP A CA 1
ATOM 1584 C C . ASP A 1 205 ? 14.891 -23.625 -3.369 1 94.94 205 ASP A C 1
ATOM 1586 O O . ASP A 1 205 ? 15.898 -23.172 -3.914 1 94.94 205 ASP A O 1
ATOM 1590 N N . VAL A 1 206 ? 14.203 -22.984 -2.492 1 94.38 206 VAL A N 1
ATOM 1591 C CA . VAL A 1 206 ? 14.367 -21.547 -2.27 1 94.38 206 VAL A CA 1
ATOM 1592 C C . VAL A 1 206 ? 15.805 -21.25 -1.855 1 94.38 206 VAL A C 1
ATOM 1594 O O . VAL A 1 206 ? 16.406 -20.281 -2.328 1 94.38 206 VAL A O 1
ATOM 1597 N N . ASP A 1 207 ? 16.375 -22.078 -1.019 1 92.25 207 ASP A N 1
ATOM 1598 C CA . ASP A 1 207 ? 17.734 -21.844 -0.529 1 92.25 207 ASP A CA 1
ATOM 1599 C C . ASP A 1 207 ? 18.734 -21.906 -1.671 1 92.25 207 ASP A C 1
ATOM 1601 O O . ASP A 1 207 ? 19.656 -21.094 -1.729 1 92.25 207 ASP A O 1
ATOM 1605 N N . SER A 1 208 ? 18.547 -22.828 -2.525 1 94.5 208 SER A N 1
ATOM 1606 C CA . SER A 1 208 ? 19.469 -23 -3.641 1 94.5 208 SER A CA 1
ATOM 1607 C C . SER A 1 208 ? 19.297 -21.891 -4.68 1 94.5 208 SER A C 1
ATOM 1609 O O . SER A 1 208 ? 20.266 -21.484 -5.324 1 94.5 208 SER A O 1
ATOM 1611 N N . VAL A 1 209 ? 18.109 -21.375 -4.816 1 96.62 209 VAL A N 1
ATOM 1612 C CA . VAL A 1 209 ? 17.797 -20.406 -5.859 1 96.62 209 VAL A CA 1
ATOM 1613 C C . VAL A 1 209 ? 18.125 -19 -5.371 1 96.62 209 VAL A C 1
ATOM 1615 O O . VAL A 1 209 ? 18.5 -18.125 -6.164 1 96.62 209 VAL A O 1
ATOM 1618 N N . MET A 1 210 ? 18.109 -18.734 -4.117 1 95.56 210 MET A N 1
ATOM 1619 C CA . MET A 1 210 ? 18.172 -17.422 -3.496 1 95.56 210 MET A CA 1
ATOM 1620 C C . MET A 1 210 ? 19.438 -16.672 -3.93 1 95.56 210 MET A C 1
ATOM 1622 O O . MET A 1 210 ? 19.359 -15.531 -4.387 1 95.56 210 MET A O 1
ATOM 1626 N N . PRO A 1 211 ? 20.625 -17.375 -3.885 1 94.19 211 PRO A N 1
ATOM 1627 C CA . PRO A 1 211 ? 21.828 -16.609 -4.27 1 94.19 211 PRO A CA 1
ATOM 1628 C C . PRO A 1 211 ? 21.781 -16.141 -5.723 1 94.19 211 PRO A C 1
ATOM 1630 O O . PRO A 1 211 ? 22.328 -15.094 -6.051 1 94.19 211 PRO A O 1
ATOM 1633 N N . HIS A 1 212 ? 21.109 -16.859 -6.535 1 97.12 212 HIS A N 1
ATOM 1634 C CA . HIS A 1 212 ? 21.031 -16.5 -7.945 1 97.12 212 HIS A CA 1
ATOM 1635 C C . HIS A 1 212 ? 20.078 -15.336 -8.172 1 97.12 212 HIS A C 1
ATOM 1637 O O . HIS A 1 212 ? 20.359 -14.461 -9 1 97.12 212 HIS A O 1
ATOM 1643 N N . ILE A 1 213 ? 19 -15.305 -7.457 1 97.56 213 ILE A N 1
ATOM 1644 C CA . ILE A 1 213 ? 18.062 -14.188 -7.551 1 97.56 213 ILE A CA 1
ATOM 1645 C C . ILE A 1 213 ? 18.703 -12.914 -7.016 1 97.56 213 ILE A C 1
ATOM 1647 O O . ILE A 1 213 ? 18.594 -11.852 -7.617 1 97.56 213 ILE A O 1
ATOM 1651 N N . VAL A 1 214 ? 19.391 -13.039 -5.91 1 96.5 214 VAL A N 1
ATOM 1652 C CA . VAL A 1 214 ? 20.078 -11.906 -5.297 1 96.5 214 VAL A CA 1
ATOM 1653 C C . VAL A 1 214 ? 21.141 -11.367 -6.254 1 96.5 214 VAL A C 1
ATOM 1655 O O . VAL A 1 214 ? 21.25 -10.156 -6.449 1 96.5 214 VAL A O 1
ATOM 1658 N N . ARG A 1 215 ? 21.875 -12.242 -6.867 1 96.94 215 ARG A N 1
ATOM 1659 C CA . ARG A 1 215 ? 22.891 -11.836 -7.828 1 96.94 215 ARG A CA 1
ATOM 1660 C C . ARG A 1 215 ? 22.266 -11.102 -9.008 1 96.94 215 ARG A C 1
ATOM 1662 O O . ARG A 1 215 ? 22.766 -10.055 -9.422 1 96.94 215 ARG A O 1
ATOM 1669 N N . LEU A 1 216 ? 21.219 -11.648 -9.5 1 98.19 216 LEU A N 1
ATOM 1670 C CA . LEU A 1 216 ? 20.531 -11.016 -10.617 1 98.19 216 LEU A CA 1
ATOM 1671 C C . LEU A 1 216 ? 20.078 -9.609 -10.242 1 98.19 216 LEU A C 1
ATOM 1673 O O . LEU A 1 216 ? 20.234 -8.664 -11.023 1 98.19 216 LEU A O 1
ATOM 1677 N N . ALA A 1 217 ? 19.531 -9.43 -9.062 1 97.81 217 ALA A N 1
ATOM 1678 C CA . ALA A 1 217 ? 19.078 -8.125 -8.586 1 97.81 217 ALA A CA 1
ATOM 1679 C C . ALA A 1 217 ? 20.25 -7.152 -8.453 1 97.81 217 ALA A C 1
ATOM 1681 O O . ALA A 1 217 ? 20.172 -6.02 -8.93 1 97.81 217 ALA A O 1
ATOM 1682 N N . LYS A 1 218 ? 21.312 -7.633 -7.852 1 96.62 218 LYS A N 1
ATOM 1683 C CA . LYS A 1 218 ? 22.484 -6.785 -7.664 1 96.62 218 LYS A CA 1
ATOM 1684 C C . LYS A 1 218 ? 23.062 -6.348 -9.008 1 96.62 218 LYS A C 1
ATOM 1686 O O . LYS A 1 218 ? 23.406 -5.176 -9.188 1 96.62 218 LYS A O 1
ATOM 1691 N N . GLU A 1 219 ? 23.188 -7.293 -9.898 1 97.44 219 GLU A N 1
ATOM 1692 C CA . GLU A 1 219 ? 23.734 -6.988 -11.219 1 97.44 219 GLU A CA 1
ATOM 1693 C C . GLU A 1 219 ? 22.828 -6.016 -11.984 1 97.44 219 GLU A C 1
ATOM 1695 O O . GLU A 1 219 ? 23.328 -5.117 -12.664 1 97.44 219 GLU A O 1
ATOM 1700 N N . THR A 1 220 ? 21.562 -6.199 -11.852 1 98 220 THR A N 1
ATOM 1701 C CA . THR A 1 220 ? 20.609 -5.305 -12.5 1 98 220 THR A CA 1
ATOM 1702 C C . THR A 1 220 ? 20.766 -3.879 -11.977 1 98 220 THR A C 1
ATOM 1704 O O . THR A 1 220 ? 20.828 -2.928 -12.75 1 98 220 THR A O 1
ATOM 1707 N N . VAL A 1 221 ? 20.844 -3.738 -10.688 1 97.12 221 VAL A N 1
ATOM 1708 C CA . VAL A 1 221 ? 20.984 -2.428 -10.062 1 97.12 221 VAL A CA 1
ATOM 1709 C C . VAL A 1 221 ? 22.312 -1.804 -10.438 1 97.12 221 VAL A C 1
ATOM 1711 O O . VAL A 1 221 ? 22.391 -0.62 -10.773 1 97.12 221 VAL A O 1
ATOM 1714 N N . ALA A 1 222 ? 23.359 -2.566 -10.469 1 96.25 222 ALA A N 1
ATOM 1715 C CA . ALA A 1 222 ? 24.719 -2.09 -10.75 1 96.25 222 ALA A CA 1
ATOM 1716 C C . ALA A 1 222 ? 24.812 -1.536 -12.164 1 96.25 222 ALA A C 1
ATOM 1718 O O . ALA A 1 222 ? 25.547 -0.579 -12.414 1 96.25 222 ALA A O 1
ATOM 1719 N N . LYS A 1 223 ? 24.094 -2.107 -13.062 1 96.44 223 LYS A N 1
ATOM 1720 C CA . LYS A 1 223 ? 24.109 -1.693 -14.461 1 96.44 223 LYS A CA 1
ATOM 1721 C C . LYS A 1 223 ? 23.703 -0.231 -14.609 1 96.44 223 LYS A C 1
ATOM 1723 O O . LYS A 1 223 ? 24.141 0.454 -15.539 1 96.44 223 LYS A O 1
ATOM 1728 N N . TYR A 1 224 ? 22.922 0.258 -13.617 1 94.88 224 TYR A N 1
ATOM 1729 C CA . TYR A 1 224 ? 22.375 1.604 -13.758 1 94.88 224 TYR A CA 1
ATOM 1730 C C . TYR A 1 224 ? 22.875 2.518 -12.648 1 94.88 224 TYR A C 1
ATOM 1732 O O . TYR A 1 224 ? 22.469 3.674 -12.547 1 94.88 224 TYR A O 1
ATOM 1740 N N . ALA A 1 225 ? 23.766 2.051 -11.812 1 91.19 225 ALA A N 1
ATOM 1741 C CA . ALA A 1 225 ? 24.203 2.76 -10.609 1 91.19 225 ALA A CA 1
ATOM 1742 C C . ALA A 1 225 ? 24.953 4.039 -10.969 1 91.19 225 ALA A C 1
ATOM 1744 O O . ALA A 1 225 ? 24.828 5.055 -10.281 1 91.19 225 ALA A O 1
ATOM 1745 N N . ASP A 1 226 ? 25.672 4.09 -12.047 1 89 226 ASP A N 1
ATOM 1746 C CA . ASP A 1 226 ? 26.516 5.23 -12.398 1 89 226 ASP A CA 1
ATOM 1747 C C . ASP A 1 226 ? 25.891 6.035 -13.539 1 89 226 ASP A C 1
ATOM 1749 O O . ASP A 1 226 ? 26.578 6.793 -14.219 1 89 226 ASP A O 1
ATOM 1753 N N . THR A 1 227 ? 24.609 5.828 -13.695 1 88.94 227 THR A N 1
ATOM 1754 C CA . THR A 1 227 ? 23.922 6.578 -14.742 1 88.94 227 THR A CA 1
ATOM 1755 C C . THR A 1 227 ? 23.031 7.664 -14.133 1 88.94 227 THR A C 1
ATOM 1757 O O . THR A 1 227 ? 22.875 7.73 -12.914 1 88.94 227 THR A O 1
ATOM 1760 N N . ALA A 1 228 ? 22.562 8.516 -15 1 88.75 228 ALA A N 1
ATOM 1761 C CA . ALA A 1 228 ? 21.625 9.547 -14.594 1 88.75 228 ALA A CA 1
ATOM 1762 C C . ALA A 1 228 ? 20.234 8.961 -14.336 1 88.75 228 ALA A C 1
ATOM 1764 O O . ALA A 1 228 ? 19.297 9.688 -13.984 1 88.75 228 ALA A O 1
ATOM 1765 N N . LYS A 1 229 ? 20.156 7.641 -14.422 1 91.94 229 LYS A N 1
ATOM 1766 C CA . LYS A 1 229 ? 18.875 6.953 -14.32 1 91.94 229 LYS A CA 1
ATOM 1767 C C . LYS A 1 229 ? 18.984 5.711 -13.438 1 91.94 229 LYS A C 1
ATOM 1769 O O . LYS A 1 229 ? 18.734 4.594 -13.898 1 91.94 229 LYS A O 1
ATOM 1774 N N . PRO A 1 230 ? 19.297 5.859 -12.227 1 95.25 230 PRO A N 1
ATOM 1775 C CA . PRO A 1 230 ? 19.453 4.707 -11.344 1 95.25 230 PRO A CA 1
ATOM 1776 C C . PRO A 1 230 ? 18.125 4.004 -11.039 1 95.25 230 PRO A C 1
ATOM 1778 O O . PRO A 1 230 ? 17.062 4.605 -11.172 1 95.25 230 PRO A O 1
ATOM 1781 N N . ILE A 1 231 ? 18.25 2.744 -10.703 1 96.94 231 ILE A N 1
ATOM 1782 C CA . ILE A 1 231 ? 17.094 2 -10.203 1 96.94 231 ILE A CA 1
ATOM 1783 C C . ILE A 1 231 ? 16.844 2.361 -8.742 1 96.94 231 ILE A C 1
ATOM 1785 O O . ILE A 1 231 ? 17.766 2.344 -7.926 1 96.94 231 ILE A O 1
ATOM 1789 N N . ARG A 1 232 ? 15.57 2.664 -8.469 1 97 232 ARG A N 1
ATOM 1790 C CA . ARG A 1 232 ? 15.266 3.148 -7.121 1 97 232 ARG A CA 1
ATOM 1791 C C . ARG A 1 232 ? 14.289 2.219 -6.414 1 97 232 ARG A C 1
ATOM 1793 O O . ARG A 1 232 ? 14.102 2.311 -5.199 1 97 232 ARG A O 1
ATOM 1800 N N . ALA A 1 233 ? 13.68 1.298 -7.133 1 97.94 233 ALA A N 1
ATOM 1801 C CA . ALA A 1 233 ? 12.75 0.327 -6.566 1 97.94 233 ALA A CA 1
ATOM 1802 C C . ALA A 1 233 ? 12.703 -0.942 -7.414 1 97.94 233 ALA A C 1
ATOM 1804 O O . ALA A 1 233 ? 13.031 -0.918 -8.602 1 97.94 233 ALA A O 1
ATOM 1805 N N . ILE A 1 234 ? 12.336 -1.986 -6.715 1 98.31 234 ILE A N 1
ATOM 1806 C CA . ILE A 1 234 ? 12.148 -3.285 -7.352 1 98.31 234 ILE A CA 1
ATOM 1807 C C . ILE A 1 234 ? 10.727 -3.783 -7.113 1 98.31 234 ILE A C 1
ATOM 1809 O O . ILE A 1 234 ? 10.195 -3.66 -6.008 1 98.31 234 ILE A O 1
ATOM 1813 N N . LEU A 1 235 ? 10.07 -4.188 -8.148 1 98.25 235 LEU A N 1
ATOM 1814 C CA . LEU A 1 235 ? 8.766 -4.836 -8.031 1 98.25 235 LEU A CA 1
ATOM 1815 C C . LEU A 1 235 ? 8.82 -6.262 -8.562 1 98.25 235 LEU A C 1
ATOM 1817 O O . LEU A 1 235 ? 9.172 -6.488 -9.719 1 98.25 235 LEU A O 1
ATOM 1821 N N . PHE A 1 236 ? 8.516 -7.234 -7.684 1 98.5 236 PHE A N 1
ATOM 1822 C CA . PHE A 1 236 ? 8.375 -8.633 -8.07 1 98.5 236 PHE A CA 1
ATOM 1823 C C . PHE A 1 236 ? 6.969 -8.906 -8.602 1 98.5 236 PHE A C 1
ATOM 1825 O O . PHE A 1 236 ? 6 -8.891 -7.836 1 98.5 236 PHE A O 1
ATOM 1832 N N . GLU A 1 237 ? 6.91 -9.094 -9.891 1 97.06 237 GLU A N 1
ATOM 1833 C CA . GLU A 1 237 ? 5.648 -9.406 -10.555 1 97.06 237 GLU A CA 1
ATOM 1834 C C . GLU A 1 237 ? 5.258 -10.867 -10.336 1 97.06 237 GLU A C 1
ATOM 1836 O O . GLU A 1 237 ? 4.082 -11.18 -10.141 1 97.06 237 GLU A O 1
ATOM 1841 N N . CYS A 1 238 ? 6.188 -11.742 -10.352 1 96.69 238 CYS A N 1
ATOM 1842 C CA . CYS A 1 238 ? 5.941 -13.172 -10.164 1 96.69 238 CYS A CA 1
ATOM 1843 C C . CYS A 1 238 ? 5.555 -13.469 -8.719 1 96.69 238 CYS A C 1
ATOM 1845 O O . CYS A 1 238 ? 6.238 -13.047 -7.789 1 96.69 238 CYS A O 1
ATOM 1847 N N . THR A 1 239 ? 4.477 -14.242 -8.547 1 97.75 239 THR A N 1
ATOM 1848 C CA . THR A 1 239 ? 3.91 -14.484 -7.227 1 97.75 239 THR A CA 1
ATOM 1849 C C . THR A 1 239 ? 4.758 -15.492 -6.449 1 97.75 239 THR A C 1
ATOM 1851 O O . THR A 1 239 ? 4.535 -15.711 -5.258 1 97.75 239 THR A O 1
ATOM 1854 N N . GLU A 1 240 ? 5.773 -16.094 -7.043 1 97.19 240 GLU A N 1
ATOM 1855 C CA . GLU A 1 240 ? 6.676 -17.016 -6.367 1 97.19 240 GLU A CA 1
ATOM 1856 C C . GLU A 1 240 ? 8 -16.344 -6.02 1 97.19 240 GLU A C 1
ATOM 1858 O O . GLU A 1 240 ? 8.922 -16.984 -5.523 1 97.19 240 GLU A O 1
ATOM 1863 N N . LEU A 1 241 ? 8.109 -15.086 -6.184 1 98.31 241 LEU A N 1
ATOM 1864 C CA . LEU A 1 241 ? 9.359 -14.375 -5.93 1 98.31 241 LEU A CA 1
ATOM 1865 C C . LEU A 1 241 ? 9.391 -13.805 -4.516 1 98.31 241 LEU A C 1
ATOM 1867 O O . LEU A 1 241 ? 10.461 -13.5 -3.986 1 98.31 241 LEU A O 1
ATOM 1871 N N . PRO A 1 242 ? 8.266 -13.633 -3.836 1 97.88 242 PRO A N 1
ATOM 1872 C CA . PRO A 1 242 ? 8.297 -13.016 -2.508 1 97.88 242 PRO A CA 1
ATOM 1873 C C . PRO A 1 242 ? 9.219 -13.75 -1.535 1 97.88 242 PRO A C 1
ATOM 1875 O O . PRO A 1 242 ? 9.844 -13.117 -0.686 1 97.88 242 PRO A O 1
ATOM 1878 N N . PRO A 1 243 ? 9.438 -15.078 -1.621 1 96.62 243 PRO A N 1
ATOM 1879 C CA . PRO A 1 243 ? 10.391 -15.719 -0.712 1 96.62 243 PRO A CA 1
ATOM 1880 C C . PRO A 1 243 ? 11.773 -15.07 -0.745 1 96.62 243 PRO A C 1
ATOM 1882 O O . PRO A 1 243 ? 12.547 -15.203 0.208 1 96.62 243 PRO A O 1
ATOM 1885 N N . TYR A 1 244 ? 12.078 -14.367 -1.76 1 96.81 244 TYR A N 1
ATOM 1886 C CA . TYR A 1 244 ? 13.414 -13.82 -1.96 1 96.81 244 TYR A CA 1
ATOM 1887 C C . TYR A 1 244 ? 13.453 -12.328 -1.643 1 96.81 244 TYR A C 1
ATOM 1889 O O . TYR A 1 244 ? 14.508 -11.703 -1.703 1 96.81 244 TYR A O 1
ATOM 1897 N N . SER A 1 245 ? 12.336 -11.719 -1.322 1 97.06 245 SER A N 1
ATOM 1898 C CA . SER A 1 245 ? 12.211 -10.266 -1.181 1 97.06 245 SER A CA 1
ATOM 1899 C C . SER A 1 245 ? 13.172 -9.734 -0.121 1 97.06 245 SER A C 1
ATOM 1901 O O . SER A 1 245 ? 13.914 -8.789 -0.372 1 97.06 245 SER A O 1
ATOM 1903 N N . ASP A 1 246 ? 13.188 -10.367 1 1 94.25 246 ASP A N 1
ATOM 1904 C CA . ASP A 1 246 ? 14.039 -9.891 2.09 1 94.25 246 ASP A CA 1
ATOM 1905 C C . ASP A 1 246 ? 15.516 -9.945 1.704 1 94.25 246 ASP A C 1
ATOM 1907 O O . ASP A 1 246 ? 16.266 -9.016 1.998 1 94.25 246 ASP A O 1
ATOM 1911 N N . ALA A 1 247 ? 15.891 -11.039 1.108 1 93.69 247 ALA A N 1
ATOM 1912 C CA . ALA A 1 247 ? 17.281 -11.18 0.686 1 93.69 247 ALA A CA 1
ATOM 1913 C C . ALA A 1 247 ? 17.656 -10.094 -0.323 1 93.69 247 ALA A C 1
ATOM 1915 O O . ALA A 1 247 ? 18.75 -9.531 -0.255 1 93.69 247 ALA A O 1
ATOM 1916 N N . VAL A 1 248 ? 16.781 -9.805 -1.202 1 96.12 248 VAL A N 1
ATOM 1917 C CA . VAL A 1 248 ? 17.031 -8.789 -2.225 1 96.12 248 VAL A CA 1
ATOM 1918 C C . VAL A 1 248 ? 17.047 -7.402 -1.586 1 96.12 248 VAL A C 1
ATOM 1920 O O . VAL A 1 248 ? 17.906 -6.57 -1.913 1 96.12 248 VAL A O 1
ATOM 1923 N N . ARG A 1 249 ? 16.109 -7.148 -0.639 1 94.69 249 ARG A N 1
ATOM 1924 C CA . ARG A 1 249 ? 16.141 -5.898 0.111 1 94.69 249 ARG A CA 1
ATOM 1925 C C . ARG A 1 249 ? 17.5 -5.699 0.79 1 94.69 249 ARG A C 1
ATOM 1927 O O . ARG A 1 249 ? 18.109 -4.641 0.65 1 94.69 249 ARG A O 1
ATOM 1934 N N . ALA A 1 250 ? 17.906 -6.703 1.438 1 90.56 250 ALA A N 1
ATOM 1935 C CA . ALA A 1 250 ? 19.156 -6.633 2.199 1 90.56 250 ALA A CA 1
ATOM 1936 C C . ALA A 1 250 ? 20.344 -6.375 1.28 1 90.56 250 ALA A C 1
ATOM 1938 O O . ALA A 1 250 ? 21.234 -5.59 1.612 1 90.56 250 ALA A O 1
ATOM 1939 N N . ALA A 1 251 ? 20.312 -7.004 0.191 1 91.19 251 ALA A N 1
ATOM 1940 C CA . ALA A 1 251 ? 21.469 -6.973 -0.715 1 91.19 251 ALA A CA 1
ATOM 1941 C C . ALA A 1 251 ? 21.516 -5.656 -1.483 1 91.19 251 ALA A C 1
ATOM 1943 O O . ALA A 1 251 ? 22.609 -5.156 -1.788 1 91.19 251 ALA A O 1
ATOM 1944 N N . THR A 1 252 ? 20.359 -5.086 -1.812 1 92.88 252 THR A N 1
ATOM 1945 C CA . THR A 1 252 ? 20.328 -3.922 -2.691 1 92.88 252 THR A CA 1
ATOM 1946 C C . THR A 1 252 ? 20.047 -2.648 -1.899 1 92.88 252 THR A C 1
ATOM 1948 O O . THR A 1 252 ? 20.266 -1.542 -2.396 1 92.88 252 THR A O 1
ATOM 1951 N N . ARG A 1 253 ? 19.453 -2.812 -0.794 1 90.31 253 ARG A N 1
ATOM 1952 C CA . ARG A 1 253 ? 19.016 -1.713 0.058 1 90.31 253 ARG A CA 1
ATOM 1953 C C . ARG A 1 253 ? 17.906 -0.901 -0.621 1 90.31 253 ARG A C 1
ATOM 1955 O O . ARG A 1 253 ? 17.719 0.277 -0.313 1 90.31 253 ARG A O 1
ATOM 1962 N N . LEU A 1 254 ? 17.281 -1.534 -1.597 1 95.25 254 LEU A N 1
ATOM 1963 C CA . LEU A 1 254 ? 16.141 -0.922 -2.275 1 95.25 254 LEU A CA 1
ATOM 1964 C C . LEU A 1 254 ? 14.828 -1.535 -1.799 1 95.25 254 LEU A C 1
ATOM 1966 O O . LEU A 1 254 ? 14.797 -2.689 -1.369 1 95.25 254 LEU A O 1
ATOM 1970 N N . PRO A 1 255 ? 13.766 -0.705 -1.793 1 97.12 255 PRO A N 1
ATOM 1971 C CA . PRO A 1 255 ? 12.461 -1.312 -1.517 1 97.12 255 PRO A CA 1
ATOM 1972 C C . PRO A 1 255 ? 12.078 -2.377 -2.541 1 97.12 255 PRO A C 1
ATOM 1974 O O . PRO A 1 255 ? 12.32 -2.203 -3.738 1 97.12 255 PRO A O 1
ATOM 1977 N N . VAL A 1 256 ? 11.547 -3.473 -2.031 1 97.88 256 VAL A N 1
ATOM 1978 C CA . VAL A 1 256 ? 11.016 -4.535 -2.877 1 97.88 256 VAL A CA 1
ATOM 1979 C C . VAL A 1 256 ? 9.508 -4.672 -2.645 1 97.88 256 VAL A C 1
ATOM 1981 O O . VAL A 1 256 ? 9.078 -5.027 -1.547 1 97.88 256 VAL A O 1
ATOM 1984 N N . PHE A 1 257 ? 8.727 -4.348 -3.664 1 98.25 257 PHE A N 1
ATOM 1985 C CA . PHE A 1 257 ? 7.293 -4.594 -3.697 1 98.25 257 PHE A CA 1
ATOM 1986 C C . PHE A 1 257 ? 6.988 -5.945 -4.336 1 98.25 257 PHE A C 1
ATOM 1988 O O . PHE A 1 257 ? 7.613 -6.324 -5.328 1 98.25 257 PHE A O 1
ATOM 1995 N N . ASP A 1 258 ? 6.066 -6.672 -3.711 1 98.31 258 ASP A N 1
ATOM 1996 C CA . ASP A 1 258 ? 5.738 -8 -4.215 1 98.31 258 ASP A CA 1
ATOM 1997 C C . ASP A 1 258 ? 4.262 -8.328 -3.986 1 98.31 258 ASP A C 1
ATOM 1999 O O . ASP A 1 258 ? 3.488 -7.461 -3.57 1 98.31 258 ASP A O 1
ATOM 2003 N N . ALA A 1 259 ? 3.896 -9.523 -4.316 1 98.19 259 ALA A N 1
ATOM 2004 C CA . ALA A 1 259 ? 2.492 -9.914 -4.219 1 98.19 259 ALA A CA 1
ATOM 2005 C C . ALA A 1 259 ? 2.004 -9.859 -2.773 1 98.19 259 ALA A C 1
ATOM 2007 O O . ALA A 1 259 ? 0.845 -9.523 -2.516 1 98.19 259 ALA A O 1
ATOM 2008 N N . ILE A 1 260 ? 2.832 -10.172 -1.829 1 98 260 ILE A N 1
ATOM 2009 C CA . ILE A 1 260 ? 2.443 -10.18 -0.423 1 98 260 ILE A CA 1
ATOM 2010 C C . ILE A 1 260 ? 2.271 -8.75 0.072 1 98 260 ILE A C 1
ATOM 2012 O O . ILE A 1 260 ? 1.285 -8.43 0.742 1 98 260 ILE A O 1
ATOM 2016 N N . THR A 1 261 ? 3.225 -7.855 -0.282 1 97.38 261 THR A N 1
ATOM 2017 C CA . THR A 1 261 ? 3.072 -6.457 0.104 1 97.38 261 THR A CA 1
ATOM 2018 C C . THR A 1 261 ? 1.815 -5.855 -0.523 1 97.38 261 THR A C 1
ATOM 2020 O O . THR A 1 261 ? 1.15 -5.016 0.088 1 97.38 261 THR A O 1
ATOM 2023 N N . SER A 1 262 ? 1.505 -6.266 -1.748 1 97.69 262 SER A N 1
ATOM 2024 C CA . SER A 1 262 ? 0.281 -5.805 -2.396 1 97.69 262 SER A CA 1
ATOM 2025 C C . SER A 1 262 ? -0.954 -6.215 -1.602 1 97.69 262 SER A C 1
ATOM 2027 O O . SER A 1 262 ? -1.779 -5.371 -1.247 1 97.69 262 SER A O 1
ATOM 2029 N N . CYS A 1 263 ? -1.064 -7.469 -1.263 1 97.94 263 CYS A N 1
ATOM 2030 C CA . CYS A 1 263 ? -2.197 -7.98 -0.499 1 97.94 263 CYS A CA 1
ATOM 2031 C C . CYS A 1 263 ? -2.309 -7.277 0.849 1 97.94 263 CYS A C 1
ATOM 2033 O O . CYS A 1 263 ? -3.391 -6.832 1.233 1 97.94 263 CYS A O 1
ATOM 2035 N N . ASN A 1 264 ? -1.194 -7.156 1.509 1 96.75 264 ASN A N 1
ATOM 2036 C CA . ASN A 1 264 ? -1.18 -6.527 2.824 1 96.75 264 ASN A CA 1
ATOM 2037 C C . ASN A 1 264 ? -1.646 -5.074 2.758 1 96.75 264 ASN A C 1
ATOM 2039 O O . ASN A 1 264 ? -2.377 -4.613 3.637 1 96.75 264 ASN A O 1
ATOM 2043 N N . SER A 1 265 ? -1.19 -4.406 1.771 1 96.38 265 SER A N 1
ATOM 2044 C CA . SER A 1 265 ? -1.546 -2.996 1.632 1 96.38 265 SER A CA 1
ATOM 2045 C C . SER A 1 265 ? -3.049 -2.822 1.447 1 96.38 265 SER A C 1
ATOM 2047 O O . SER A 1 265 ? -3.662 -1.963 2.084 1 96.38 265 SER A O 1
ATOM 2049 N N . PHE A 1 266 ? -3.656 -3.57 0.616 1 96.88 266 PHE A N 1
ATOM 2050 C CA . PHE A 1 266 ? -5.086 -3.441 0.352 1 96.88 266 PHE A CA 1
ATOM 2051 C C . PHE A 1 266 ? -5.902 -3.889 1.559 1 96.88 266 PHE A C 1
ATOM 2053 O O . PHE A 1 266 ? -6.863 -3.221 1.946 1 96.88 266 PHE A O 1
ATOM 2060 N N . LEU A 1 267 ? -5.535 -4.961 2.23 1 96.25 267 LEU A N 1
ATOM 2061 C CA . LEU A 1 267 ? -6.309 -5.453 3.365 1 96.25 267 LEU A CA 1
ATOM 2062 C C . LEU A 1 267 ? -6.152 -4.535 4.57 1 96.25 267 LEU A C 1
ATOM 2064 O O . LEU A 1 267 ? -7.074 -4.402 5.383 1 96.25 267 LEU A O 1
ATOM 2068 N N . ALA A 1 268 ? -5.004 -3.904 4.668 1 94.5 268 ALA A N 1
ATOM 2069 C CA . ALA A 1 268 ? -4.77 -2.984 5.777 1 94.5 268 ALA A CA 1
ATOM 2070 C C . ALA A 1 268 ? -5.832 -1.891 5.816 1 94.5 268 ALA A C 1
ATOM 2072 O O . ALA A 1 268 ? -6.207 -1.422 6.895 1 94.5 268 ALA A O 1
ATOM 2073 N N . ALA A 1 269 ? -6.332 -1.521 4.715 1 96.19 269 ALA A N 1
ATOM 2074 C CA . ALA A 1 269 ? -7.324 -0.455 4.621 1 96.19 269 ALA A CA 1
ATOM 2075 C C . ALA A 1 269 ? -8.656 -0.894 5.215 1 96.19 269 ALA A C 1
ATOM 2077 O O . ALA A 1 269 ? -9.562 -0.076 5.398 1 96.19 269 ALA A O 1
ATOM 2078 N N . LEU A 1 270 ? -8.789 -2.195 5.559 1 94.25 270 LEU A N 1
ATOM 2079 C CA . LEU A 1 270 ? -10.008 -2.738 6.145 1 94.25 270 LEU A CA 1
ATOM 2080 C C . LEU A 1 270 ? -9.742 -3.285 7.543 1 94.25 270 LEU A C 1
ATOM 2082 O O . LEU A 1 270 ? -10.617 -3.908 8.148 1 94.25 270 LEU A O 1
ATOM 2086 N N . MET A 1 271 ? -8.57 -3.08 8 1 91.75 271 MET A N 1
ATOM 2087 C CA . MET A 1 271 ? -8.188 -3.629 9.305 1 91.75 271 MET A CA 1
ATOM 2088 C C . MET A 1 271 ? -8.172 -2.537 10.367 1 91.75 271 MET A C 1
ATOM 2090 O O . MET A 1 271 ? -7.926 -1.369 10.062 1 91.75 271 MET A O 1
ATOM 2094 N N . ASP A 1 272 ? -8.312 -2.982 11.484 1 87.44 272 ASP A N 1
ATOM 2095 C CA . ASP A 1 272 ? -8.133 -2.133 12.664 1 87.44 272 ASP A CA 1
ATOM 2096 C C . ASP A 1 272 ? -6.695 -1.636 12.766 1 87.44 272 ASP A C 1
ATOM 2098 O O . ASP A 1 272 ? -5.754 -2.389 12.516 1 87.44 272 ASP A O 1
ATOM 2102 N N . ASN A 1 273 ? -6.578 -0.324 13 1 84.75 273 ASN A N 1
ATOM 2103 C CA . ASN A 1 273 ? -5.258 0.149 13.414 1 84.75 273 ASN A CA 1
ATOM 2104 C C . ASN A 1 273 ? -5.004 -0.113 14.891 1 84.75 273 ASN A C 1
ATOM 2106 O O . ASN A 1 273 ? -5.742 0.374 15.75 1 84.75 273 ASN A O 1
ATOM 2110 N N . PRO A 1 274 ? -4.055 -0.828 15.195 1 79.88 274 PRO A N 1
ATOM 2111 C CA . PRO A 1 274 ? -3.865 -1.23 16.594 1 79.88 274 PRO A CA 1
ATOM 2112 C C . PRO A 1 274 ? -3.359 -0.089 17.469 1 79.88 274 PRO A C 1
ATOM 2114 O O . PRO A 1 274 ? -3.342 -0.212 18.688 1 79.88 274 PRO A O 1
ATOM 2117 N N . ARG A 1 275 ? -3.049 1.023 16.922 1 84.75 275 ARG A N 1
ATOM 2118 C CA . ARG A 1 275 ? -2.373 2.057 17.703 1 84.75 275 ARG A CA 1
ATOM 2119 C C . ARG A 1 275 ? -3.324 3.201 18.031 1 84.75 275 ARG A C 1
ATOM 2121 O O . ARG A 1 275 ? -3.086 3.957 18.969 1 84.75 275 ARG A O 1
ATOM 2128 N N . PHE A 1 276 ? -4.359 3.361 17.234 1 84.75 276 PHE A N 1
ATOM 2129 C CA . PHE A 1 276 ? -5.266 4.48 17.469 1 84.75 276 PHE A CA 1
ATOM 2130 C C . PHE A 1 276 ? -6.645 4.188 16.891 1 84.75 276 PHE A C 1
ATOM 2132 O O . PHE A 1 276 ? -6.836 3.176 16.219 1 84.75 276 PHE A O 1
ATOM 2139 N N . GLY A 1 277 ? -7.625 5.137 17.172 1 80.88 277 GLY A N 1
ATOM 2140 C CA . GLY A 1 277 ? -8.977 5.008 16.656 1 80.88 277 GLY A CA 1
ATOM 2141 C C . GLY A 1 277 ? -9.836 4.059 17.469 1 80.88 277 GLY A C 1
ATOM 2142 O O . GLY A 1 277 ? -9.555 3.807 18.641 1 80.88 277 GLY A O 1
ATOM 2143 N N . VAL A 1 278 ? -11.031 3.785 16.859 1 75.62 278 VAL A N 1
ATOM 2144 C CA . VAL A 1 278 ? -11.922 2.801 17.469 1 75.62 278 VAL A CA 1
ATOM 2145 C C . VAL A 1 278 ? -11.352 1.397 17.266 1 75.62 278 VAL A C 1
ATOM 2147 O O . VAL A 1 278 ? -11.656 0.736 16.266 1 75.62 278 VAL A O 1
ATOM 2150 N N . ASN A 1 279 ? -10.422 1.132 18.172 1 65.12 279 ASN A N 1
ATOM 2151 C CA . ASN A 1 279 ? -9.75 -0.16 18.062 1 65.12 279 ASN A CA 1
ATOM 2152 C C . ASN A 1 279 ? -10.703 -1.312 18.375 1 65.12 279 ASN A C 1
ATOM 2154 O O . ASN A 1 279 ? -11.672 -1.139 19.125 1 65.12 279 ASN A O 1
ATOM 2158 N N . ASN A 1 280 ? -10.641 -2.418 17.703 1 70.06 280 ASN A N 1
ATOM 2159 C CA . ASN A 1 280 ? -11.297 -3.693 17.969 1 70.06 280 ASN A CA 1
ATOM 2160 C C . ASN A 1 280 ? -12.711 -3.727 17.406 1 70.06 280 ASN A C 1
ATOM 2162 O O . ASN A 1 280 ? -13.625 -4.258 18.047 1 70.06 280 ASN A O 1
ATOM 2166 N N . TRP A 1 281 ? -12.828 -2.945 16.359 1 77.88 281 TRP A N 1
ATOM 2167 C CA . TRP A 1 281 ? -14.125 -2.992 15.688 1 77.88 281 TRP A CA 1
ATOM 2168 C C . TRP A 1 281 ? -14.266 -4.27 14.875 1 77.88 281 TRP A C 1
ATOM 2170 O O . TRP A 1 281 ? -15.328 -4.535 14.305 1 77.88 281 TRP A O 1
ATOM 2180 N N . HIS A 1 282 ? -13.25 -5.035 14.836 1 78.75 282 HIS A N 1
ATOM 2181 C CA . HIS A 1 282 ? -13.328 -6.391 14.305 1 78.75 282 HIS A CA 1
ATOM 2182 C C . HIS A 1 282 ? -12.641 -7.387 15.234 1 78.75 282 HIS A C 1
ATOM 2184 O O . HIS A 1 282 ? -11.844 -6.992 16.094 1 78.75 282 HIS A O 1
ATOM 2190 N N . LEU A 1 283 ? -12.969 -8.664 14.984 1 80.62 283 LEU A N 1
ATOM 2191 C CA . LEU A 1 283 ? -12.297 -9.727 15.734 1 80.62 283 LEU A CA 1
ATOM 2192 C C . LEU A 1 283 ? -10.828 -9.828 15.312 1 80.62 283 LEU A C 1
ATOM 2194 O O . LEU A 1 283 ? -10.469 -9.453 14.195 1 80.62 283 LEU A O 1
ATOM 2198 N N . SER A 1 284 ? -10.07 -10.25 16.266 1 81.25 284 SER A N 1
ATOM 2199 C CA . SER A 1 284 ? -8.664 -10.5 15.953 1 81.25 284 SER A CA 1
ATOM 2200 C C . SER A 1 284 ? -8.484 -11.828 15.227 1 81.25 284 SER A C 1
ATOM 2202 O O . SER A 1 284 ? -9.25 -12.766 15.445 1 81.25 284 SER A O 1
ATOM 2204 N N . TRP A 1 285 ? -7.574 -11.836 14.352 1 86.44 285 TRP A N 1
ATOM 2205 C CA . TRP A 1 285 ? -7.152 -13.102 13.758 1 86.44 285 TRP A CA 1
ATOM 2206 C C . TRP A 1 285 ? -6.605 -14.047 14.828 1 86.44 285 TRP A C 1
ATOM 2208 O O . TRP A 1 285 ? -5.855 -13.625 15.711 1 86.44 285 TRP A O 1
ATOM 2218 N N . ASP A 1 286 ? -6.898 -15.281 14.805 1 84.88 286 ASP A N 1
ATOM 2219 C CA . ASP A 1 286 ? -6.516 -16.203 15.867 1 84.88 286 ASP A CA 1
ATOM 2220 C C . ASP A 1 286 ? -5.098 -16.734 15.648 1 84.88 286 ASP A C 1
ATOM 2222 O O . ASP A 1 286 ? -4.59 -17.516 16.453 1 84.88 286 ASP A O 1
ATOM 2226 N N . GLY A 1 287 ? -4.48 -16.359 14.594 1 86.88 287 GLY A N 1
ATOM 2227 C CA . GLY A 1 287 ? -3.09 -16.703 14.352 1 86.88 287 GLY A CA 1
ATOM 2228 C C . GLY A 1 287 ? -2.922 -18.031 13.641 1 86.88 287 GLY A C 1
ATOM 2229 O O . GLY A 1 287 ? -1.797 -18.469 13.391 1 86.88 287 GLY A O 1
ATOM 2230 N N . SER A 1 288 ? -4.031 -18.609 13.188 1 87.25 288 SER A N 1
ATOM 2231 C CA . SER A 1 288 ? -3.953 -19.922 12.57 1 87.25 288 SER A CA 1
ATOM 2232 C C . SER A 1 288 ? -4.422 -19.891 11.125 1 87.25 288 SER A C 1
ATOM 2234 O O . SER A 1 288 ? -5.203 -19.031 10.734 1 87.25 288 SER A O 1
ATOM 2236 N N . GLN A 1 289 ? -3.801 -20.812 10.414 1 89.5 289 GLN A N 1
ATOM 2237 C CA . GLN A 1 289 ? -4.199 -20.984 9.016 1 89.5 289 GLN A CA 1
ATOM 2238 C C . GLN A 1 289 ? -4.883 -22.328 8.805 1 89.5 289 GLN A C 1
ATOM 2240 O O . GLN A 1 289 ? -4.527 -23.328 9.445 1 89.5 289 GLN A O 1
ATOM 2245 N N . THR A 1 290 ? -5.844 -22.297 7.977 1 87.12 290 THR A N 1
ATOM 2246 C CA . THR A 1 290 ? -6.406 -23.562 7.508 1 87.12 290 THR A CA 1
ATOM 2247 C C . THR A 1 290 ? -5.504 -24.188 6.453 1 87.12 290 THR A C 1
ATOM 2249 O O . THR A 1 290 ? -5.059 -23.516 5.523 1 87.12 290 THR A O 1
ATOM 2252 N N . ASP A 1 291 ? -5.297 -25.469 6.66 1 87.19 291 ASP A N 1
ATOM 2253 C CA . ASP A 1 291 ? -4.527 -26.188 5.645 1 87.19 291 ASP A CA 1
ATOM 2254 C C . ASP A 1 291 ? -5.266 -26.188 4.305 1 87.19 291 ASP A C 1
ATOM 2256 O O . ASP A 1 291 ? -6.492 -26.312 4.266 1 87.19 291 ASP A O 1
ATOM 2260 N N . TYR A 1 292 ? -4.473 -26.031 3.303 1 91.69 292 TYR A N 1
ATOM 2261 C CA . TYR A 1 292 ? -5.047 -26.047 1.963 1 91.69 292 TYR A CA 1
ATOM 2262 C C . TYR A 1 292 ? -4.258 -26.953 1.033 1 91.69 292 TYR A C 1
ATOM 2264 O O . TYR A 1 292 ? -3.025 -26.906 1.006 1 91.69 292 TYR A O 1
ATOM 2272 N N . ARG A 1 293 ? -5.07 -27.781 0.336 1 89.94 293 ARG A N 1
ATOM 2273 C CA . ARG A 1 293 ? -4.512 -28.578 -0.744 1 89.94 293 ARG A CA 1
ATOM 2274 C C . ARG A 1 293 ? -5.141 -28.219 -2.084 1 89.94 293 ARG A C 1
ATOM 2276 O O . ARG A 1 293 ? -6.312 -27.828 -2.141 1 89.94 293 ARG A O 1
ATOM 2283 N N . TYR A 1 294 ? -4.316 -28.391 -3.107 1 92.12 294 TYR A N 1
ATOM 2284 C CA . TYR A 1 294 ? -4.785 -28.156 -4.469 1 92.12 294 TYR A CA 1
ATOM 2285 C C . TYR A 1 294 ? -6.117 -28.844 -4.719 1 92.12 294 TYR A C 1
ATOM 2287 O O . TYR A 1 294 ? -6.254 -30.047 -4.465 1 92.12 294 TYR A O 1
ATOM 2295 N N . GLY A 1 295 ? -7.133 -28.047 -5.109 1 92.06 295 GLY A N 1
ATOM 2296 C CA . GLY A 1 295 ? -8.438 -28.594 -5.438 1 92.06 295 GLY A CA 1
ATOM 2297 C C . GLY A 1 295 ? -9.422 -28.531 -4.281 1 92.06 295 GLY A C 1
ATOM 2298 O O . GLY A 1 295 ? -10.617 -28.766 -4.461 1 92.06 295 GLY A O 1
ATOM 2299 N N . ASP A 1 296 ? -8.883 -28.25 -3.086 1 91.75 296 ASP A N 1
ATOM 2300 C CA . ASP A 1 296 ? -9.812 -28.016 -1.985 1 91.75 296 ASP A CA 1
ATOM 2301 C C . ASP A 1 296 ? -10.844 -26.953 -2.355 1 91.75 296 ASP A C 1
ATOM 2303 O O . ASP A 1 296 ? -10.617 -26.156 -3.273 1 91.75 296 ASP A O 1
ATOM 2307 N N . ASN A 1 297 ? -12.094 -27 -1.755 1 93.81 297 ASN A N 1
ATOM 2308 C CA . ASN A 1 297 ? -13.172 -26.016 -1.912 1 93.81 297 ASN A CA 1
ATOM 2309 C C . ASN A 1 297 ? -13.859 -26.156 -3.266 1 93.81 297 ASN A C 1
ATOM 2311 O O . ASN A 1 297 ? -14.633 -25.281 -3.664 1 93.81 297 ASN A O 1
ATOM 2315 N N . LEU A 1 298 ? -13.5 -27.172 -4.047 1 95.44 298 LEU A N 1
ATOM 2316 C CA . LEU A 1 298 ? -14.219 -27.5 -5.277 1 95.44 298 LEU A CA 1
ATOM 2317 C C . LEU A 1 298 ? -15.219 -28.625 -5.039 1 95.44 298 LEU A C 1
ATOM 2319 O O . LEU A 1 298 ? -14.953 -29.547 -4.258 1 95.44 298 LEU A O 1
ATOM 2323 N N . SER A 1 299 ? -16.312 -28.531 -5.723 1 94.81 299 SER A N 1
ATOM 2324 C CA . SER A 1 299 ? -17.234 -29.656 -5.762 1 94.81 299 SER A CA 1
ATOM 2325 C C . SER A 1 299 ? -16.609 -30.844 -6.516 1 94.81 299 SER A C 1
ATOM 2327 O O . SER A 1 299 ? -15.625 -30.672 -7.238 1 94.81 299 SER A O 1
ATOM 2329 N N . ALA A 1 300 ? -17.188 -31.969 -6.398 1 93.81 300 ALA A N 1
ATOM 2330 C CA . ALA A 1 300 ? -16.688 -33.156 -7.078 1 93.81 300 ALA A CA 1
ATOM 2331 C C . ALA A 1 300 ? -16.703 -32.969 -8.594 1 93.81 300 ALA A C 1
ATOM 2333 O O . ALA A 1 300 ? -15.75 -33.375 -9.273 1 93.81 300 ALA A O 1
ATOM 2334 N N . ASP A 1 301 ? -17.75 -32.375 -9.094 1 94.75 301 ASP A N 1
ATOM 2335 C CA . ASP A 1 301 ? -17.875 -32.156 -10.531 1 94.75 301 ASP A CA 1
ATOM 2336 C C . ASP A 1 301 ? -16.781 -31.219 -11.055 1 94.75 301 ASP A C 1
ATOM 2338 O O . ASP A 1 301 ? -16.234 -31.453 -12.133 1 94.75 301 ASP A O 1
ATOM 2342 N N . LEU A 1 302 ? -16.453 -30.203 -10.305 1 95.19 302 LEU A N 1
ATOM 2343 C CA . LEU A 1 302 ? -15.414 -29.266 -10.719 1 95.19 302 LEU A CA 1
ATOM 2344 C C . LEU A 1 302 ? -14.031 -29.891 -10.586 1 95.19 302 LEU A C 1
ATOM 2346 O O . LEU A 1 302 ? -13.156 -29.656 -11.422 1 95.19 302 LEU A O 1
ATOM 2350 N N . LYS A 1 303 ? -13.789 -30.719 -9.555 1 94.5 303 LYS A N 1
ATOM 2351 C CA . LYS A 1 303 ? -12.516 -31.406 -9.383 1 94.5 303 LYS A CA 1
ATOM 2352 C C . LYS A 1 303 ? -12.211 -32.312 -10.578 1 94.5 303 LYS A C 1
ATOM 2354 O O . LYS A 1 303 ? -11.062 -32.438 -11 1 94.5 303 LYS A O 1
ATOM 2359 N N . ALA A 1 304 ? -13.258 -32.906 -11.125 1 94 304 ALA A N 1
ATOM 2360 C CA . ALA A 1 304 ? -13.109 -33.781 -12.266 1 94 304 ALA A CA 1
ATOM 2361 C C . ALA A 1 304 ? -12.641 -33.031 -13.5 1 94 304 ALA A C 1
ATOM 2363 O O . ALA A 1 304 ? -12.188 -33.656 -14.477 1 94 304 ALA A O 1
ATOM 2364 N N . LYS A 1 305 ? -12.734 -31.734 -13.508 1 94.44 305 LYS A N 1
ATOM 2365 C CA . LYS A 1 305 ? -12.375 -30.906 -14.656 1 94.44 305 LYS A CA 1
ATOM 2366 C C . LYS A 1 305 ? -10.961 -30.359 -14.531 1 94.44 305 LYS A C 1
ATOM 2368 O O . LYS A 1 305 ? -10.477 -29.656 -15.414 1 94.44 305 LYS A O 1
ATOM 2373 N N . LEU A 1 306 ? -10.344 -30.656 -13.359 1 94.62 306 LEU A N 1
ATOM 2374 C CA . LEU A 1 306 ? -8.945 -30.266 -13.203 1 94.62 306 LEU A CA 1
ATOM 2375 C C . LEU A 1 306 ? -8.062 -30.969 -14.227 1 94.62 306 LEU A C 1
ATOM 2377 O O . LEU A 1 306 ? -8.234 -32.156 -14.484 1 94.62 306 LEU A O 1
ATOM 2381 N N . VAL A 1 307 ? -7.09 -30.281 -14.828 1 90.69 307 VAL A N 1
ATOM 2382 C CA . VAL A 1 307 ? -6.281 -30.875 -15.891 1 90.69 307 VAL A CA 1
ATOM 2383 C C . VAL A 1 307 ? -4.863 -31.109 -15.383 1 90.69 307 VAL A C 1
ATOM 2385 O O . VAL A 1 307 ? -4.066 -31.781 -16.047 1 90.69 307 VAL A O 1
ATOM 2388 N N . ASN A 1 308 ? -4.496 -30.562 -14.297 1 81.56 308 ASN A N 1
ATOM 2389 C CA . ASN A 1 308 ? -3.162 -30.766 -13.734 1 81.56 308 ASN A CA 1
ATOM 2390 C C . ASN A 1 308 ? -3.227 -31.453 -12.383 1 81.56 308 ASN A C 1
ATOM 2392 O O . ASN A 1 308 ? -2.334 -31.281 -11.547 1 81.56 308 ASN A O 1
ATOM 2396 N N . ALA A 1 309 ? -4.262 -32.156 -12.031 1 64.5 309 ALA A N 1
ATOM 2397 C CA . ALA A 1 309 ? -4.418 -32.844 -10.75 1 64.5 309 ALA A CA 1
ATOM 2398 C C . ALA A 1 309 ? -3.385 -33.969 -10.594 1 64.5 309 ALA A C 1
ATOM 2400 O O . ALA A 1 309 ? -3.266 -34.562 -9.523 1 64.5 309 ALA A O 1
ATOM 2401 N N . GLU A 1 310 ? -2.553 -34.156 -11.406 1 55.31 310 GLU A N 1
ATOM 2402 C CA . GLU A 1 310 ? -1.736 -35.375 -11.305 1 55.31 310 GLU A CA 1
ATOM 2403 C C . GLU A 1 310 ? -1.046 -35.469 -9.953 1 55.31 310 GLU A C 1
ATOM 2405 O O . GLU A 1 310 ? -0.877 -36.562 -9.406 1 55.31 310 GLU A O 1
ATOM 2410 N N . HIS A 1 311 ? -0.245 -34.406 -9.547 1 47.88 311 HIS A N 1
ATOM 2411 C CA . HIS A 1 311 ? 0.971 -34.562 -8.758 1 47.88 311 HIS A CA 1
ATOM 2412 C C . HIS A 1 311 ? 0.648 -34.75 -7.281 1 47.88 311 HIS A C 1
ATOM 2414 O O . HIS A 1 311 ? 1.556 -34.844 -6.449 1 47.88 311 HIS A O 1
ATOM 2420 N N . ALA A 1 312 ? -0.353 -34.656 -6.742 1 42 312 ALA A N 1
ATOM 2421 C CA . ALA A 1 312 ? -0.63 -34.781 -5.312 1 42 312 ALA A CA 1
ATOM 2422 C C . ALA A 1 312 ? -0.155 -36.125 -4.781 1 42 312 ALA A C 1
ATOM 2424 O O . ALA A 1 312 ? 0.388 -36.219 -3.678 1 42 312 ALA A O 1
ATOM 2425 N N . GLU A 1 313 ? -0.495 -37.094 -5.5 1 42.19 313 GLU A N 1
ATOM 2426 C CA . GLU A 1 313 ? -0.07 -38.406 -5.004 1 42.19 313 GLU A CA 1
ATOM 2427 C C . GLU A 1 313 ? 1.451 -38.5 -4.922 1 42.19 313 GLU A C 1
ATOM 2429 O O . GLU A 1 313 ? 1.993 -39.094 -3.998 1 42.19 313 GLU A O 1
ATOM 2434 N N . ASN A 1 314 ? 2.121 -37.938 -5.742 1 40.41 314 ASN A N 1
ATOM 2435 C CA . ASN A 1 314 ? 3.578 -38.031 -5.754 1 40.41 314 ASN A CA 1
ATOM 2436 C C . ASN A 1 314 ? 4.215 -37.094 -4.723 1 40.41 314 ASN A C 1
ATOM 2438 O O . ASN A 1 314 ? 5.234 -37.438 -4.121 1 40.41 314 ASN A O 1
ATOM 2442 N N . VAL A 1 315 ? 3.668 -35.938 -4.438 1 40.28 315 VAL A N 1
ATOM 2443 C CA . VAL A 1 315 ? 4.215 -35.031 -3.443 1 40.28 315 VAL A CA 1
ATOM 2444 C C . VAL A 1 315 ? 3.916 -35.562 -2.039 1 40.28 315 VAL A C 1
ATOM 2446 O O . VAL A 1 315 ? 4.789 -35.531 -1.167 1 40.28 315 VAL A O 1
ATOM 2449 N N . ALA A 1 316 ? 2.742 -36.062 -1.772 1 40.5 316 ALA A N 1
ATOM 2450 C CA . ALA A 1 316 ? 2.467 -36.719 -0.502 1 40.5 316 ALA A CA 1
ATOM 2451 C C . ALA A 1 316 ? 3.377 -37.938 -0.312 1 40.5 316 ALA A C 1
ATOM 2453 O O . ALA A 1 316 ? 3.895 -38.156 0.783 1 40.5 316 ALA A O 1
ATOM 2454 N N . ALA A 1 317 ? 3.637 -38.594 -1.317 1 42.56 317 ALA A N 1
ATOM 2455 C CA . ALA A 1 317 ? 4.57 -39.719 -1.261 1 42.56 317 ALA A CA 1
ATOM 2456 C C . ALA A 1 317 ? 5.996 -39.25 -1.021 1 42.56 317 ALA A C 1
ATOM 2458 O O . ALA A 1 317 ? 6.742 -39.844 -0.245 1 42.56 317 ALA A O 1
ATOM 2459 N N . ALA A 1 318 ? 6.355 -38.094 -1.499 1 41.75 318 ALA A N 1
ATOM 2460 C CA . ALA A 1 318 ? 7.684 -37.5 -1.306 1 41.75 318 ALA A CA 1
ATOM 2461 C C . ALA A 1 318 ? 7.812 -36.875 0.077 1 41.75 318 ALA A C 1
ATOM 2463 O O . ALA A 1 318 ? 8.836 -37.031 0.748 1 41.75 318 ALA A O 1
ATOM 2464 N N . GLU A 1 319 ? 6.879 -36.188 0.57 1 44.56 319 GLU A N 1
ATOM 2465 C CA . GLU A 1 319 ? 6.871 -35.625 1.92 1 44.56 319 GLU A CA 1
ATOM 2466 C C . GLU A 1 319 ? 6.828 -36.719 2.971 1 44.56 319 GLU A C 1
ATOM 2468 O O . GLU A 1 319 ? 7.516 -36.656 3.992 1 44.56 319 GLU A O 1
ATOM 2473 N N . ARG A 1 320 ? 6.07 -37.75 2.791 1 44.5 320 ARG A N 1
ATOM 2474 C CA . ARG A 1 320 ? 6.105 -38.938 3.625 1 44.5 320 ARG A CA 1
ATOM 2475 C C . ARG A 1 320 ? 7.48 -39.594 3.584 1 44.5 320 ARG A C 1
ATOM 2477 O O . ARG A 1 320 ? 7.992 -40.031 4.613 1 44.5 320 ARG A O 1
ATOM 2484 N N . LYS A 1 321 ? 8.133 -39.594 2.416 1 44.19 321 LYS A N 1
ATOM 2485 C CA . LYS A 1 321 ? 9.492 -40.125 2.277 1 44.19 321 LYS A CA 1
ATOM 2486 C C . LYS A 1 321 ? 10.5 -39.188 2.963 1 44.19 321 LYS A C 1
ATOM 2488 O O . LYS A 1 321 ? 11.406 -39.656 3.654 1 44.19 321 LYS A O 1
ATOM 2493 N N . LEU A 1 322 ? 10.352 -37.906 2.838 1 44.03 322 LEU A N 1
ATOM 2494 C CA . LEU A 1 322 ? 11.234 -36.938 3.49 1 44.03 322 LEU A CA 1
ATOM 2495 C C . LEU A 1 322 ? 11.023 -36.969 5 1 44.03 322 LEU A C 1
ATOM 2497 O O . LEU A 1 322 ? 11.984 -36.875 5.766 1 44.03 322 LEU A O 1
ATOM 2501 N N . ALA A 1 323 ? 9.82 -37.062 5.516 1 46.31 323 ALA A N 1
ATOM 2502 C CA . ALA A 1 323 ? 9.539 -37.219 6.941 1 46.31 323 ALA A CA 1
ATOM 2503 C C . ALA A 1 323 ? 10.102 -38.531 7.465 1 46.31 323 ALA A C 1
ATOM 2505 O O . ALA A 1 323 ? 10.641 -38.594 8.578 1 46.31 323 ALA A O 1
ATOM 2506 N N . LYS A 1 324 ? 10.008 -39.594 6.664 1 48.62 324 LYS A N 1
ATOM 2507 C CA . LYS A 1 324 ? 10.578 -40.875 7.023 1 48.62 324 LYS A CA 1
ATOM 2508 C C . LYS A 1 324 ? 12.109 -40.844 7.012 1 48.62 324 LYS A C 1
ATOM 2510 O O . LYS A 1 324 ? 12.758 -41.438 7.871 1 48.62 324 LYS A O 1
ATOM 2515 N N . ASP A 1 325 ? 12.625 -40.094 6.086 1 48.97 325 ASP A N 1
ATOM 2516 C CA . ASP A 1 325 ? 14.078 -39.969 5.977 1 48.97 325 ASP A CA 1
ATOM 2517 C C . ASP A 1 325 ? 14.648 -39.094 7.066 1 48.97 325 ASP A C 1
ATOM 2519 O O . ASP A 1 325 ? 15.781 -39.25 7.5 1 48.97 325 ASP A O 1
ATOM 2523 N N . ARG A 1 326 ? 13.883 -38.094 7.477 1 46.53 326 ARG A N 1
ATOM 2524 C CA . ARG A 1 326 ? 14.297 -37.25 8.594 1 46.53 326 ARG A CA 1
ATOM 2525 C C . ARG A 1 326 ? 14.195 -38 9.914 1 46.53 326 ARG A C 1
ATOM 2527 O O . ARG A 1 326 ? 14.805 -37.625 10.906 1 46.53 326 ARG A O 1
ATOM 2534 N N . GLN A 1 327 ? 13.289 -38.938 9.938 1 42.16 327 GLN A N 1
ATOM 2535 C CA . GLN A 1 327 ? 13.148 -39.781 11.117 1 42.16 327 GLN A CA 1
ATOM 2536 C C . GLN A 1 327 ? 14.227 -40.844 11.156 1 42.16 327 GLN A C 1
ATOM 2538 O O . GLN A 1 327 ? 14.328 -41.594 12.125 1 42.16 327 GLN A O 1
ATOM 2543 N N . LYS A 1 328 ? 15.016 -41.031 10.039 1 44.03 328 LYS A N 1
ATOM 2544 C CA . LYS A 1 328 ? 16.109 -42 10.133 1 44.03 328 LYS A CA 1
ATOM 2545 C C . LYS A 1 328 ? 17.203 -41.5 11.055 1 44.03 328 LYS A C 1
ATOM 2547 O O . LYS A 1 328 ? 17.656 -40.375 10.93 1 44.03 328 LYS A O 1
ATOM 2552 N N . PRO A 1 329 ? 17.375 -42.094 12.117 1 40.47 329 PRO A N 1
ATOM 2553 C CA . PRO A 1 329 ? 18.438 -41.688 13.039 1 40.47 329 PRO A CA 1
ATOM 2554 C C . PRO A 1 329 ? 19.766 -41.469 12.336 1 40.47 329 PRO A C 1
ATOM 2556 O O . PRO A 1 329 ? 20.125 -42.219 11.438 1 40.47 329 PRO A O 1
ATOM 2559 N N . LYS A 1 330 ? 20.266 -40.219 12.25 1 41.59 330 LYS A N 1
ATOM 2560 C CA . LYS A 1 330 ? 21.625 -40 11.781 1 41.59 330 LYS A CA 1
ATOM 2561 C C . LYS A 1 330 ? 22.547 -41.125 12.289 1 41.59 330 LYS A C 1
ATOM 2563 O O . LYS A 1 330 ? 22.484 -41.5 13.453 1 41.59 330 LYS A O 1
ATOM 2568 N N . PRO A 1 331 ? 23.125 -41.844 11.43 1 35.5 331 PRO A N 1
ATOM 2569 C CA . PRO A 1 331 ? 24.062 -42.844 11.945 1 35.5 331 PRO A CA 1
ATOM 2570 C C . PRO A 1 331 ? 25.094 -42.25 12.898 1 35.5 331 PRO A C 1
ATOM 2572 O O . PRO A 1 331 ? 25.5 -41.094 12.734 1 35.5 331 PRO A O 1
ATOM 2575 N N . ALA A 1 332 ? 25.156 -42.719 14.125 1 37.22 332 ALA A N 1
ATOM 2576 C CA . ALA A 1 332 ? 26.156 -42.375 15.133 1 37.22 332 ALA A CA 1
ATOM 2577 C C . ALA A 1 332 ? 27.562 -42.375 14.523 1 37.22 332 ALA A C 1
ATOM 2579 O O . ALA A 1 332 ? 28.016 -43.375 13.977 1 37.22 332 ALA A O 1
ATOM 2580 N N . THR A 1 333 ? 27.906 -41.156 13.875 1 35.97 333 THR A N 1
ATOM 2581 C CA . THR A 1 333 ? 29.312 -41.094 13.445 1 35.97 333 THR A CA 1
ATOM 2582 C C . THR A 1 333 ? 30.234 -41.594 14.547 1 35.97 333 THR A C 1
ATOM 2584 O O . THR A 1 333 ? 30.172 -41.125 15.688 1 35.97 333 THR A O 1
ATOM 2587 N N . GLY A 1 334 ? 30.531 -42.844 14.672 1 32.31 334 GLY A N 1
ATOM 2588 C CA . GLY A 1 334 ? 31.547 -43.5 15.492 1 32.31 334 GLY A CA 1
ATOM 2589 C C . GLY A 1 334 ? 32.875 -42.75 15.508 1 32.31 334 GLY A C 1
ATOM 2590 O O . GLY A 1 334 ? 33.438 -42.469 14.453 1 32.31 334 GLY A O 1
ATOM 2591 N N . THR A 1 335 ? 33.031 -41.781 16.469 1 34 335 THR A N 1
ATOM 2592 C CA . THR A 1 335 ? 34.312 -41.156 16.844 1 34 335 THR A CA 1
ATOM 2593 C C . THR A 1 335 ? 35.406 -42.188 17.031 1 34 335 THR A C 1
ATOM 2595 O O . THR A 1 335 ? 35.344 -42.969 17.984 1 34 335 THR A O 1
ATOM 2598 N N . GLY A 1 336 ? 35.688 -43.031 16.047 1 29.72 336 GLY A N 1
ATOM 2599 C CA . GLY A 1 336 ? 36.844 -43.906 16.172 1 29.72 336 GLY A CA 1
ATOM 2600 C C . GLY A 1 336 ? 38.125 -43.188 16.562 1 29.72 336 GLY A C 1
ATOM 2601 O O . GLY A 1 336 ? 38.469 -42.156 15.961 1 29.72 336 GLY A O 1
ATOM 2602 N N . THR A 1 337 ? 38.406 -43.156 17.922 1 31.55 337 THR A N 1
ATOM 2603 C CA . THR A 1 337 ? 39.594 -42.75 18.672 1 31.55 337 THR A CA 1
ATOM 2604 C C . THR A 1 337 ? 40.844 -43.375 18.078 1 31.55 337 THR A C 1
ATOM 2606 O O . THR A 1 337 ? 41.906 -43.375 18.719 1 31.55 337 THR A O 1
ATOM 2609 N N . ALA A 1 338 ? 40.906 -43.688 16.766 1 28.94 338 ALA A N 1
ATOM 2610 C CA . ALA A 1 338 ? 42.062 -44.5 16.422 1 28.94 338 ALA A CA 1
ATOM 2611 C C . ALA A 1 338 ? 43.375 -43.719 16.625 1 28.94 338 ALA A C 1
ATOM 2613 O O . ALA A 1 338 ? 44.438 -44.156 16.188 1 28.94 338 ALA A O 1
ATOM 2614 N N . PHE A 1 339 ? 43.281 -42.406 17.141 1 27.58 339 PHE A N 1
ATOM 2615 C CA . PHE A 1 339 ? 44.594 -41.781 16.984 1 27.58 339 PHE A CA 1
ATOM 2616 C C . PHE A 1 339 ? 45.625 -42.406 17.953 1 27.58 339 PHE A C 1
ATOM 2618 O O . PHE A 1 339 ? 46.75 -41.938 18.062 1 27.58 339 PHE A O 1
ATOM 2625 N N . ASP A 1 340 ? 45.219 -43.406 18.828 1 25.47 340 ASP A N 1
ATOM 2626 C CA . ASP A 1 340 ? 46.281 -43.625 19.797 1 25.47 340 ASP A CA 1
ATOM 2627 C C . ASP A 1 340 ? 47.5 -44.281 19.141 1 25.47 340 ASP A C 1
ATOM 2629 O O . ASP A 1 340 ? 48.594 -44.281 19.703 1 25.47 340 ASP A O 1
ATOM 2633 N N . ALA A 1 341 ? 47.469 -45 18.047 1 22.92 341 ALA A N 1
ATOM 2634 C CA . ALA A 1 341 ? 48.75 -45.719 17.922 1 22.92 341 ALA A CA 1
ATOM 2635 C C . ALA A 1 341 ? 49.844 -44.812 17.391 1 22.92 341 ALA A C 1
ATOM 2637 O O . ALA A 1 341 ? 49.562 -43.938 16.547 1 22.92 341 ALA A O 1
ATOM 2638 N N . MET B 1 1 ? 20.312 -5.367 32.188 1 19.7 1 MET B N 1
ATOM 2639 C CA . MET B 1 1 ? 19.453 -4.961 31.094 1 19.7 1 MET B CA 1
ATOM 2640 C C . MET B 1 1 ? 19.328 -6.078 30.062 1 19.7 1 MET B C 1
ATOM 2642 O O . MET B 1 1 ? 19.906 -6.004 28.984 1 19.7 1 MET B O 1
ATOM 2646 N N . ALA B 1 2 ? 18.906 -7.605 30.312 1 20.31 2 ALA B N 1
ATOM 2647 C CA . ALA B 1 2 ? 19.578 -8.898 30.438 1 20.31 2 ALA B CA 1
ATOM 2648 C C . ALA B 1 2 ? 19.25 -9.789 29.234 1 20.31 2 ALA B C 1
ATOM 2650 O O . ALA B 1 2 ? 18.297 -9.531 28.5 1 20.31 2 ALA B O 1
ATOM 2651 N N . GLY B 1 3 ? 19.688 -11.125 29.109 1 24 3 GLY B N 1
ATOM 2652 C CA . GLY B 1 3 ? 19.984 -12.227 28.219 1 24 3 GLY B CA 1
ATOM 2653 C C . GLY B 1 3 ? 18.75 -12.984 27.766 1 24 3 GLY B C 1
ATOM 2654 O O . GLY B 1 3 ? 18.172 -13.758 28.531 1 24 3 GLY B O 1
ATOM 2655 N N . LYS B 1 4 ? 17.672 -12.398 27.156 1 27.33 4 LYS B N 1
ATOM 2656 C CA . LYS B 1 4 ? 16.516 -13.211 26.781 1 27.33 4 LYS B CA 1
ATOM 2657 C C . LYS B 1 4 ? 16.953 -14.562 26.203 1 27.33 4 LYS B C 1
ATOM 2659 O O . LYS B 1 4 ? 17.844 -14.617 25.359 1 27.33 4 LYS B O 1
ATOM 2664 N N . ASP B 1 5 ? 16.438 -15.859 26.594 1 30.67 5 ASP B N 1
ATOM 2665 C CA . ASP B 1 5 ? 16.938 -17.203 26.859 1 30.67 5 ASP B CA 1
ATOM 2666 C C . ASP B 1 5 ? 16.922 -18.062 25.578 1 30.67 5 ASP B C 1
ATOM 2668 O O . ASP B 1 5 ? 16.062 -17.859 24.719 1 30.67 5 ASP B O 1
ATOM 2672 N N . ARG B 1 6 ? 17.75 -19.094 25.203 1 31.98 6 ARG B N 1
ATOM 2673 C CA . ARG B 1 6 ? 18.281 -20.094 24.281 1 31.98 6 ARG B CA 1
ATOM 2674 C C . ARG B 1 6 ? 17.281 -21.234 24.078 1 31.98 6 ARG B C 1
ATOM 2676 O O . ARG B 1 6 ? 17.094 -21.719 22.969 1 31.98 6 ARG B O 1
ATOM 2683 N N . LYS B 1 7 ? 16.547 -21.469 25 1 34.19 7 LYS B N 1
ATOM 2684 C CA . LYS B 1 7 ? 15.844 -22.75 25.109 1 34.19 7 LYS B CA 1
ATOM 2685 C C . LYS B 1 7 ? 14.594 -22.75 24.234 1 34.19 7 LYS B C 1
ATOM 2687 O O . LYS B 1 7 ? 14.266 -23.781 23.641 1 34.19 7 LYS B O 1
ATOM 2692 N N . THR B 1 8 ? 13.945 -21.734 24.172 1 30.66 8 THR B N 1
ATOM 2693 C CA . THR B 1 8 ? 12.633 -21.781 23.516 1 30.66 8 THR B CA 1
ATOM 2694 C C . THR B 1 8 ? 12.789 -21.859 22 1 30.66 8 THR B C 1
ATOM 2696 O O . THR B 1 8 ? 11.977 -22.5 21.328 1 30.66 8 THR B O 1
ATOM 2699 N N . ILE B 1 9 ? 13.922 -21.469 21.469 1 31 9 ILE B N 1
ATOM 2700 C CA . ILE B 1 9 ? 14.211 -21.516 20.047 1 31 9 ILE B CA 1
ATOM 2701 C C . ILE B 1 9 ? 14.594 -22.938 19.641 1 31 9 ILE B C 1
ATOM 2703 O O . ILE B 1 9 ? 14.164 -23.422 18.594 1 31 9 ILE B O 1
ATOM 2707 N N . GLU B 1 10 ? 15.148 -23.609 20.5 1 36.69 10 GLU B N 1
ATOM 2708 C CA . GLU B 1 10 ? 15.633 -24.953 20.25 1 36.69 10 GLU B CA 1
ATOM 2709 C C . GLU B 1 10 ? 14.484 -25.922 19.969 1 36.69 10 GLU B C 1
ATOM 2711 O O . GLU B 1 10 ? 14.617 -26.828 19.156 1 36.69 10 GLU B O 1
ATOM 2716 N N . LYS B 1 11 ? 13.461 -25.703 20.641 1 36.56 11 LYS B N 1
ATOM 2717 C CA . LYS B 1 11 ? 12.352 -26.656 20.562 1 36.56 11 LYS B CA 1
ATOM 2718 C C . LYS B 1 11 ? 11.656 -26.562 19.203 1 36.56 11 LYS B C 1
ATOM 2720 O O . LYS B 1 11 ? 11.359 -27.594 18.594 1 36.56 11 LYS B O 1
ATOM 2725 N N . ASN B 1 12 ? 11.328 -25.484 18.797 1 31.64 12 ASN B N 1
ATOM 2726 C CA . ASN B 1 12 ? 10.383 -25.359 17.688 1 31.64 12 ASN B CA 1
ATOM 2727 C C . ASN B 1 12 ? 11.086 -25.469 16.344 1 31.64 12 ASN B C 1
ATOM 2729 O O . ASN B 1 12 ? 10.43 -25.625 15.305 1 31.64 12 ASN B O 1
ATOM 2733 N N . TYR B 1 13 ? 12.375 -25 16.234 1 29.8 13 TYR B N 1
ATOM 2734 C CA . TYR B 1 13 ? 13.148 -25.203 15.016 1 29.8 13 TYR B CA 1
ATOM 2735 C C . TYR B 1 13 ? 14.344 -26.109 15.258 1 29.8 13 TYR B C 1
ATOM 2737 O O . TYR B 1 13 ? 15.438 -25.641 15.586 1 29.8 13 TYR B O 1
ATOM 2745 N N . PRO B 1 14 ? 14.234 -27.234 15.148 1 33.81 14 PRO B N 1
ATOM 2746 C CA . PRO B 1 14 ? 15.305 -28.203 15.352 1 33.81 14 PRO B CA 1
ATOM 2747 C C . PRO B 1 14 ? 16.375 -28.141 14.258 1 33.81 14 PRO B C 1
ATOM 2749 O O . PRO B 1 14 ? 16.047 -28.047 13.07 1 33.81 14 PRO B O 1
ATOM 2752 N N . GLY B 1 15 ? 17.625 -27.984 14.578 1 36.25 15 GLY B N 1
ATOM 2753 C CA . GLY B 1 15 ? 18.812 -27.875 13.742 1 36.25 15 GLY B CA 1
ATOM 2754 C C . GLY B 1 15 ? 19.172 -26.438 13.391 1 36.25 15 GLY B C 1
ATOM 2755 O O . GLY B 1 15 ? 20.156 -26.203 12.695 1 36.25 15 GLY B O 1
ATOM 2756 N N . ALA B 1 16 ? 18.344 -25.516 13.344 1 34.91 16 ALA B N 1
ATOM 2757 C CA . ALA B 1 16 ? 18.688 -24.094 13.328 1 34.91 16 ALA B CA 1
ATOM 2758 C C . ALA B 1 16 ? 19.641 -23.75 14.461 1 34.91 16 ALA B C 1
ATOM 2760 O O . ALA B 1 16 ? 19.422 -24.141 15.609 1 34.91 16 ALA B O 1
ATOM 2761 N N . GLU B 1 17 ? 20.953 -23.688 14.211 1 36.38 17 GLU B N 1
ATOM 2762 C CA . GLU B 1 17 ? 21.766 -23.312 15.367 1 36.38 17 GLU B CA 1
ATOM 2763 C C . GLU B 1 17 ? 21.359 -21.938 15.898 1 36.38 17 GLU B C 1
ATOM 2765 O O . GLU B 1 17 ? 21.188 -21 15.133 1 36.38 17 GLU B O 1
ATOM 2770 N N . VAL B 1 18 ? 20.484 -21.766 16.719 1 37.91 18 VAL B N 1
ATOM 2771 C CA . VAL B 1 18 ? 20.188 -20.562 17.484 1 37.91 18 VAL B CA 1
ATOM 2772 C C . VAL B 1 18 ? 21.344 -20.266 18.453 1 37.91 18 VAL B C 1
ATOM 2774 O O . VAL B 1 18 ? 22.016 -21.188 18.922 1 37.91 18 VAL B O 1
ATOM 2777 N N . ASP B 1 19 ? 21.906 -19.078 18.281 1 35.06 19 ASP B N 1
ATOM 2778 C CA . ASP B 1 19 ? 22.828 -18.844 19.375 1 35.06 19 ASP B CA 1
ATOM 2779 C C . ASP B 1 19 ? 22.141 -18.984 20.734 1 35.06 19 ASP B C 1
ATOM 2781 O O . ASP B 1 19 ? 20.953 -19.312 20.797 1 35.06 19 ASP B O 1
ATOM 2785 N N . GLU B 1 20 ? 22.797 -18.938 21.844 1 39.62 20 GLU B N 1
ATOM 2786 C CA . GLU B 1 20 ? 22.25 -19.109 23.188 1 39.62 20 GLU B CA 1
ATOM 2787 C C . GLU B 1 20 ? 20.953 -18.328 23.359 1 39.62 20 GLU B C 1
ATOM 2789 O O . GLU B 1 20 ? 20.094 -18.703 24.156 1 39.62 20 GLU B O 1
ATOM 2794 N N . GLY B 1 21 ? 20.812 -17.234 22.641 1 34.25 21 GLY B N 1
ATOM 2795 C CA . GLY B 1 21 ? 19.703 -16.359 22.922 1 34.25 21 GLY B CA 1
ATOM 2796 C C . GLY B 1 21 ? 18.516 -16.578 22 1 34.25 21 GLY B C 1
ATOM 2797 O O . GLY B 1 21 ? 17.547 -15.82 22.031 1 34.25 21 GLY B O 1
ATOM 2798 N N . GLY B 1 22 ? 18.406 -17.609 21.172 1 34.44 22 GLY B N 1
ATOM 2799 C CA . GLY B 1 22 ? 17.25 -18.062 20.422 1 34.44 22 GLY B CA 1
ATOM 2800 C C . GLY B 1 22 ? 17.172 -17.484 19.031 1 34.44 22 GLY B C 1
ATOM 2801 O O . GLY B 1 22 ? 16.141 -17.562 18.359 1 34.44 22 GLY B O 1
ATOM 2802 N N . ARG B 1 23 ? 18.031 -16.562 18.688 1 31.06 23 ARG B N 1
ATOM 2803 C CA . ARG B 1 23 ? 18 -15.852 17.422 1 31.06 23 ARG B CA 1
ATOM 2804 C C . ARG B 1 23 ? 18.531 -16.719 16.281 1 31.06 23 ARG B C 1
ATOM 2806 O O . ARG B 1 23 ? 19.469 -17.5 16.484 1 31.06 23 ARG B O 1
ATOM 2813 N N . PHE B 1 24 ? 17.828 -16.734 15.156 1 31.94 24 PHE B N 1
ATOM 2814 C CA . PHE B 1 24 ? 18.203 -17.547 14 1 31.94 24 PHE B CA 1
ATOM 2815 C C . PHE B 1 24 ? 19.531 -17.078 13.414 1 31.94 24 PHE B C 1
ATOM 2817 O O . PHE B 1 24 ? 19.828 -15.891 13.414 1 31.94 24 PHE B O 1
ATOM 2824 N N . LYS B 1 25 ? 20.625 -17.859 13.18 1 35.12 25 LYS B N 1
ATOM 2825 C CA . LYS B 1 25 ? 21.859 -17.531 12.477 1 35.12 25 LYS B CA 1
ATOM 2826 C C . LYS B 1 25 ? 21.594 -17.203 11.008 1 35.12 25 LYS B C 1
ATOM 2828 O O . LYS B 1 25 ? 20.922 -17.969 10.312 1 35.12 25 LYS B O 1
ATOM 2833 N N . PRO B 1 26 ? 21.719 -15.891 10.508 1 34.25 26 PRO B N 1
ATOM 2834 C CA . PRO B 1 26 ? 21.672 -15.5 9.094 1 34.25 26 PRO B CA 1
ATOM 2835 C C . PRO B 1 26 ? 22.281 -16.547 8.164 1 34.25 26 PRO B C 1
ATOM 2837 O O . PRO B 1 26 ? 23.109 -17.359 8.602 1 34.25 26 PRO B O 1
ATOM 2840 N N . LEU B 1 27 ? 21.781 -16.625 6.926 1 36.97 27 LEU B N 1
ATOM 2841 C CA . LEU B 1 27 ? 22.297 -17.484 5.863 1 36.97 27 LEU B CA 1
ATOM 2842 C C . LEU B 1 27 ? 23.812 -17.375 5.777 1 36.97 27 LEU B C 1
ATOM 2844 O O . LEU B 1 27 ? 24.375 -16.281 5.883 1 36.97 27 LEU B O 1
ATOM 2848 N N . PRO B 1 28 ? 24.672 -18.328 5.988 1 33.91 28 PRO B N 1
ATOM 2849 C CA . PRO B 1 28 ? 26.109 -18.234 5.777 1 33.91 28 PRO B CA 1
ATOM 2850 C C . PRO B 1 28 ? 26.469 -17.641 4.418 1 33.91 28 PRO B C 1
ATOM 2852 O O . PRO B 1 28 ? 25.703 -17.766 3.457 1 33.91 28 PRO B O 1
ATOM 2855 N N . PRO B 1 29 ? 27.469 -16.609 4.199 1 32.81 29 PRO B N 1
ATOM 2856 C CA . PRO B 1 29 ? 28.156 -16.125 3 1 32.81 29 PRO B CA 1
ATOM 2857 C C . PRO B 1 29 ? 28.406 -17.219 1.973 1 32.81 29 PRO B C 1
ATOM 2859 O O . PRO B 1 29 ? 28.625 -18.375 2.344 1 32.81 29 PRO B O 1
ATOM 2862 N N . ALA B 1 30 ? 27.859 -17.281 0.729 1 32.09 30 ALA B N 1
ATOM 2863 C CA . ALA B 1 30 ? 28.719 -18.219 0.002 1 32.09 30 ALA B CA 1
ATOM 2864 C C . ALA B 1 30 ? 30.172 -18.094 0.454 1 32.09 30 ALA B C 1
ATOM 2866 O O . ALA B 1 30 ? 30.828 -19.094 0.779 1 32.09 30 ALA B O 1
ATOM 2867 N N . ASP B 1 31 ? 31 -17.047 -0.35 1 32.84 31 ASP B N 1
ATOM 2868 C CA . ASP B 1 31 ? 32.375 -16.719 0.027 1 32.84 31 ASP B CA 1
ATOM 2869 C C . ASP B 1 31 ? 32.438 -16.062 1.398 1 32.84 31 ASP B C 1
ATOM 2871 O O . ASP B 1 31 ? 31.453 -15.414 1.818 1 32.84 31 ASP B O 1
ATOM 2875 N N . ASP B 1 32 ? 33.531 -16.203 2.338 1 33.09 32 ASP B N 1
ATOM 2876 C CA . ASP B 1 32 ? 33.875 -15.945 3.73 1 33.09 32 ASP B CA 1
ATOM 2877 C C . ASP B 1 32 ? 33.344 -14.594 4.191 1 33.09 32 ASP B C 1
ATOM 2879 O O . ASP B 1 32 ? 32.875 -14.461 5.32 1 33.09 32 ASP B O 1
ATOM 2883 N N . ASP B 1 33 ? 33.719 -13.297 3.705 1 33.62 33 ASP B N 1
ATOM 2884 C CA . ASP B 1 33 ? 33.781 -11.977 4.324 1 33.62 33 ASP B CA 1
ATOM 2885 C C . ASP B 1 33 ? 32.438 -11.273 4.285 1 33.62 33 ASP B C 1
ATOM 2887 O O . ASP B 1 33 ? 32.312 -10.133 4.734 1 33.62 33 ASP B O 1
ATOM 2891 N N . ALA B 1 34 ? 31.453 -11.484 3.406 1 33.94 34 ALA B N 1
ATOM 2892 C CA . ALA B 1 34 ? 30.422 -10.453 3.316 1 33.94 34 ALA B CA 1
ATOM 2893 C C . ALA B 1 34 ? 29.328 -10.68 4.359 1 33.94 34 ALA B C 1
ATOM 2895 O O . ALA B 1 34 ? 28.484 -11.555 4.195 1 33.94 34 ALA B O 1
ATOM 2896 N N . LYS B 1 35 ? 29.531 -10.578 5.582 1 36.97 35 LYS B N 1
ATOM 2897 C CA . LYS B 1 35 ? 28.578 -10.438 6.684 1 36.97 35 LYS B CA 1
ATOM 2898 C C . LYS B 1 35 ? 27.391 -9.578 6.277 1 36.97 35 LYS B C 1
ATOM 2900 O O . LYS B 1 35 ? 27.547 -8.477 5.762 1 36.97 35 LYS B O 1
ATOM 2905 N N . LEU B 1 36 ? 26.281 -10.117 5.969 1 47.62 36 LEU B N 1
ATOM 2906 C CA . LEU B 1 36 ? 25.094 -9.273 5.852 1 47.62 36 LEU B CA 1
ATOM 2907 C C . LEU B 1 36 ? 25.109 -8.18 6.914 1 47.62 36 LEU B C 1
ATOM 2909 O O . LEU B 1 36 ? 25.094 -8.469 8.109 1 47.62 36 LEU B O 1
ATOM 2913 N N . LEU B 1 37 ? 25.672 -7.051 6.66 1 45.62 37 LEU B N 1
ATOM 2914 C CA . LEU B 1 37 ? 25.609 -5.934 7.594 1 45.62 37 LEU B CA 1
ATOM 2915 C C . LEU B 1 37 ? 24.156 -5.621 7.953 1 45.62 37 LEU B C 1
ATOM 2917 O O . LEU B 1 37 ? 23.344 -5.332 7.074 1 45.62 37 LEU B O 1
ATOM 2921 N N . VAL B 1 38 ? 23.609 -6.219 9.031 1 56.91 38 VAL B N 1
ATOM 2922 C CA . VAL B 1 38 ? 22.328 -5.84 9.609 1 56.91 38 VAL B CA 1
ATOM 2923 C C . VAL B 1 38 ? 22.203 -4.32 9.648 1 56.91 38 VAL B C 1
ATOM 2925 O O . VAL B 1 38 ? 23.109 -3.627 10.094 1 56.91 38 VAL B O 1
ATOM 2928 N N . CYS B 1 39 ? 21.141 -3.898 8.93 1 68.94 39 CYS B N 1
ATOM 2929 C CA . CYS B 1 39 ? 20.922 -2.455 8.906 1 68.94 39 CYS B CA 1
ATOM 2930 C C . CYS B 1 39 ? 19.875 -2.047 9.938 1 68.94 39 CYS B C 1
ATOM 2932 O O . CYS B 1 39 ? 19.25 -2.902 10.578 1 68.94 39 CYS B O 1
ATOM 2934 N N . GLU B 1 40 ? 19.781 -0.792 10.133 1 76.56 40 GLU B N 1
ATOM 2935 C CA . GLU B 1 40 ? 18.797 -0.24 11.055 1 76.56 40 GLU B CA 1
ATOM 2936 C C . GLU B 1 40 ? 17.375 -0.429 10.523 1 76.56 40 GLU B C 1
ATOM 2938 O O . GLU B 1 40 ? 17.172 -0.531 9.312 1 76.56 40 GLU B O 1
ATOM 2943 N N . TYR B 1 41 ? 16.484 -0.518 11.492 1 85.75 41 TYR B N 1
ATOM 2944 C CA . TYR B 1 41 ? 15.07 -0.57 11.141 1 85.75 41 TYR B CA 1
ATOM 2945 C C . TYR B 1 41 ? 14.648 0.682 10.383 1 85.75 41 TYR B C 1
ATOM 2947 O O . TYR B 1 41 ? 15.086 1.789 10.711 1 85.75 41 TYR B O 1
ATOM 2955 N N . PRO B 1 42 ? 13.828 0.514 9.375 1 93 42 PRO B N 1
ATOM 2956 C CA . PRO B 1 42 ? 13.438 1.669 8.562 1 93 42 PRO B CA 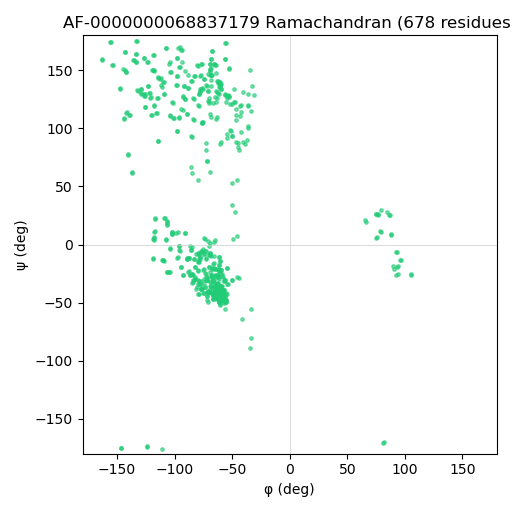1
ATOM 2957 C C . PRO B 1 42 ? 12.695 2.736 9.375 1 93 42 PRO B C 1
ATOM 2959 O O . PRO B 1 42 ? 11.867 2.408 10.219 1 93 42 PRO B O 1
ATOM 2962 N N . SER B 1 43 ? 13.07 3.967 9.148 1 95.94 43 SER B N 1
ATOM 2963 C CA . SER B 1 43 ? 12.414 5.113 9.766 1 95.94 43 SER B CA 1
ATOM 2964 C C . SER B 1 43 ? 11.781 6.02 8.719 1 95.94 43 SER B C 1
ATOM 2966 O O . SER B 1 43 ? 12.07 5.902 7.527 1 95.94 43 SER B O 1
ATOM 2968 N N . LEU B 1 44 ? 10.875 6.875 9.195 1 98.25 44 LEU B N 1
ATOM 2969 C CA . LEU B 1 44 ? 10.125 7.777 8.336 1 98.25 44 LEU B CA 1
ATOM 2970 C C . LEU B 1 44 ? 10.547 9.227 8.562 1 98.25 44 LEU B C 1
ATOM 2972 O O . LEU B 1 44 ? 10.773 9.641 9.703 1 98.25 44 LEU B O 1
ATOM 2976 N N . GLY B 1 45 ? 10.727 9.961 7.477 1 98.56 45 GLY B N 1
ATOM 2977 C CA . GLY B 1 45 ? 10.844 11.406 7.562 1 98.56 45 GLY B CA 1
ATOM 2978 C C . GLY B 1 45 ? 9.547 12.133 7.262 1 98.56 45 GLY B C 1
ATOM 2979 O O . GLY B 1 45 ? 8.836 11.781 6.316 1 98.56 45 GLY B O 1
ATOM 2980 N N . VAL B 1 46 ? 9.227 13.148 8.031 1 98.75 46 VAL B N 1
ATOM 2981 C CA . VAL B 1 46 ? 8.008 13.938 7.828 1 98.75 46 VAL B CA 1
ATOM 2982 C C . VAL B 1 46 ? 8.367 15.414 7.703 1 98.75 46 VAL B C 1
ATOM 2984 O O . VAL B 1 46 ? 8.898 16.016 8.648 1 98.75 46 VAL B O 1
ATOM 2987 N N . ILE B 1 47 ? 8.07 15.984 6.582 1 98.69 47 ILE B N 1
ATOM 2988 C CA . ILE B 1 47 ? 8.133 17.422 6.391 1 98.69 47 ILE B CA 1
ATOM 2989 C C . ILE B 1 47 ? 6.895 18.078 7.004 1 98.69 47 ILE B C 1
ATOM 2991 O O . ILE B 1 47 ? 5.762 17.688 6.707 1 98.69 47 ILE B O 1
ATOM 2995 N N . ARG B 1 48 ? 7.129 19.062 7.789 1 97.88 48 ARG B N 1
ATOM 2996 C CA . ARG B 1 48 ? 6.008 19.703 8.469 1 97.88 48 ARG B CA 1
ATOM 2997 C C . ARG B 1 48 ? 5.836 21.141 8 1 97.88 48 ARG B C 1
ATOM 2999 O O . ARG B 1 48 ? 6.82 21.859 7.773 1 97.88 48 ARG B O 1
ATOM 3006 N N . LEU B 1 49 ? 4.613 21.531 7.922 1 96.44 49 LEU B N 1
ATOM 3007 C CA . LEU B 1 49 ? 4.281 22.953 7.789 1 96.44 49 LEU B CA 1
ATOM 3008 C C . LEU B 1 49 ? 4.707 23.734 9.031 1 96.44 49 LEU B C 1
ATOM 3010 O O . LEU B 1 49 ? 4.887 23.141 10.102 1 96.44 49 LEU B O 1
ATOM 3014 N N . ASP B 1 50 ? 4.945 25.016 8.789 1 95.5 50 ASP B N 1
ATOM 3015 C CA . ASP B 1 50 ? 5.09 25.922 9.914 1 95.5 50 ASP B CA 1
ATOM 3016 C C . ASP B 1 50 ? 3.748 26.172 10.594 1 95.5 50 ASP B C 1
ATOM 3018 O O . ASP B 1 50 ? 3.127 27.219 10.391 1 95.5 50 ASP B O 1
ATOM 3022 N N . TYR B 1 51 ? 3.326 25.234 11.219 1 89.88 51 TYR B N 1
ATOM 3023 C CA . TYR B 1 51 ? 2.01 25.125 11.836 1 89.88 51 TYR B CA 1
ATOM 3024 C C . TYR B 1 51 ? 2.084 24.375 13.156 1 89.88 51 TYR B C 1
ATOM 3026 O O . TYR B 1 51 ? 2.338 23.172 13.18 1 89.88 51 TYR B O 1
ATOM 3034 N N . ASP B 1 52 ? 1.908 25.156 14.273 1 90.75 52 ASP B N 1
ATOM 3035 C CA . ASP B 1 52 ? 2.012 24.547 15.594 1 90.75 52 ASP B CA 1
ATOM 3036 C C . ASP B 1 52 ? 0.636 24.172 16.125 1 90.75 52 ASP B C 1
ATOM 3038 O O . ASP B 1 52 ? -0.2 25.031 16.391 1 90.75 52 ASP B O 1
ATOM 3042 N N . TYR B 1 53 ? 0.305 22.969 16.203 1 90.56 53 TYR B N 1
ATOM 3043 C CA . TYR B 1 53 ? -0.927 22.422 16.766 1 90.56 53 TYR B CA 1
ATOM 3044 C C . TYR B 1 53 ? -0.666 21.109 17.5 1 90.56 53 TYR B C 1
ATOM 3046 O O . TYR B 1 53 ? 0.311 20.422 17.203 1 90.56 53 TYR B O 1
ATOM 3054 N N . PRO B 1 54 ? -1.466 20.797 18.531 1 92.75 54 PRO B N 1
ATOM 3055 C CA . PRO B 1 54 ? -1.326 19.516 19.203 1 92.75 54 PRO B CA 1
ATOM 3056 C C . PRO B 1 54 ? -1.904 18.344 18.406 1 92.75 54 PRO B C 1
ATOM 3058 O O . PRO B 1 54 ? -3.127 18.188 18.328 1 92.75 54 PRO B O 1
ATOM 3061 N N . PRO B 1 55 ? -1.137 17.547 17.828 1 94.94 55 PRO B N 1
ATOM 3062 C CA . PRO B 1 55 ? -1.661 16.469 16.984 1 94.94 55 PRO B CA 1
ATOM 3063 C C . PRO B 1 55 ? -2.309 15.352 17.797 1 94.94 55 PRO B C 1
ATOM 3065 O O . PRO B 1 55 ? -1.789 14.961 18.844 1 94.94 55 PRO B O 1
ATOM 3068 N N . ALA B 1 56 ? -3.428 14.859 17.359 1 93.94 56 ALA B N 1
ATOM 3069 C CA . ALA B 1 56 ? -4.074 13.695 17.969 1 93.94 56 ALA B CA 1
ATOM 3070 C C . ALA B 1 56 ? -3.377 12.398 17.547 1 93.94 56 ALA B C 1
ATOM 3072 O O . ALA B 1 56 ? -2.709 12.359 16.5 1 93.94 56 ALA B O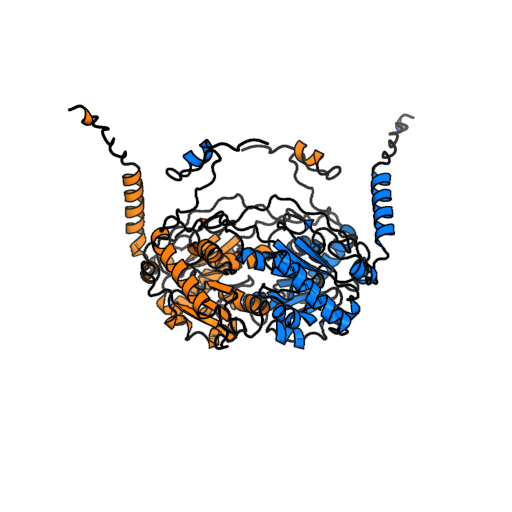 1
ATOM 3073 N N . LEU B 1 57 ? -3.484 11.352 18.344 1 93.56 57 LEU B N 1
ATOM 3074 C CA . LEU B 1 57 ? -3.045 10.031 17.906 1 93.56 57 LEU B CA 1
ATOM 3075 C C . LEU B 1 57 ? -3.738 9.625 16.625 1 93.56 57 LEU B C 1
ATOM 3077 O O . LEU B 1 57 ? -4.965 9.711 16.516 1 93.56 57 LEU B O 1
ATOM 3081 N N . GLY B 1 58 ? -2.979 9.195 15.617 1 95.62 58 GLY B N 1
ATOM 3082 C CA . GLY B 1 58 ? -3.482 8.922 14.281 1 95.62 58 GLY B CA 1
ATOM 3083 C C . GLY B 1 58 ? -3.102 9.992 13.273 1 95.62 58 GLY B C 1
ATOM 3084 O O . GLY B 1 58 ? -3.061 9.727 12.07 1 95.62 58 GLY B O 1
ATOM 3085 N N . ASP B 1 59 ? -2.885 11.188 13.789 1 96.25 59 ASP B N 1
ATOM 3086 C CA . ASP B 1 59 ? -2.346 12.266 12.961 1 96.25 59 ASP B CA 1
ATOM 3087 C C . ASP B 1 59 ? -0.897 11.984 12.57 1 96.25 59 ASP B C 1
ATOM 3089 O O . ASP B 1 59 ? -0.12 11.469 13.375 1 96.25 59 ASP B O 1
ATOM 3093 N N . ILE B 1 60 ? -0.479 12.375 11.406 1 97.12 60 ILE B N 1
ATOM 3094 C CA . ILE B 1 60 ? 0.865 12.125 10.891 1 97.12 60 ILE B CA 1
ATOM 3095 C C . ILE B 1 60 ? 1.893 12.812 11.789 1 97.12 60 ILE B C 1
ATOM 3097 O O . ILE B 1 60 ? 3.02 12.328 11.93 1 97.12 60 ILE B O 1
ATOM 3101 N N . ASP B 1 61 ? 1.484 13.898 12.453 1 96.88 61 ASP B N 1
ATOM 3102 C CA . ASP B 1 61 ? 2.428 14.68 13.25 1 96.88 61 ASP B CA 1
ATOM 3103 C C . ASP B 1 61 ? 2.57 14.109 14.656 1 96.88 61 ASP B C 1
ATOM 3105 O O . ASP B 1 61 ? 3.375 14.594 15.453 1 96.88 61 ASP B O 1
ATOM 3109 N N . HIS B 1 62 ? 1.814 13.102 15.031 1 95.75 62 HIS B N 1
ATOM 3110 C CA . HIS B 1 62 ? 1.96 12.414 16.312 1 95.75 62 HIS B CA 1
ATOM 3111 C C . HIS B 1 62 ? 2.854 11.188 16.172 1 95.75 62 HIS B C 1
ATOM 3113 O O . HIS B 1 62 ? 2.471 10.195 15.547 1 95.75 62 HIS B O 1
ATOM 3119 N N . PRO B 1 63 ? 3.98 11.195 16.844 1 94.94 63 PRO B N 1
ATOM 3120 C CA . PRO B 1 63 ? 4.887 10.055 16.688 1 94.94 63 PRO B CA 1
ATOM 3121 C C . PRO B 1 63 ? 4.234 8.727 17.078 1 94.94 63 PRO B C 1
ATOM 3123 O O . PRO B 1 63 ? 4.582 7.68 16.516 1 94.94 63 PRO B O 1
ATOM 3126 N N . GLY B 1 64 ? 3.299 8.758 17.938 1 93.25 64 GLY B N 1
ATOM 3127 C CA . GLY B 1 64 ? 2.623 7.555 18.406 1 93.25 64 GLY B CA 1
ATOM 3128 C C . GLY B 1 64 ? 1.755 6.91 17.344 1 93.25 64 GLY B C 1
ATOM 3129 O O . GLY B 1 64 ? 1.258 5.797 17.531 1 93.25 64 GLY B O 1
ATOM 3130 N N . SER B 1 65 ? 1.601 7.578 16.203 1 95.38 65 SER B N 1
ATOM 3131 C CA . SER B 1 65 ? 0.754 7.07 15.125 1 95.38 65 SER B CA 1
ATOM 3132 C C . SER B 1 65 ? 1.466 5.988 14.32 1 95.38 65 SER B C 1
ATOM 3134 O O . SER B 1 65 ? 0.853 5.324 13.484 1 95.38 65 SER B O 1
ATOM 3136 N N . PHE B 1 66 ? 2.787 5.777 14.617 1 95.19 66 PHE B N 1
ATOM 3137 C CA . PHE B 1 66 ? 3.617 4.883 13.82 1 95.19 66 PHE B CA 1
ATOM 3138 C C . PHE B 1 66 ? 4.242 3.801 14.688 1 95.19 66 PHE B C 1
ATOM 3140 O O . PHE B 1 66 ? 4.352 3.963 15.906 1 95.19 66 PHE B O 1
ATOM 3147 N N . TYR B 1 67 ? 4.613 2.67 14.055 1 92.06 67 TYR B N 1
ATOM 3148 C CA . TYR B 1 67 ? 5.293 1.58 14.742 1 92.06 67 TYR B CA 1
ATOM 3149 C C . TYR B 1 67 ? 6.754 1.497 14.328 1 92.06 67 TYR B C 1
ATOM 3151 O O . TYR B 1 67 ? 7.336 0.41 14.289 1 92.06 67 TYR B O 1
ATOM 3159 N N . TYR B 1 68 ? 7.32 2.516 13.867 1 93.62 68 TYR B N 1
ATOM 3160 C CA . TYR B 1 68 ? 8.719 2.77 13.531 1 93.62 68 TYR B CA 1
ATOM 3161 C C . TYR B 1 68 ? 9.102 4.207 13.867 1 93.62 68 TYR B C 1
ATOM 3163 O O . TYR B 1 68 ? 8.234 5.051 14.094 1 93.62 68 TYR B O 1
ATOM 3171 N N . ASP B 1 69 ? 10.391 4.512 13.891 1 94.19 69 ASP B N 1
ATOM 3172 C CA . ASP B 1 69 ? 10.852 5.855 14.227 1 94.19 69 ASP B CA 1
ATOM 3173 C C . ASP B 1 69 ? 10.469 6.859 13.148 1 94.19 69 ASP B C 1
ATOM 3175 O O . ASP B 1 69 ? 10.43 6.523 11.961 1 94.19 69 ASP B O 1
ATOM 3179 N N . VAL B 1 70 ? 10.195 8.016 13.633 1 97.31 70 VAL B N 1
ATOM 3180 C CA . VAL B 1 70 ? 9.828 9.109 12.742 1 97.31 70 VAL B CA 1
ATOM 3181 C C . VAL B 1 70 ? 10.68 10.344 13.055 1 97.31 70 VAL B C 1
ATOM 3183 O O . VAL B 1 70 ? 10.852 10.695 14.227 1 97.31 70 VAL B O 1
ATOM 3186 N N . PHE B 1 71 ? 11.195 10.953 12.055 1 97.19 71 PHE B N 1
ATOM 3187 C CA . PHE B 1 71 ? 11.922 12.219 12.148 1 97.19 71 PHE B CA 1
ATOM 3188 C C . PHE B 1 71 ? 11.109 13.352 11.531 1 97.19 71 PHE B C 1
ATOM 3190 O O . PHE B 1 71 ? 10.641 13.242 10.398 1 97.19 71 PHE B O 1
ATOM 3197 N N . TYR B 1 72 ? 10.984 14.391 12.297 1 97.94 72 TYR B N 1
ATOM 3198 C CA . TYR B 1 72 ? 10.203 15.531 11.852 1 97.94 72 TYR B CA 1
ATOM 3199 C C . TYR B 1 72 ? 11.102 16.719 11.531 1 97.94 72 TYR B C 1
ATOM 3201 O O . TYR B 1 72 ? 12.07 16.984 12.242 1 97.94 72 TYR B O 1
ATOM 3209 N N . ARG B 1 73 ? 10.781 17.406 10.484 1 98 73 ARG B N 1
ATOM 3210 C CA . ARG B 1 73 ? 11.461 18.656 10.141 1 98 73 ARG B CA 1
ATOM 3211 C C . ARG B 1 73 ? 10.477 19.703 9.633 1 98 73 ARG B C 1
ATOM 3213 O O . ARG B 1 73 ? 9.93 19.562 8.531 1 98 73 ARG B O 1
ATOM 3220 N N . VAL B 1 74 ? 10.281 20.75 10.422 1 98 74 VAL B N 1
ATOM 3221 C CA . VAL B 1 74 ? 9.445 21.875 10.016 1 98 74 VAL B CA 1
ATOM 3222 C C . VAL B 1 74 ? 10.18 22.719 8.984 1 98 74 VAL B C 1
ATOM 3224 O O . VAL B 1 74 ? 11.398 22.891 9.07 1 98 74 VAL B O 1
ATOM 3227 N N . VAL B 1 75 ? 9.445 23.234 8.008 1 98.31 75 VAL B N 1
ATOM 3228 C CA . VAL B 1 75 ? 9.969 24.234 7.082 1 98.31 75 VAL B CA 1
ATOM 3229 C C . V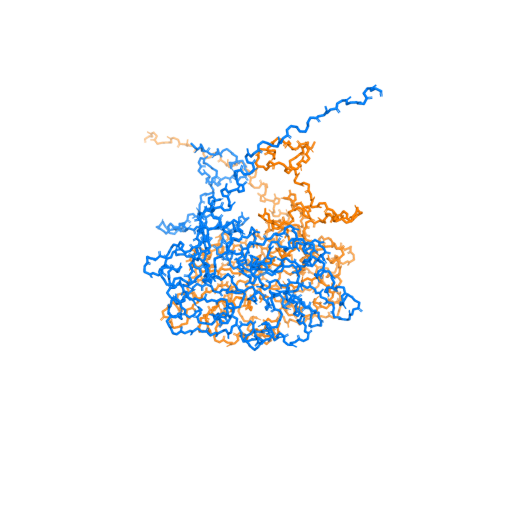AL B 1 75 ? 9.539 25.625 7.531 1 98.31 75 VAL B C 1
ATOM 3231 O O . VAL B 1 75 ? 8.422 26.062 7.25 1 98.31 75 VAL B O 1
ATOM 3234 N N . PRO B 1 76 ? 10.43 26.312 8.234 1 97.56 76 PRO B N 1
ATOM 3235 C CA . PRO B 1 76 ? 10.047 27.641 8.734 1 97.56 76 PRO B CA 1
ATOM 3236 C C . PRO B 1 76 ? 9.508 28.562 7.637 1 97.56 76 PRO B C 1
ATOM 3238 O O . PRO B 1 76 ? 10.148 28.719 6.602 1 97.56 76 PRO B O 1
ATOM 3241 N N . GLY B 1 77 ? 8.359 29.125 7.824 1 96.69 77 GLY B N 1
ATOM 3242 C CA . GLY B 1 77 ? 7.75 30.062 6.898 1 96.69 77 GLY B CA 1
ATOM 3243 C C . GLY B 1 77 ? 6.793 29.406 5.926 1 96.69 77 GLY B C 1
ATOM 3244 O O . GLY B 1 77 ? 6.012 30.094 5.254 1 96.69 77 GLY B O 1
ATOM 3245 N N . LEU B 1 78 ? 6.836 28.078 5.699 1 97.31 78 LEU B N 1
ATOM 3246 C CA . LEU B 1 78 ? 5.906 27.391 4.805 1 97.31 78 LEU B CA 1
ATOM 3247 C C . LEU B 1 78 ? 4.543 27.219 5.465 1 97.31 78 LEU B C 1
ATOM 3249 O O . LEU B 1 78 ? 4.363 26.344 6.312 1 97.31 78 LEU B O 1
ATOM 3253 N N . THR B 1 79 ? 3.631 28 5.062 1 92.62 79 THR B N 1
ATOM 3254 C CA . THR B 1 79 ? 2.32 28.031 5.699 1 92.62 79 THR B CA 1
ATOM 3255 C C . THR B 1 79 ? 1.34 27.109 4.977 1 92.62 79 THR B C 1
ATOM 3257 O O . THR B 1 79 ? 1.606 26.672 3.855 1 92.62 79 THR B O 1
ATOM 3260 N N . PHE B 1 80 ? 0.252 26.922 5.672 1 90.44 80 PHE B N 1
ATOM 3261 C CA . PHE B 1 80 ? -0.843 26.141 5.109 1 90.44 80 PHE B CA 1
ATOM 3262 C C . PHE B 1 80 ? -1.345 26.766 3.812 1 90.44 80 PHE B C 1
ATOM 3264 O O . PHE B 1 80 ? -1.54 26.062 2.814 1 90.44 80 PHE B O 1
ATOM 3271 N N . GLY B 1 81 ? -1.52 28.062 3.826 1 88.38 81 GLY B N 1
ATOM 3272 C CA . GLY B 1 81 ? -1.992 28.766 2.648 1 88.38 81 GLY B CA 1
ATOM 3273 C C . GLY B 1 81 ? -1.082 28.609 1.445 1 88.38 81 GLY B C 1
ATOM 3274 O O . GLY B 1 81 ? -1.556 28.438 0.32 1 88.38 81 GLY B O 1
ATOM 3275 N N . MET B 1 82 ? 0.229 28.656 1.593 1 92.12 82 MET B N 1
ATOM 3276 C CA . MET B 1 82 ? 1.194 28.469 0.515 1 92.12 82 MET B CA 1
ATOM 3277 C C . MET B 1 82 ? 1.069 27.062 -0.075 1 92.12 82 MET B C 1
ATOM 3279 O O . MET B 1 82 ? 1.125 26.891 -1.294 1 92.12 82 MET B O 1
ATOM 3283 N N . CYS B 1 83 ? 0.887 26.094 0.812 1 91.56 83 CYS B N 1
ATOM 3284 C CA . CYS B 1 83 ? 0.769 24.703 0.377 1 91.56 83 CYS B CA 1
ATOM 3285 C C . CYS B 1 83 ? -0.505 24.5 -0.432 1 91.56 83 CYS B C 1
ATOM 3287 O O . CYS B 1 83 ? -0.485 23.828 -1.464 1 91.56 83 CYS B O 1
ATOM 3289 N N . GLN B 1 84 ? -1.604 25.047 -0.002 1 88.31 84 GLN B N 1
ATOM 3290 C CA . GLN B 1 84 ? -2.873 24.969 -0.715 1 88.31 84 GLN B CA 1
ATOM 3291 C C . GLN B 1 84 ? -2.764 25.578 -2.111 1 88.31 84 GLN B C 1
ATOM 3293 O O . GLN B 1 84 ? -3.299 25.016 -3.076 1 88.31 84 GLN B O 1
ATOM 3298 N N . LYS B 1 85 ? -2.021 26.672 -2.197 1 88.69 85 LYS B N 1
ATOM 3299 C CA . LYS B 1 85 ? -1.879 27.391 -3.461 1 88.69 85 LYS B CA 1
ATOM 3300 C C . LYS B 1 85 ? -0.854 26.703 -4.367 1 88.69 85 LYS B C 1
ATOM 3302 O O . LYS B 1 85 ? -0.852 26.922 -5.578 1 88.69 85 LYS B O 1
ATOM 3307 N N . GLY B 1 86 ? 0.034 25.922 -3.73 1 92.69 86 GLY B N 1
ATOM 3308 C CA . GLY B 1 86 ? 1.097 25.281 -4.484 1 92.69 86 GLY B CA 1
ATOM 3309 C C . GLY B 1 86 ? 2.201 26.234 -4.898 1 92.69 86 GLY B C 1
ATOM 3310 O O . GLY B 1 86 ? 2.797 26.078 -5.965 1 92.69 86 GLY B O 1
ATOM 3311 N N . GLU B 1 87 ? 2.371 27.312 -4.121 1 93.88 87 GLU B N 1
ATOM 3312 C CA . GLU B 1 87 ? 3.387 28.328 -4.41 1 93.88 87 GLU B CA 1
ATOM 3313 C C . GLU B 1 87 ? 4.238 28.609 -3.176 1 93.88 87 GLU B C 1
ATOM 3315 O O . GLU B 1 87 ? 3.713 28.75 -2.07 1 93.88 87 GLU B O 1
ATOM 3320 N N . MET B 1 88 ? 5.551 28.547 -3.455 1 94.62 88 MET B N 1
ATOM 3321 C CA . MET B 1 88 ? 6.52 28.891 -2.418 1 94.62 88 MET B CA 1
ATOM 3322 C C . MET B 1 88 ? 7.488 29.969 -2.912 1 94.62 88 MET B C 1
ATOM 3324 O O . MET B 1 88 ? 8.07 29.828 -3.99 1 94.62 88 MET B O 1
ATOM 3328 N N . PRO B 1 89 ? 7.668 31.094 -2.076 1 97 89 PRO B N 1
ATOM 3329 C CA . PRO B 1 89 ? 8.797 31.969 -2.383 1 97 89 PRO B CA 1
ATOM 3330 C C . PRO B 1 89 ? 10.133 31.234 -2.395 1 97 89 PRO B C 1
ATOM 3332 O O . PRO B 1 89 ? 10.273 30.188 -1.753 1 97 89 PRO B O 1
ATOM 3335 N N . ASP B 1 90 ? 11.102 31.844 -3.057 1 97.69 90 ASP B N 1
ATOM 3336 C CA . ASP B 1 90 ? 12.391 31.203 -3.273 1 97.69 90 ASP B CA 1
ATOM 3337 C C . ASP B 1 90 ? 13.047 30.828 -1.948 1 97.69 90 ASP B C 1
ATOM 3339 O O . ASP B 1 90 ? 13.609 29.734 -1.815 1 97.69 90 ASP B O 1
ATOM 3343 N N . GLU B 1 91 ? 12.977 31.703 -1.023 1 97.31 91 GLU B N 1
ATOM 3344 C CA . GLU B 1 91 ? 13.609 31.438 0.265 1 97.31 91 GLU B CA 1
ATOM 3345 C C . GLU B 1 91 ? 12.961 30.266 0.973 1 97.31 91 GLU B C 1
ATOM 3347 O O . GLU B 1 91 ? 13.648 29.438 1.585 1 97.31 91 GLU B O 1
ATOM 3352 N N . ILE B 1 92 ? 11.68 30.172 0.873 1 98.06 92 ILE B N 1
ATOM 3353 C CA . ILE B 1 92 ? 10.945 29.078 1.491 1 98.06 92 ILE B CA 1
ATOM 3354 C C . ILE B 1 92 ? 11.219 27.781 0.73 1 98.06 92 ILE B C 1
ATOM 3356 O O . ILE B 1 92 ? 11.383 26.719 1.337 1 98.06 92 ILE B O 1
ATOM 3360 N N . LYS B 1 93 ? 11.258 27.875 -0.581 1 98.44 93 LYS B N 1
ATOM 3361 C CA . LYS B 1 93 ? 11.602 26.719 -1.416 1 98.44 93 LYS B CA 1
ATOM 3362 C C . LYS B 1 93 ? 12.953 26.141 -1.02 1 98.44 93 LYS B C 1
ATOM 3364 O O . LYS B 1 93 ? 13.102 24.922 -0.911 1 98.44 93 LYS B O 1
ATOM 3369 N N . GLN B 1 94 ? 13.898 27 -0.82 1 98.5 94 GLN B N 1
ATOM 3370 C CA . GLN B 1 94 ? 15.219 26.531 -0.404 1 98.5 94 GLN B CA 1
ATOM 3371 C C . GLN B 1 94 ? 15.156 25.844 0.958 1 98.5 94 GLN B C 1
ATOM 3373 O O . GLN B 1 94 ? 15.789 24.812 1.17 1 98.5 94 GLN B O 1
ATOM 3378 N N . ARG B 1 95 ? 14.414 26.391 1.857 1 98.38 95 ARG B N 1
ATOM 3379 C CA . ARG B 1 95 ? 14.273 25.766 3.17 1 98.38 95 ARG B CA 1
ATOM 3380 C C . ARG B 1 95 ? 13.578 24.406 3.062 1 98.38 95 ARG B C 1
ATOM 3382 O O . ARG B 1 95 ? 13.891 23.484 3.822 1 98.38 95 ARG B O 1
ATOM 3389 N N . PHE B 1 96 ? 12.641 24.312 2.148 1 98.69 96 PHE B N 1
ATOM 3390 C CA . PHE B 1 96 ? 11.977 23.047 1.865 1 98.69 96 PHE B CA 1
ATOM 3391 C C . PHE B 1 96 ? 12.977 22.016 1.369 1 98.69 96 PHE B C 1
ATOM 3393 O O . PHE B 1 96 ? 13.031 20.891 1.891 1 98.69 96 PHE B O 1
ATOM 3400 N N . ILE B 1 97 ? 13.773 22.359 0.417 1 98.75 97 ILE B N 1
ATOM 3401 C CA . ILE B 1 97 ? 14.812 21.5 -0.126 1 98.75 97 ILE B CA 1
ATOM 3402 C C . ILE B 1 97 ? 15.773 21.078 0.987 1 98.75 97 ILE B C 1
ATOM 3404 O O . ILE B 1 97 ? 16.094 19.891 1.134 1 98.75 97 ILE B O 1
ATOM 3408 N N . ASP B 1 98 ? 16.156 22.047 1.859 1 98.38 98 ASP B N 1
ATOM 3409 C CA . ASP B 1 98 ? 17.094 21.781 2.947 1 98.38 98 ASP B CA 1
ATOM 3410 C C . ASP B 1 98 ? 16.484 20.844 3.982 1 98.38 98 ASP B C 1
ATOM 3412 O O . ASP B 1 98 ? 17.188 20.031 4.574 1 98.38 98 ASP B O 1
ATOM 3416 N N . ALA B 1 99 ? 15.219 21.016 4.215 1 98.62 99 ALA B N 1
ATOM 3417 C CA . ALA B 1 99 ? 14.531 20.125 5.148 1 98.62 99 ALA B CA 1
ATOM 3418 C C . ALA B 1 99 ? 14.562 18.672 4.656 1 98.62 99 ALA B C 1
ATOM 3420 O O . ALA B 1 99 ? 14.812 17.75 5.434 1 98.62 99 ALA B O 1
ATOM 3421 N N . ILE B 1 100 ? 14.328 18.438 3.379 1 98.62 100 ILE B N 1
ATOM 3422 C CA . ILE B 1 100 ? 14.375 17.094 2.791 1 98.62 100 ILE B CA 1
ATOM 3423 C C . ILE B 1 100 ? 15.789 16.531 2.914 1 98.62 100 ILE B C 1
ATOM 3425 O O . ILE B 1 100 ? 15.977 15.383 3.312 1 98.62 100 ILE B O 1
ATOM 3429 N N . LYS B 1 101 ? 16.766 17.359 2.643 1 97.94 101 LYS B N 1
ATOM 3430 C CA . LYS B 1 101 ? 18.156 16.938 2.742 1 97.94 101 LYS B CA 1
ATOM 3431 C C . LYS B 1 101 ? 18.516 16.562 4.18 1 97.94 101 LYS B C 1
ATOM 3433 O O . LYS B 1 101 ? 19.266 15.617 4.414 1 97.94 101 LYS B O 1
ATOM 3438 N N . TRP B 1 102 ? 18.047 17.344 5.113 1 97.75 102 TRP B N 1
ATOM 3439 C CA . TRP B 1 102 ? 18.281 17.031 6.516 1 97.75 102 TRP B CA 1
ATOM 3440 C C . TRP B 1 102 ? 17.703 15.672 6.875 1 97.75 102 TRP B C 1
ATOM 3442 O O . TRP B 1 102 ? 18.359 14.859 7.527 1 97.75 102 TRP B O 1
ATOM 3452 N N . LEU B 1 103 ? 16.469 15.398 6.473 1 97.5 103 LEU B N 1
ATOM 3453 C CA . LEU B 1 103 ? 15.844 14.109 6.723 1 97.5 103 LEU B CA 1
ATOM 3454 C C . LEU B 1 103 ? 16.641 12.984 6.066 1 97.5 103 LEU B C 1
ATOM 3456 O O . LEU B 1 103 ? 16.828 11.922 6.66 1 97.5 103 LEU B O 1
ATOM 3460 N N . ASP B 1 104 ? 17.078 13.227 4.863 1 94.25 104 ASP B N 1
ATOM 3461 C CA . ASP B 1 104 ? 17.922 12.258 4.172 1 94.25 104 ASP B CA 1
ATOM 3462 C C . ASP B 1 104 ? 19.156 11.914 5 1 94.25 104 ASP B C 1
ATOM 3464 O O . ASP B 1 104 ? 19.531 10.742 5.094 1 94.25 104 ASP B O 1
ATOM 3468 N N . ALA B 1 105 ? 19.734 12.898 5.582 1 94.38 105 ALA B N 1
ATOM 3469 C CA . ALA B 1 105 ? 20.969 12.727 6.352 1 94.38 105 ALA B CA 1
ATOM 3470 C C . ALA B 1 105 ? 20.719 11.914 7.617 1 94.38 105 ALA B C 1
ATOM 3472 O O . ALA B 1 105 ? 21.641 11.344 8.188 1 94.38 105 ALA B O 1
ATOM 3473 N N . GLN B 1 106 ? 19.438 11.836 8.078 1 93.94 106 GLN B N 1
ATOM 3474 C CA . GLN B 1 106 ? 19.109 11.008 9.234 1 93.94 106 GLN B CA 1
ATOM 3475 C C . GLN B 1 106 ? 19.016 9.539 8.844 1 93.94 106 GLN B C 1
ATOM 3477 O O . GLN B 1 106 ? 18.859 8.672 9.711 1 93.94 106 GLN B O 1
ATOM 3482 N N . GLY B 1 107 ? 18.984 9.25 7.523 1 92.44 107 GLY B N 1
ATOM 3483 C CA . GLY B 1 107 ? 18.953 7.871 7.051 1 92.44 107 GLY B CA 1
ATOM 3484 C C . GLY B 1 107 ? 17.531 7.316 6.965 1 92.44 107 GLY B C 1
ATOM 3485 O O . GLY B 1 107 ? 17.328 6.105 7.066 1 92.44 107 GLY B O 1
ATOM 3486 N N . VAL B 1 108 ? 16.547 8.148 6.809 1 95.88 108 VAL B N 1
ATOM 3487 C CA . VAL B 1 108 ? 15.156 7.695 6.742 1 95.88 108 VAL B CA 1
ATOM 3488 C C . VAL B 1 108 ? 14.945 6.852 5.488 1 95.88 108 VAL B C 1
ATOM 3490 O O . VAL B 1 108 ? 15.688 6.992 4.508 1 95.88 108 VAL B O 1
ATOM 3493 N N . ALA B 1 109 ? 13.961 6.016 5.578 1 95.88 109 ALA B N 1
ATOM 3494 C CA . ALA B 1 109 ? 13.664 5.086 4.488 1 95.88 109 ALA B CA 1
ATOM 3495 C C . ALA B 1 109 ? 12.719 5.715 3.471 1 95.88 109 ALA B C 1
ATOM 3497 O O . ALA B 1 109 ? 12.641 5.266 2.324 1 95.88 109 ALA B O 1
ATOM 3498 N N . GLY B 1 110 ? 11.992 6.648 3.836 1 97.75 110 GLY B N 1
ATOM 3499 C CA . GLY B 1 110 ? 11.039 7.383 3.02 1 97.75 110 GLY B CA 1
ATOM 3500 C C . GLY B 1 110 ? 10.617 8.703 3.633 1 97.75 110 GLY B C 1
ATOM 3501 O O . GLY B 1 110 ? 10.828 8.938 4.824 1 97.75 110 GLY B O 1
ATOM 3502 N N . ILE B 1 111 ? 10.109 9.602 2.773 1 98.62 111 ILE B N 1
ATOM 3503 C CA . ILE B 1 111 ? 9.758 10.938 3.238 1 98.62 111 ILE B CA 1
ATOM 3504 C C . ILE B 1 111 ? 8.305 11.242 2.869 1 98.62 111 ILE B C 1
ATOM 3506 O O . ILE B 1 111 ? 7.883 10.992 1.737 1 98.62 111 ILE B O 1
ATOM 3510 N N . THR B 1 112 ? 7.543 11.648 3.824 1 98.69 112 THR B N 1
ATOM 3511 C CA . THR B 1 112 ? 6.176 12.125 3.641 1 98.69 112 THR B CA 1
ATOM 3512 C C . THR B 1 112 ? 6.016 13.539 4.207 1 98.69 112 THR B C 1
ATOM 3514 O O . THR B 1 112 ? 7.008 14.234 4.434 1 98.69 112 THR B O 1
ATOM 3517 N N . SER B 1 113 ? 4.746 14.07 4.23 1 98.69 113 SER B N 1
ATOM 3518 C CA . SER B 1 113 ? 4.469 15.398 4.766 1 98.69 113 SER B CA 1
ATOM 3519 C C . SER B 1 113 ? 3.256 15.383 5.688 1 98.69 113 SER B C 1
ATOM 3521 O O . SER B 1 113 ? 2.621 14.336 5.871 1 98.69 113 SER B O 1
ATOM 3523 N N . ASP B 1 114 ? 3.002 16.516 6.293 1 98.06 114 ASP B N 1
ATOM 3524 C CA . ASP B 1 114 ? 1.937 16.547 7.293 1 98.06 114 ASP B CA 1
ATOM 3525 C C . ASP B 1 114 ? 0.701 17.266 6.758 1 98.06 114 ASP B C 1
ATOM 3527 O O . ASP B 1 114 ? -0.13 17.75 7.531 1 98.06 114 ASP B O 1
ATOM 3531 N N . CYS B 1 115 ? 0.633 17.422 5.512 1 96.62 115 CYS B N 1
ATOM 3532 C CA . CYS B 1 115 ? -0.521 18 4.836 1 96.62 115 CYS B CA 1
ATOM 3533 C C . CYS B 1 115 ? -0.713 17.391 3.455 1 96.62 115 CYS B C 1
ATOM 3535 O O . CYS B 1 115 ? 0.241 17.281 2.684 1 96.62 115 CYS B O 1
ATOM 3537 N N . GLY B 1 116 ? -1.967 17.031 3.137 1 96.38 116 GLY B N 1
ATOM 3538 C CA . GLY B 1 116 ? -2.24 16.406 1.853 1 96.38 116 GLY B CA 1
ATOM 3539 C C . GLY B 1 116 ? -1.931 17.297 0.673 1 96.38 116 GLY B C 1
ATOM 3540 O O . GLY B 1 116 ? -1.6 16.828 -0.412 1 96.38 116 GLY B O 1
ATOM 3541 N N . PHE B 1 117 ? -1.961 18.609 0.803 1 94.44 117 PHE B N 1
ATOM 3542 C CA . PHE B 1 117 ? -1.761 19.578 -0.274 1 94.44 117 PHE B CA 1
ATOM 3543 C C . PHE B 1 117 ? -0.288 19.656 -0.657 1 94.44 117 PHE B C 1
ATOM 3545 O O . PHE B 1 117 ? 0.059 20.25 -1.682 1 94.44 117 PHE B O 1
ATOM 3552 N N . PHE B 1 118 ? 0.586 18.984 0.149 1 96.94 118 PHE B N 1
ATOM 3553 C CA . PHE B 1 118 ? 1.983 18.906 -0.259 1 96.94 118 PHE B CA 1
ATOM 3554 C C . PHE B 1 118 ? 2.117 18.172 -1.587 1 96.94 118 PHE B C 1
ATOM 3556 O O . PHE B 1 118 ? 3.182 18.188 -2.209 1 96.94 118 PHE B O 1
ATOM 3563 N N . MET B 1 119 ? 1.029 17.547 -2.031 1 95.69 119 MET B N 1
ATOM 3564 C CA . MET B 1 119 ? 1.031 17 -3.389 1 95.69 119 MET B CA 1
ATOM 3565 C C . MET B 1 119 ? 1.495 18.062 -4.391 1 95.69 119 MET B C 1
ATOM 3567 O O . MET B 1 119 ? 2.123 17.734 -5.398 1 95.69 119 MET B O 1
ATOM 3571 N N . ASN B 1 120 ? 1.234 19.312 -4.102 1 94.88 120 ASN B N 1
ATOM 3572 C CA . ASN B 1 120 ? 1.661 20.422 -4.949 1 94.88 120 ASN B CA 1
ATOM 3573 C C . ASN B 1 120 ? 3.18 20.453 -5.094 1 94.88 120 ASN B C 1
ATOM 3575 O O . ASN B 1 120 ? 3.701 21.047 -6.043 1 94.88 120 ASN B O 1
ATOM 3579 N N . PHE B 1 121 ? 3.891 19.844 -4.152 1 96.75 121 PHE B N 1
ATOM 3580 C CA . PHE B 1 121 ? 5.344 19.953 -4.141 1 96.75 121 PHE B CA 1
ATOM 3581 C C . PHE B 1 121 ? 5.98 18.578 -4.312 1 96.75 121 PHE B C 1
ATOM 3583 O O . PHE B 1 121 ? 7.172 18.391 -4.059 1 96.75 121 PHE B O 1
ATOM 3590 N N . GLN B 1 122 ? 5.184 17.562 -4.66 1 96.69 122 GLN B N 1
ATOM 3591 C CA . GLN B 1 122 ? 5.625 16.188 -4.855 1 96.69 122 GLN B CA 1
ATOM 3592 C C . GLN B 1 122 ? 6.762 16.109 -5.871 1 96.69 122 GLN B C 1
ATOM 3594 O O . GLN B 1 122 ? 7.789 15.477 -5.613 1 96.69 122 GLN B O 1
ATOM 3599 N N . ASP B 1 123 ? 6.621 16.75 -6.977 1 94.69 123 ASP B N 1
ATOM 3600 C CA . ASP B 1 123 ? 7.609 16.703 -8.055 1 94.69 123 ASP B CA 1
ATOM 3601 C C . ASP B 1 123 ? 8.953 17.25 -7.586 1 94.69 123 ASP B C 1
ATOM 3603 O O . ASP B 1 123 ? 9.984 16.594 -7.75 1 94.69 123 ASP B O 1
ATOM 3607 N N . LEU B 1 124 ? 8.945 18.406 -6.969 1 96.56 124 LEU B N 1
ATOM 3608 C CA . LEU B 1 124 ? 10.172 19.016 -6.461 1 96.56 124 LEU B CA 1
ATOM 3609 C C . LEU B 1 124 ? 10.844 18.109 -5.438 1 96.56 124 LEU B C 1
ATOM 3611 O O . LEU B 1 124 ? 12.055 17.875 -5.508 1 96.56 124 LEU B O 1
ATOM 3615 N N . ALA B 1 125 ? 10.078 17.594 -4.512 1 97.75 125 ALA B N 1
ATOM 3616 C CA . ALA B 1 125 ? 10.625 16.75 -3.451 1 97.75 125 ALA B CA 1
ATOM 3617 C C . ALA B 1 125 ? 11.344 15.531 -4.031 1 97.75 125 ALA B C 1
ATOM 3619 O O . ALA B 1 125 ? 12.414 15.156 -3.551 1 97.75 125 ALA B O 1
ATOM 3620 N N . ARG B 1 126 ? 10.82 14.93 -5.07 1 95.56 126 ARG B N 1
ATOM 3621 C CA . ARG B 1 126 ? 11.391 13.727 -5.688 1 95.56 126 ARG B CA 1
ATOM 3622 C C . ARG B 1 126 ? 12.758 14.023 -6.293 1 95.56 126 ARG B C 1
ATOM 3624 O O . ARG B 1 126 ? 13.586 13.117 -6.418 1 95.56 126 ARG B O 1
ATOM 3631 N N . THR B 1 127 ? 12.992 15.195 -6.656 1 95.12 127 THR B N 1
ATOM 3632 C CA . THR B 1 127 ? 14.25 15.523 -7.312 1 95.12 127 THR B CA 1
ATOM 3633 C C . THR B 1 127 ? 15.352 15.766 -6.281 1 95.12 127 THR B C 1
ATOM 3635 O O . THR B 1 127 ? 16.531 15.812 -6.625 1 95.12 127 THR B O 1
ATOM 3638 N N . VAL B 1 128 ? 15.016 15.906 -5.031 1 97.06 128 VAL B N 1
ATOM 3639 C CA . VAL B 1 128 ? 15.961 16.312 -3.992 1 97.06 128 VAL B CA 1
ATOM 3640 C C . VAL B 1 128 ? 16.578 15.07 -3.342 1 97.06 128 VAL B C 1
ATOM 3642 O O . VAL B 1 128 ? 17.703 15.117 -2.842 1 97.06 128 VAL B O 1
ATOM 3645 N N . THR B 1 129 ? 15.867 13.977 -3.369 1 96.44 129 THR B N 1
ATOM 3646 C CA . THR B 1 129 ? 16.297 12.781 -2.658 1 96.44 129 THR B CA 1
ATOM 3647 C C . THR B 1 129 ? 16.125 11.539 -3.527 1 96.44 129 THR B C 1
ATOM 3649 O O . THR B 1 129 ? 15.297 11.539 -4.449 1 96.44 129 THR B O 1
ATOM 3652 N N . ASP B 1 130 ? 16.844 10.516 -3.186 1 93.19 130 ASP B N 1
ATOM 3653 C CA . ASP B 1 130 ? 16.719 9.234 -3.877 1 93.19 130 ASP B CA 1
ATOM 3654 C C . ASP B 1 130 ? 15.781 8.297 -3.117 1 93.19 130 ASP B C 1
ATOM 3656 O O . ASP B 1 130 ? 15.508 7.184 -3.572 1 93.19 130 ASP B O 1
ATOM 3660 N N . LYS B 1 131 ? 15.273 8.758 -1.984 1 95.56 131 LYS B N 1
ATOM 3661 C CA . LYS B 1 131 ? 14.305 7.984 -1.212 1 95.56 131 LYS B CA 1
ATOM 3662 C C . LYS B 1 131 ? 12.898 8.117 -1.792 1 95.56 131 LYS B C 1
ATOM 3664 O O . LYS B 1 131 ? 12.609 9.086 -2.498 1 95.56 131 LYS B O 1
ATOM 3669 N N . PRO B 1 132 ? 12.07 7.066 -1.521 1 97.12 132 PRO B N 1
ATOM 3670 C CA . PRO B 1 132 ? 10.68 7.285 -1.927 1 97.12 132 PRO B CA 1
ATOM 3671 C C . PRO B 1 132 ? 10.047 8.492 -1.232 1 97.12 132 PRO B C 1
ATOM 3673 O O . PRO B 1 132 ? 10.18 8.648 -0.016 1 97.12 132 PRO B O 1
ATOM 3676 N N . VAL B 1 133 ? 9.375 9.297 -2.098 1 97.81 133 VAL B N 1
ATOM 3677 C CA . VAL B 1 133 ? 8.633 10.461 -1.626 1 97.81 133 VAL B CA 1
ATOM 3678 C C . VAL B 1 133 ? 7.137 10.258 -1.877 1 97.81 133 VAL B C 1
ATOM 3680 O O . VAL B 1 133 ? 6.727 9.953 -2.998 1 97.81 133 VAL B O 1
ATOM 3683 N N . PHE B 1 134 ? 6.34 10.391 -0.869 1 97.62 134 PHE B N 1
ATOM 3684 C CA . PHE B 1 134 ? 4.887 10.266 -0.907 1 97.62 134 PHE B CA 1
ATOM 3685 C C . PHE B 1 134 ? 4.234 11.32 -0.018 1 97.62 134 PHE B C 1
ATOM 3687 O O . PHE B 1 134 ? 3.68 10.992 1.033 1 97.62 134 PHE B O 1
ATOM 3694 N N . MET B 1 135 ? 4.184 12.539 -0.516 1 97.69 135 MET B N 1
ATOM 3695 C CA . MET B 1 135 ? 3.852 13.742 0.247 1 97.69 135 MET B CA 1
ATOM 3696 C C . MET B 1 135 ? 2.379 13.742 0.641 1 97.69 135 MET B C 1
ATOM 3698 O O . MET B 1 135 ? 1.973 14.5 1.527 1 97.69 135 MET B O 1
ATOM 3702 N N . SER B 1 136 ? 1.607 12.984 -0.014 1 97.62 136 SER B N 1
ATOM 3703 C CA . SER B 1 136 ? 0.165 12.914 0.199 1 97.62 136 SER B CA 1
ATOM 3704 C C . SER B 1 136 ? -0.35 11.492 0.064 1 97.62 136 SER B C 1
ATOM 3706 O O . SER B 1 136 ? 0.193 10.695 -0.71 1 97.62 136 SER B O 1
ATOM 3708 N N . SER B 1 137 ? -1.414 11.211 0.848 1 97.62 137 SER B N 1
ATOM 3709 C CA . SER B 1 137 ? -2.053 9.906 0.696 1 97.62 137 SER B CA 1
ATOM 3710 C C . SER B 1 137 ? -2.592 9.719 -0.718 1 97.62 137 SER B C 1
ATOM 3712 O O . SER B 1 137 ? -2.869 8.594 -1.137 1 97.62 137 SER B O 1
ATOM 3714 N N . LEU B 1 138 ? -2.688 10.758 -1.487 1 95.94 138 LEU B N 1
ATOM 3715 C CA . LEU B 1 138 ? -3.137 10.695 -2.875 1 95.94 138 LEU B CA 1
ATOM 3716 C C . LEU B 1 138 ? -2.201 9.828 -3.707 1 95.94 138 LEU B C 1
ATOM 3718 O O . LEU B 1 138 ? -2.584 9.336 -4.773 1 95.94 138 LEU B O 1
ATOM 3722 N N . CYS B 1 139 ? -1.021 9.586 -3.213 1 95.25 139 CYS B N 1
ATOM 3723 C CA . CYS B 1 139 ? -0.071 8.734 -3.914 1 95.25 139 CYS B CA 1
ATOM 3724 C C . CYS B 1 139 ? -0.595 7.305 -4.02 1 95.25 139 CYS B C 1
ATOM 3726 O O . CYS B 1 139 ? -0.193 6.559 -4.91 1 95.25 139 CYS B O 1
ATOM 3728 N N . GLN B 1 140 ? -1.53 6.945 -3.152 1 95.12 140 GLN B N 1
ATOM 3729 C CA . GLN B 1 140 ? -2.117 5.609 -3.168 1 95.12 140 GLN B CA 1
ATOM 3730 C C . GLN B 1 140 ? -3.225 5.508 -4.215 1 95.12 140 GLN B C 1
ATOM 3732 O O . GLN B 1 140 ? -3.629 4.406 -4.594 1 95.12 140 GLN B O 1
ATOM 3737 N N . LEU B 1 141 ? -3.729 6.59 -4.613 1 93.19 141 LEU B N 1
ATOM 3738 C CA . LEU B 1 141 ? -4.98 6.668 -5.355 1 93.19 141 LEU B CA 1
ATOM 3739 C C . LEU B 1 141 ? -4.91 5.84 -6.633 1 93.19 141 LEU B C 1
ATOM 3741 O O . LEU B 1 141 ? -5.828 5.078 -6.938 1 93.19 141 LEU B O 1
ATOM 3745 N N . PRO B 1 142 ? -3.809 5.883 -7.363 1 91.69 142 PRO B N 1
ATOM 3746 C CA . PRO B 1 142 ? -3.789 5.102 -8.602 1 91.69 142 PRO B CA 1
ATOM 3747 C C . PRO B 1 142 ? -3.883 3.598 -8.352 1 91.69 142 PRO B C 1
ATOM 3749 O O . PRO B 1 142 ? -4.508 2.877 -9.133 1 91.69 142 PRO B O 1
ATOM 3752 N N . ALA B 1 143 ? -3.199 3.131 -7.359 1 93.88 143 ALA B N 1
ATOM 3753 C CA . ALA B 1 143 ? -3.318 1.719 -7.008 1 93.88 143 ALA B CA 1
ATOM 3754 C C . ALA B 1 143 ? -4.746 1.372 -6.598 1 93.88 143 ALA B C 1
ATOM 3756 O O . ALA B 1 143 ? -5.266 0.317 -6.969 1 93.88 143 ALA B O 1
ATOM 3757 N N . VAL B 1 144 ? -5.383 2.26 -5.816 1 94.75 144 VAL B N 1
ATOM 3758 C CA . VAL B 1 144 ? -6.762 2.053 -5.387 1 94.75 144 VAL B CA 1
ATOM 3759 C C . VAL B 1 144 ? -7.676 1.971 -6.609 1 94.75 144 VAL B C 1
ATOM 3761 O O . VAL B 1 144 ? -8.531 1.085 -6.699 1 94.75 144 VAL B O 1
ATOM 3764 N N . VAL B 1 145 ? -7.449 2.777 -7.543 1 92.25 145 VAL B N 1
ATOM 3765 C CA . VAL B 1 145 ? -8.25 2.838 -8.766 1 92.25 145 VAL B CA 1
ATOM 3766 C C . VAL B 1 145 ? -8.125 1.52 -9.523 1 92.25 145 VAL B C 1
ATOM 3768 O O . VAL B 1 145 ? -9.109 1.024 -10.086 1 92.25 145 VAL B O 1
ATOM 3771 N N . CYS B 1 146 ? -7.004 0.932 -9.523 1 92.25 146 CYS B N 1
ATOM 3772 C CA . CYS B 1 146 ? -6.75 -0.317 -10.234 1 92.25 146 CYS B CA 1
ATOM 3773 C C . CYS B 1 146 ? -7.637 -1.436 -9.695 1 92.25 146 CYS B C 1
ATOM 3775 O O . CYS B 1 146 ? -7.973 -2.369 -10.43 1 92.25 146 CYS B O 1
ATOM 3777 N N . ALA B 1 147 ? -8.102 -1.312 -8.5 1 95.06 147 ALA B N 1
ATOM 3778 C CA . ALA B 1 147 ? -8.742 -2.428 -7.805 1 95.06 147 ALA B CA 1
ATOM 3779 C C . ALA B 1 147 ? -10.234 -2.471 -8.094 1 95.06 147 ALA B C 1
ATOM 3781 O O . ALA B 1 147 ? -10.906 -3.465 -7.801 1 95.06 147 ALA B O 1
ATOM 3782 N N . TYR B 1 148 ? -10.773 -1.418 -8.672 1 93.88 148 TYR B N 1
ATOM 3783 C CA . TYR B 1 148 ? -12.227 -1.34 -8.82 1 93.88 148 TYR B CA 1
ATOM 3784 C C . TYR B 1 148 ? -12.609 -1.079 -10.273 1 93.88 148 TYR B C 1
ATOM 3786 O O . TYR B 1 148 ? -11.789 -0.63 -11.07 1 93.88 148 TYR B O 1
ATOM 3794 N N . ALA B 1 149 ? -13.883 -1.408 -10.562 1 90.38 149 ALA B N 1
ATOM 3795 C CA . ALA B 1 149 ? -14.398 -1.193 -11.914 1 90.38 149 ALA B CA 1
ATOM 3796 C C . ALA B 1 149 ? -14.516 0.296 -12.219 1 90.38 149 ALA B C 1
ATOM 3798 O O . ALA B 1 149 ? -14.641 1.119 -11.312 1 90.38 149 ALA B O 1
ATOM 3799 N N . ALA B 1 150 ? -14.562 0.633 -13.484 1 87.12 150 ALA B N 1
ATOM 3800 C CA . ALA B 1 150 ? -14.461 2.016 -13.945 1 87.12 150 ALA B CA 1
ATOM 3801 C C . ALA B 1 150 ? -15.688 2.824 -13.531 1 87.12 150 ALA B C 1
ATOM 3803 O O . ALA B 1 150 ? -15.602 4.043 -13.352 1 87.12 150 ALA B O 1
ATOM 3804 N N . HIS B 1 151 ? -16.797 2.191 -13.344 1 89.88 151 HIS B N 1
ATOM 3805 C CA . HIS B 1 151 ? -18.016 2.926 -13.023 1 89.88 151 HIS B CA 1
ATOM 3806 C C . HIS B 1 151 ? -18.156 3.137 -11.523 1 89.88 151 HIS B C 1
ATOM 3808 O O . HIS B 1 151 ? -19.016 3.91 -11.078 1 89.88 151 HIS B O 1
ATOM 3814 N N . GLU B 1 152 ? -17.359 2.465 -10.805 1 93.25 152 GLU B N 1
ATOM 3815 C CA . GLU B 1 152 ? -17.453 2.549 -9.344 1 93.25 152 GLU B CA 1
ATOM 3816 C C . GLU B 1 152 ? -16.719 3.771 -8.812 1 93.25 152 GLU B C 1
ATOM 3818 O O . GLU B 1 152 ? -15.648 4.129 -9.32 1 93.25 152 GLU B O 1
ATOM 3823 N N . HIS B 1 153 ? -17.266 4.367 -7.758 1 95.06 153 HIS B N 1
ATOM 3824 C CA . HIS B 1 153 ? -16.75 5.633 -7.238 1 95.06 153 HIS B CA 1
ATOM 3825 C C . HIS B 1 153 ? -15.789 5.402 -6.082 1 95.06 153 HIS B C 1
ATOM 3827 O O . HIS B 1 153 ? -15.883 4.391 -5.379 1 95.06 153 HIS B O 1
ATOM 3833 N N . ILE B 1 154 ? -14.883 6.332 -5.914 1 96.25 154 ILE B N 1
ATOM 3834 C CA . ILE B 1 154 ? -14.008 6.488 -4.762 1 96.25 154 ILE B CA 1
ATOM 3835 C C . ILE B 1 154 ? -14.234 7.855 -4.121 1 96.25 154 ILE B C 1
ATOM 3837 O O . ILE B 1 154 ? -14.195 8.883 -4.801 1 96.25 154 ILE B O 1
ATOM 3841 N N . ALA B 1 155 ? -14.508 7.875 -2.803 1 97.5 155 ALA B N 1
ATOM 3842 C CA . ALA B 1 155 ? -14.719 9.141 -2.1 1 97.5 155 ALA B CA 1
ATOM 3843 C C . ALA B 1 155 ? -13.414 9.672 -1.524 1 97.5 155 ALA B C 1
ATOM 3845 O O . ALA B 1 155 ? -12.695 8.953 -0.823 1 97.5 155 ALA B O 1
ATOM 3846 N N . LEU B 1 156 ? -13.086 10.875 -1.86 1 96.69 156 LEU B N 1
ATOM 3847 C CA . LEU B 1 156 ? -11.906 11.555 -1.354 1 96.69 156 LEU B CA 1
ATOM 3848 C C . LEU B 1 156 ? -12.281 12.586 -0.297 1 96.69 156 LEU B C 1
ATOM 3850 O O . LEU B 1 156 ? -12.891 13.617 -0.615 1 96.69 156 LEU B O 1
ATOM 3854 N N . PHE B 1 157 ? -11.906 12.312 0.951 1 97.94 157 PHE B N 1
ATOM 3855 C CA . PHE B 1 157 ? -12.188 13.242 2.039 1 97.94 157 PHE B CA 1
ATOM 3856 C C . PHE B 1 157 ? -11.016 14.188 2.258 1 97.94 157 PHE B C 1
ATOM 3858 O O . PHE B 1 157 ? -9.867 13.75 2.375 1 97.94 157 PHE B O 1
ATOM 3865 N N . THR B 1 158 ? -11.297 15.391 2.256 1 96 158 THR B N 1
ATOM 3866 C CA . THR B 1 158 ? -10.289 16.438 2.42 1 96 158 THR B CA 1
ATOM 3867 C C . THR B 1 158 ? -10.758 17.484 3.428 1 96 158 THR B C 1
ATOM 3869 O O . THR B 1 158 ? -11.953 17.562 3.736 1 96 158 THR B O 1
ATOM 3872 N N . ALA B 1 159 ? -9.789 18.219 4.035 1 92.12 159 ALA B N 1
ATOM 3873 C CA . ALA B 1 159 ? -10.141 19.266 4.996 1 92.12 159 ALA B CA 1
ATOM 3874 C C . ALA B 1 159 ? -11.062 20.297 4.367 1 92.12 159 ALA B C 1
ATOM 3876 O O . ALA B 1 159 ? -12 20.766 5.012 1 92.12 159 ALA B O 1
ATOM 3877 N N . ASN B 1 160 ? -10.797 20.609 3.16 1 90.25 160 ASN B N 1
ATOM 3878 C CA . ASN B 1 160 ? -11.578 21.578 2.416 1 90.25 160 ASN B CA 1
ATOM 3879 C C . ASN B 1 160 ? -11.758 21.172 0.958 1 90.25 160 ASN B C 1
ATOM 3881 O O . ASN B 1 160 ? -10.797 21.172 0.186 1 90.25 160 ASN B O 1
ATOM 3885 N N . GLY B 1 161 ? -13.016 20.891 0.58 1 90.81 161 GLY B N 1
ATOM 3886 C CA . GLY B 1 161 ? -13.312 20.406 -0.763 1 90.81 161 GLY B CA 1
ATOM 3887 C C . GLY B 1 161 ? -13.031 21.453 -1.837 1 90.81 161 GLY B C 1
ATOM 3888 O O . GLY B 1 161 ? -12.609 21.109 -2.941 1 90.81 161 GLY B O 1
ATOM 3889 N N . GLU B 1 162 ? -13.164 22.719 -1.567 1 89.06 162 GLU B N 1
ATOM 3890 C CA . GLU B 1 162 ? -12.977 23.797 -2.537 1 89.06 162 GLU B CA 1
ATOM 3891 C C . GLU B 1 162 ? -11.5 23.984 -2.863 1 89.06 162 GLU B C 1
ATOM 3893 O O . GLU B 1 162 ? -11.156 24.469 -3.941 1 89.06 162 GLU B O 1
ATOM 3898 N N . SER B 1 163 ? -10.656 23.594 -1.944 1 86.44 163 SER B N 1
ATOM 3899 C CA . SER B 1 163 ? -9.227 23.75 -2.158 1 86.44 163 SER B CA 1
ATOM 3900 C C . SER B 1 163 ? -8.664 22.578 -2.957 1 86.44 163 SER B C 1
ATOM 3902 O O . SER B 1 163 ? -7.629 22.703 -3.619 1 86.44 163 SER B O 1
ATOM 3904 N N . LEU B 1 164 ? -9.289 21.406 -2.902 1 87.75 164 LEU B N 1
ATOM 3905 C CA . LEU B 1 164 ? -8.773 20.234 -3.592 1 87.75 164 LEU B CA 1
ATOM 3906 C C . LEU B 1 164 ? -9.188 20.234 -5.059 1 87.75 164 LEU B C 1
ATOM 3908 O O . LEU B 1 164 ? -8.445 19.766 -5.922 1 87.75 164 LEU B O 1
ATOM 3912 N N . LYS B 1 165 ? -10.266 20.781 -5.391 1 85.25 165 LYS B N 1
ATOM 3913 C CA . LYS B 1 165 ? -10.828 20.734 -6.734 1 85.25 165 LYS B CA 1
ATOM 3914 C C . LYS B 1 165 ? -9.875 21.359 -7.754 1 85.25 165 LYS B C 1
ATOM 3916 O O . LYS B 1 165 ? -9.625 20.781 -8.812 1 85.25 165 LYS B O 1
ATOM 3921 N N . PRO B 1 166 ? -9.234 22.5 -7.391 1 85.94 166 PRO B N 1
ATOM 3922 C CA . PRO B 1 166 ? -8.328 23.109 -8.367 1 85.94 166 PRO B CA 1
ATOM 3923 C C . PRO B 1 166 ? -7.07 22.281 -8.602 1 85.94 166 PRO B C 1
ATOM 3925 O O . PRO B 1 166 ? -6.328 22.531 -9.562 1 85.94 166 PRO B O 1
ATOM 3928 N N . MET B 1 167 ? -6.852 21.281 -7.836 1 88.31 167 MET B N 1
ATOM 3929 C CA . MET B 1 167 ? -5.637 20.484 -7.934 1 88.31 167 MET B CA 1
ATOM 3930 C C . MET B 1 167 ? -5.832 19.312 -8.891 1 88.31 167 MET B C 1
ATOM 3932 O O . MET B 1 167 ? -4.941 18.469 -9.039 1 88.31 167 MET B O 1
ATOM 3936 N N . ARG B 1 168 ? -6.84 19.281 -9.562 1 85.44 168 ARG B N 1
ATOM 3937 C CA . ARG B 1 168 ? -7.211 18.156 -10.414 1 85.44 168 ARG B CA 1
ATOM 3938 C C . ARG B 1 168 ? -6.121 17.859 -11.438 1 85.44 168 ARG B C 1
ATOM 3940 O O . ARG B 1 168 ? -5.727 16.703 -11.602 1 85.44 168 ARG B O 1
ATOM 3947 N N . ASP B 1 169 ? -5.668 18.859 -12.125 1 86.75 169 ASP B N 1
ATOM 3948 C CA . ASP B 1 169 ? -4.645 18.656 -13.141 1 86.75 169 ASP B CA 1
ATOM 3949 C C . ASP B 1 169 ? -3.346 18.141 -12.516 1 86.75 169 ASP B C 1
ATOM 3951 O O . ASP B 1 169 ? -2.658 17.297 -13.102 1 86.75 169 ASP B O 1
ATOM 3955 N N . LEU B 1 170 ? -3.062 18.656 -11.391 1 89.5 170 LEU B N 1
ATOM 3956 C CA . LEU B 1 170 ? -1.867 18.234 -10.672 1 89.5 170 LEU B CA 1
ATOM 3957 C C . LEU B 1 170 ? -1.985 16.766 -10.258 1 89.5 170 LEU B C 1
ATOM 3959 O O . LEU B 1 170 ? -1.042 15.992 -10.422 1 89.5 170 LEU B O 1
ATOM 3963 N N . ILE B 1 171 ? -3.133 16.422 -9.727 1 86.81 171 ILE B N 1
ATOM 3964 C CA . ILE B 1 171 ? -3.375 15.047 -9.297 1 86.81 171 ILE B CA 1
ATOM 3965 C C . ILE B 1 171 ? -3.264 14.109 -10.5 1 86.81 171 ILE B C 1
ATOM 3967 O O . ILE B 1 171 ? -2.666 13.031 -10.398 1 86.81 171 ILE B O 1
ATOM 3971 N N . LYS B 1 172 ? -3.777 14.5 -11.594 1 86.56 172 LYS B N 1
ATOM 3972 C CA . LYS B 1 172 ? -3.662 13.719 -12.812 1 86.56 172 LYS B CA 1
ATOM 3973 C C . LYS B 1 172 ? -2.201 13.531 -13.211 1 86.56 172 LYS B C 1
ATOM 3975 O O . LYS B 1 172 ? -1.779 12.414 -13.539 1 86.56 172 LYS B O 1
ATOM 3980 N N . LYS B 1 173 ? -1.504 14.531 -13.156 1 85 173 LYS B N 1
ATOM 3981 C CA . LYS B 1 173 ? -0.095 14.5 -13.539 1 85 173 LYS B CA 1
ATOM 3982 C C . LYS B 1 173 ? 0.72 13.648 -12.57 1 85 173 LYS B C 1
ATOM 3984 O O . LYS B 1 173 ? 1.493 12.789 -13 1 85 173 LYS B O 1
ATOM 3989 N N . GLU B 1 174 ? 0.515 13.867 -11.273 1 85.44 174 GLU B N 1
ATOM 3990 C CA . GLU B 1 174 ? 1.381 13.273 -10.258 1 85.44 174 GLU B CA 1
ATOM 3991 C C . GLU B 1 174 ? 0.952 11.844 -9.93 1 85.44 174 GLU B C 1
ATOM 3993 O O . GLU B 1 174 ? 1.786 11.008 -9.594 1 85.44 174 GLU B O 1
ATOM 3998 N N . CYS B 1 175 ? -0.353 11.602 -10.055 1 82.81 175 CYS B N 1
ATOM 3999 C CA . CYS B 1 175 ? -0.868 10.305 -9.633 1 82.81 175 CYS B CA 1
ATOM 4000 C C . CYS B 1 175 ? -1.303 9.469 -10.828 1 82.81 175 CYS B C 1
ATOM 4002 O O . CYS B 1 175 ? -1.562 8.273 -10.695 1 82.81 175 CYS B O 1
ATOM 4004 N N . GLY B 1 176 ? -1.428 10.023 -11.961 1 78.69 176 GLY B N 1
ATOM 4005 C CA . GLY B 1 176 ? -1.817 9.297 -13.164 1 78.69 176 GLY B CA 1
ATOM 4006 C C . GLY B 1 176 ? -3.309 9.031 -13.234 1 78.69 176 GLY B C 1
ATOM 4007 O O . GLY B 1 176 ? -3.75 8.141 -13.969 1 78.69 176 GLY B O 1
ATOM 4008 N N . VAL B 1 177 ? -4.023 9.664 -12.391 1 80.5 177 VAL B N 1
ATOM 4009 C CA . VAL B 1 177 ? -5.473 9.5 -12.383 1 80.5 177 VAL B CA 1
ATOM 4010 C C . VAL B 1 177 ? -6.148 10.859 -12.547 1 80.5 177 VAL B C 1
ATOM 4012 O O . VAL B 1 177 ? -5.66 11.867 -12.039 1 80.5 177 VAL B O 1
ATOM 4015 N N . ASP B 1 178 ? -7.137 10.844 -13.383 1 72.38 178 ASP B N 1
ATOM 4016 C CA . ASP B 1 178 ? -7.914 12.07 -13.555 1 72.38 178 ASP B CA 1
ATOM 4017 C C . ASP B 1 178 ? -9.07 12.133 -12.562 1 72.38 178 ASP B C 1
ATOM 4019 O O . ASP B 1 178 ? -10.062 11.414 -12.703 1 72.38 178 ASP B O 1
ATOM 4023 N N . PRO B 1 179 ? -8.945 13.047 -11.688 1 62.72 179 PRO B N 1
ATOM 4024 C CA . PRO B 1 179 ? -10.008 13.117 -10.68 1 62.72 179 PRO B CA 1
ATOM 4025 C C . PRO B 1 179 ? -11.32 13.664 -11.242 1 62.72 179 PRO B C 1
ATOM 4027 O O . PRO B 1 179 ? -12.344 13.617 -10.562 1 62.72 179 PRO B O 1
ATOM 4030 N N . GLU B 1 180 ? -11.242 14.188 -12.375 1 63.34 180 GLU B N 1
ATOM 4031 C CA . GLU B 1 180 ? -12.484 14.641 -13 1 63.34 180 GLU B CA 1
ATOM 4032 C C . GLU B 1 180 ? -13.266 13.477 -13.602 1 63.34 180 GLU B C 1
ATOM 4034 O O . GLU B 1 180 ? -14.43 13.633 -13.977 1 63.34 180 GLU B O 1
ATOM 4039 N N . GLU B 1 181 ? -12.461 12.469 -13.664 1 67.44 181 GLU B N 1
ATOM 4040 C CA . GLU B 1 181 ? -13.258 11.289 -13.992 1 67.44 181 GLU B CA 1
ATOM 4041 C C . GLU B 1 181 ? -14.398 11.094 -12.992 1 67.44 181 GLU B C 1
ATOM 4043 O O . GLU B 1 181 ? -14.219 11.328 -11.797 1 67.44 181 GLU B O 1
ATOM 4048 N N . SER B 1 182 ? -15.555 11.055 -13.477 1 76.88 182 SER B N 1
ATOM 4049 C CA . SER B 1 182 ? -16.797 11.008 -12.711 1 76.88 182 SER B CA 1
ATOM 4050 C C . SER B 1 182 ? -16.703 9.984 -11.578 1 76.88 182 SER B C 1
ATOM 4052 O O . SER B 1 182 ? -17.594 9.906 -10.734 1 76.88 182 SER B O 1
ATOM 4054 N N . ARG B 1 183 ? -15.555 9.484 -11.414 1 87.94 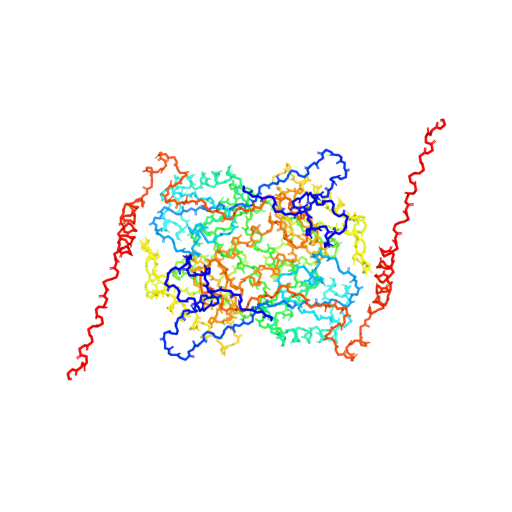183 ARG B N 1
ATOM 4055 C CA . ARG B 1 183 ? -15.523 8.398 -10.445 1 87.94 183 ARG B CA 1
ATOM 4056 C C . ARG B 1 183 ? -15.055 8.898 -9.078 1 87.94 183 ARG B C 1
ATOM 4058 O O . ARG B 1 183 ? -15.195 8.203 -8.07 1 87.94 183 ARG B O 1
ATOM 4065 N N . PHE B 1 184 ? -14.531 10.086 -8.969 1 92.38 184 PHE B N 1
ATOM 4066 C CA . PHE 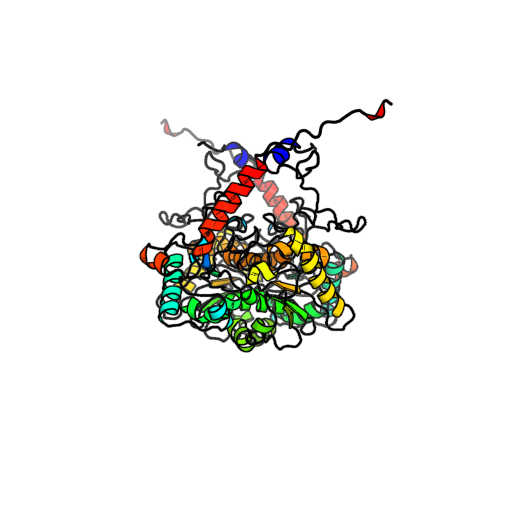B 1 184 ? -14.047 10.586 -7.684 1 92.38 184 PHE B CA 1
ATOM 4067 C C . PHE B 1 184 ? -15.055 11.555 -7.07 1 92.38 184 PHE B C 1
ATOM 4069 O O . PHE B 1 184 ? -15.43 12.547 -7.695 1 92.38 184 PHE B O 1
ATOM 4076 N N . ILE B 1 185 ? -15.508 11.258 -5.898 1 94.44 185 ILE B N 1
ATOM 4077 C CA . ILE B 1 185 ? -16.406 12.109 -5.133 1 94.44 185 ILE B CA 1
ATOM 4078 C C . ILE B 1 185 ? -15.617 12.883 -4.074 1 94.44 185 ILE B C 1
ATOM 4080 O O . ILE B 1 185 ? -15.156 12.297 -3.09 1 94.44 185 ILE B O 1
ATOM 4084 N N . ILE B 1 186 ? -15.469 14.172 -4.281 1 94.81 186 ILE B N 1
ATOM 4085 C CA . ILE B 1 186 ? -14.727 14.984 -3.326 1 94.81 186 ILE B CA 1
ATOM 4086 C C . ILE B 1 186 ? -15.648 15.398 -2.178 1 94.81 186 ILE B C 1
ATOM 4088 O O . ILE B 1 186 ? -16.719 15.961 -2.402 1 94.81 186 ILE B O 1
ATOM 4092 N N . VAL B 1 187 ? -15.242 15.109 -0.959 1 96.88 187 VAL B N 1
ATOM 4093 C CA . VAL B 1 187 ? -16.016 15.391 0.25 1 96.88 187 VAL B CA 1
ATOM 4094 C C . VAL B 1 187 ? -15.211 16.312 1.164 1 96.88 187 VAL B C 1
ATOM 4096 O O . VAL B 1 187 ? -14.195 15.906 1.733 1 96.88 187 VAL B O 1
ATOM 4099 N N . GLY B 1 188 ? -15.672 17.531 1.31 1 96.62 188 GLY B N 1
ATOM 4100 C CA . GLY B 1 188 ? -15.031 18.484 2.207 1 96.62 188 GLY B CA 1
ATOM 4101 C C . GLY B 1 188 ? -15.508 18.359 3.643 1 96.62 188 GLY B C 1
ATOM 4102 O O . GLY B 1 188 ? -16.703 18.219 3.893 1 96.62 188 GLY B O 1
ATOM 4103 N N . CYS B 1 189 ? -14.57 18.5 4.59 1 96.94 189 CYS B N 1
ATOM 4104 C CA . CYS B 1 189 ? -14.906 18.391 6.004 1 96.94 189 CYS B CA 1
ATOM 4105 C C . CYS B 1 189 ? -14.984 19.766 6.652 1 96.94 189 CYS B C 1
ATOM 4107 O O . CYS B 1 189 ? -15.07 19.891 7.875 1 96.94 189 CYS B O 1
ATOM 4109 N N . GLN B 1 190 ? -14.961 20.844 5.855 1 93.75 190 GLN B N 1
ATOM 4110 C CA . GLN B 1 190 ? -14.836 22.203 6.363 1 93.75 190 GLN B CA 1
ATOM 4111 C C . GLN B 1 190 ? -16.062 22.594 7.188 1 93.75 190 GLN B C 1
ATOM 4113 O O . GLN B 1 190 ? -15.992 23.5 8.016 1 93.75 190 GLN B O 1
ATOM 4118 N N . ASP B 1 191 ? -17.203 21.922 7.016 1 95.25 191 ASP B N 1
ATOM 4119 C CA . ASP B 1 191 ? -18.422 22.281 7.723 1 95.25 191 ASP B CA 1
ATOM 4120 C C . ASP B 1 191 ? -18.75 21.25 8.805 1 95.25 191 ASP B C 1
ATOM 4122 O O . ASP B 1 191 ? -19.828 21.297 9.406 1 95.25 191 ASP B O 1
ATOM 4126 N N . VAL B 1 192 ? -17.891 20.281 9.008 1 97.38 192 VAL B N 1
ATOM 4127 C CA . VAL B 1 192 ? -18.078 19.312 10.078 1 97.38 192 VAL B CA 1
ATOM 4128 C C . VAL B 1 192 ? -17.875 19.969 11.438 1 97.38 192 VAL B C 1
ATOM 4130 O O . VAL B 1 192 ? -16.828 20.578 11.688 1 97.38 192 VAL B O 1
ATOM 4133 N N . PRO B 1 193 ? -18.859 19.938 12.344 1 96.94 193 PRO B N 1
ATOM 4134 C CA . PRO B 1 193 ? -18.719 20.578 13.648 1 96.94 193 PRO B CA 1
ATOM 4135 C C . PRO B 1 193 ? -17.469 20.141 14.398 1 96.94 193 PRO B C 1
ATOM 4137 O O . PRO B 1 193 ? -17.234 18.938 14.562 1 96.94 193 PRO B O 1
ATOM 4140 N N . GLY B 1 194 ? -16.703 21.078 14.828 1 96.5 194 GLY B N 1
ATOM 4141 C CA . GLY B 1 194 ? -15.508 20.797 15.609 1 96.5 194 GLY B CA 1
ATOM 4142 C C . GLY B 1 194 ? -14.266 20.625 14.766 1 96.5 194 GLY B C 1
ATOM 4143 O O . GLY B 1 194 ? -13.141 20.703 15.266 1 96.5 194 GLY B O 1
ATOM 4144 N N . PHE B 1 195 ? -14.445 20.312 13.453 1 96.12 195 PHE B N 1
ATOM 4145 C CA . PHE B 1 195 ? -13.297 20.031 12.602 1 96.12 195 PHE B CA 1
ATOM 4146 C C . PHE B 1 195 ? -12.625 21.312 12.141 1 96.12 195 PHE B C 1
ATOM 4148 O O . PHE B 1 195 ? -11.523 21.281 11.594 1 96.12 195 PHE B O 1
ATOM 4155 N N . GLU B 1 196 ? -13.188 22.516 12.398 1 92.81 196 GLU B N 1
ATOM 4156 C CA . GLU B 1 196 ? -12.57 23.812 12.102 1 92.81 196 GLU B CA 1
ATOM 4157 C C . GLU B 1 196 ? -11.266 23.984 12.875 1 92.81 196 GLU B C 1
ATOM 4159 O O . GLU B 1 196 ? -10.43 24.812 12.516 1 92.81 196 GLU B O 1
ATOM 4164 N N . ALA B 1 197 ? -11.156 23.203 13.977 1 91.5 197 ALA B N 1
ATOM 4165 C CA . ALA B 1 197 ? -9.93 23.219 14.766 1 91.5 197 ALA B CA 1
ATOM 4166 C C . ALA B 1 197 ? -8.711 22.953 13.883 1 91.5 197 ALA B C 1
ATOM 4168 O O . ALA B 1 197 ? -7.641 23.531 14.102 1 91.5 197 ALA B O 1
ATOM 4169 N N . VAL B 1 198 ? -8.852 22.125 12.844 1 89.44 198 VAL B N 1
ATOM 4170 C CA . VAL B 1 198 ? -7.77 21.75 11.938 1 89.44 198 VAL B CA 1
ATOM 4171 C C . VAL B 1 198 ? -7.332 22.969 11.133 1 89.44 198 VAL B C 1
ATOM 4173 O O . VAL B 1 198 ? -6.141 23.281 11.07 1 89.44 198 VAL B O 1
ATOM 4176 N N . ALA B 1 199 ? -8.25 23.703 10.602 1 85.31 199 ALA B N 1
ATOM 4177 C CA . ALA B 1 199 ? -7.934 24.906 9.812 1 85.31 199 ALA B CA 1
ATOM 4178 C C . ALA B 1 199 ? -7.344 26 10.695 1 85.31 199 ALA B C 1
ATOM 4180 O O . ALA B 1 199 ? -6.48 26.766 10.25 1 85.31 199 ALA B O 1
ATOM 4181 N N . ASN B 1 200 ? -7.723 25.984 11.969 1 87.12 200 ASN B N 1
ATOM 4182 C CA . ASN B 1 200 ? -7.309 27.031 12.891 1 87.12 200 ASN B CA 1
ATOM 4183 C C . ASN B 1 200 ? -5.984 26.703 13.57 1 87.12 200 ASN B C 1
ATOM 4185 O O . ASN B 1 200 ? -5.398 27.547 14.25 1 87.12 200 ASN B O 1
ATOM 4189 N N . GLY B 1 201 ? -5.57 25.516 13.43 1 86.56 201 GLY B N 1
ATOM 4190 C CA . GLY B 1 201 ? -4.371 25.078 14.133 1 86.56 201 GLY B CA 1
ATOM 4191 C C . GLY B 1 201 ? -4.609 24.797 15.602 1 86.56 201 GLY B C 1
ATOM 4192 O O . GLY B 1 201 ? -3.699 24.953 16.422 1 86.56 201 GLY B O 1
ATOM 4193 N N . ASP B 1 202 ? -5.875 24.453 15.984 1 89.56 202 ASP B N 1
ATOM 4194 C CA . ASP B 1 202 ? -6.25 24.141 17.359 1 89.56 202 ASP B CA 1
ATOM 4195 C C . ASP B 1 202 ? -6.27 22.625 17.594 1 89.56 202 ASP B C 1
ATOM 4197 O O . ASP B 1 202 ? -6.262 21.844 16.641 1 89.56 202 ASP B O 1
ATOM 4201 N N . ARG B 1 203 ? -6.199 22.359 18.859 1 92.38 203 ARG B N 1
ATOM 4202 C CA . ARG B 1 203 ? -6.391 20.953 19.219 1 92.38 203 ARG B CA 1
ATOM 4203 C C . ARG B 1 203 ? -7.781 20.469 18.812 1 92.38 203 ARG B C 1
ATOM 4205 O O . ARG B 1 203 ? -8.781 21.109 19.125 1 92.38 203 ARG B O 1
ATOM 4212 N N . VAL B 1 204 ? -7.789 19.375 18.141 1 94.06 204 VAL B N 1
ATOM 4213 C CA . VAL B 1 204 ? -9.07 18.781 17.781 1 94.06 204 VAL B CA 1
ATOM 4214 C C . VAL B 1 204 ? -9.547 17.844 18.891 1 94.06 204 VAL B C 1
ATOM 4216 O O . VAL B 1 204 ? -8.75 17.094 19.453 1 94.06 204 VAL B O 1
ATOM 4219 N N . ASP B 1 205 ? -10.805 17.953 19.25 1 95 205 ASP B N 1
ATOM 4220 C CA . ASP B 1 205 ? -11.438 16.953 20.109 1 95 205 ASP B CA 1
ATOM 4221 C C . ASP B 1 205 ? -11.969 15.773 19.297 1 95 205 ASP B C 1
ATOM 4223 O O . ASP B 1 205 ? -13.125 15.773 18.875 1 95 205 ASP B O 1
ATOM 4227 N N . VAL B 1 206 ? -11.156 14.781 19.172 1 94.31 206 VAL B N 1
ATOM 4228 C CA . VAL B 1 206 ? -11.422 13.664 18.266 1 94.31 206 VAL B CA 1
ATOM 4229 C C . VAL B 1 206 ? -12.734 12.992 18.641 1 94.31 206 VAL B C 1
ATOM 4231 O O . VAL B 1 206 ? -13.547 12.656 17.781 1 94.31 206 VAL B O 1
ATOM 4234 N N . ASP B 1 207 ? -12.984 12.836 19.922 1 92.44 207 ASP B N 1
ATOM 4235 C CA . ASP B 1 207 ? -14.188 12.164 20.375 1 92.44 207 ASP B CA 1
ATOM 4236 C C . ASP B 1 207 ? -15.445 12.938 19.969 1 92.44 207 ASP B C 1
ATOM 4238 O O . ASP B 1 207 ? -16.438 12.344 19.547 1 92.44 207 ASP B O 1
ATOM 4242 N N . SER B 1 208 ? -15.359 14.195 20.094 1 94.88 208 SER B N 1
ATOM 4243 C CA . SER B 1 208 ? -16.516 15.039 19.781 1 94.88 208 SER B CA 1
ATOM 4244 C C . SER B 1 208 ? -16.719 15.133 18.266 1 94.88 208 SER B C 1
ATOM 4246 O O . SER B 1 208 ? -17.859 15.234 17.812 1 94.88 208 SER B O 1
ATOM 4248 N N . VAL B 1 209 ? -15.688 15.039 17.516 1 96.75 209 VAL B N 1
ATOM 4249 C CA . VAL B 1 209 ? -15.75 15.234 16.062 1 96.75 209 VAL B CA 1
ATOM 4250 C C . VAL B 1 209 ? -16.109 13.914 15.383 1 96.75 209 VAL B C 1
ATOM 4252 O O . VAL B 1 209 ? -16.766 13.914 14.336 1 96.75 209 VAL B O 1
ATOM 4255 N N . MET B 1 210 ? -15.828 12.812 15.938 1 95.69 210 MET B N 1
ATOM 4256 C CA . MET B 1 210 ? -15.883 11.484 15.344 1 95.69 210 MET B CA 1
ATOM 4257 C C . MET B 1 210 ? -17.281 11.18 14.82 1 95.69 210 MET B C 1
ATOM 4259 O O . MET B 1 210 ? -17.453 10.805 13.664 1 95.69 210 MET B O 1
ATOM 4263 N N . PRO B 1 211 ? -18.344 11.453 15.68 1 94.31 211 PRO B N 1
ATOM 4264 C CA . PRO B 1 211 ? -19.688 11.117 15.172 1 94.31 211 PRO B CA 1
ATOM 4265 C C . PRO B 1 211 ? -20.062 11.914 13.922 1 94.31 211 PRO B C 1
ATOM 4267 O O . PRO B 1 211 ? -20.781 11.414 13.062 1 94.31 211 PRO B O 1
ATOM 4270 N N . HIS B 1 212 ? -19.516 13.078 13.805 1 97.31 212 HIS B N 1
ATOM 4271 C CA . HIS B 1 212 ? -19.844 13.922 12.664 1 97.31 212 HIS B CA 1
ATOM 4272 C C . HIS B 1 212 ? -19.125 13.445 11.406 1 97.31 212 HIS B C 1
ATOM 4274 O O . HIS B 1 212 ? -19.688 13.469 10.312 1 97.31 212 HIS B O 1
ATOM 4280 N N . ILE B 1 213 ? -17.891 13.008 11.539 1 97.62 213 ILE B N 1
ATOM 4281 C CA . ILE B 1 213 ? -17.156 12.469 10.414 1 97.62 213 ILE B CA 1
ATOM 4282 C C . ILE B 1 213 ? -17.797 11.164 9.938 1 97.62 213 ILE B C 1
ATOM 4284 O O . ILE B 1 213 ? -17.953 10.945 8.734 1 97.62 213 ILE B O 1
ATOM 4288 N N . VAL B 1 214 ? -18.156 10.336 10.867 1 96.62 214 VAL B N 1
ATOM 4289 C CA . VAL B 1 214 ? -18.797 9.062 10.555 1 96.62 214 VAL B CA 1
ATOM 4290 C C . VAL B 1 214 ? -20.125 9.312 9.836 1 96.62 214 VAL B C 1
ATOM 4292 O O . VAL B 1 214 ? -20.422 8.664 8.828 1 96.62 214 VAL B O 1
ATOM 4295 N N . ARG B 1 215 ? -20.891 10.25 10.305 1 97 215 ARG B N 1
ATOM 4296 C CA . ARG B 1 215 ? -22.156 10.594 9.664 1 97 215 ARG B CA 1
ATOM 4297 C C . ARG B 1 215 ? -21.922 11.086 8.234 1 97 215 ARG B C 1
ATOM 4299 O O . ARG B 1 215 ? -22.625 10.664 7.312 1 97 215 ARG B O 1
ATOM 4306 N N . LEU B 1 216 ? -20.969 11.93 8.094 1 98.19 216 LEU B N 1
ATOM 4307 C CA . LEU B 1 216 ? -20.656 12.445 6.762 1 98.19 216 LEU B CA 1
ATOM 4308 C C . LEU B 1 216 ? -20.281 11.312 5.812 1 98.19 216 LEU B C 1
ATOM 4310 O O . LEU B 1 216 ? -20.75 11.273 4.672 1 98.19 216 LEU B O 1
ATOM 4314 N N . ALA B 1 217 ? -19.5 10.367 6.266 1 97.88 217 ALA B N 1
ATOM 4315 C CA . ALA B 1 217 ? -19.094 9.219 5.457 1 97.88 217 ALA B CA 1
ATOM 4316 C C . ALA B 1 217 ? -20.297 8.352 5.09 1 97.88 217 ALA B C 1
ATOM 4318 O O . ALA B 1 217 ? -20.484 7.992 3.926 1 97.88 217 ALA B O 1
ATOM 4319 N N . LYS B 1 218 ? -21.109 8.078 6.082 1 96.62 218 LYS B N 1
ATOM 4320 C CA . LYS B 1 218 ? -22.297 7.254 5.848 1 96.62 218 LYS B CA 1
ATOM 4321 C C . LYS B 1 218 ? -23.234 7.918 4.852 1 96.62 218 LYS B C 1
ATOM 4323 O O . LYS B 1 218 ? -23.75 7.262 3.941 1 96.62 218 LYS B O 1
ATOM 4328 N N . GLU B 1 219 ? -23.469 9.195 5.043 1 97.44 219 GLU B N 1
ATOM 4329 C CA . GLU B 1 219 ? -24.359 9.938 4.152 1 97.44 219 GLU B CA 1
ATOM 4330 C C . GLU B 1 219 ? -23.797 9.984 2.732 1 97.44 219 GLU B C 1
ATOM 4332 O O . GLU B 1 219 ? -24.547 9.859 1.761 1 97.44 219 GLU B O 1
ATOM 4337 N N . THR B 1 220 ? -22.516 10.156 2.631 1 98 220 THR B N 1
ATOM 4338 C CA . THR B 1 220 ? -21.859 10.18 1.325 1 98 220 THR B CA 1
ATOM 4339 C C . THR B 1 220 ? -22.047 8.844 0.606 1 98 220 THR B C 1
ATOM 4341 O O . THR B 1 220 ? -22.422 8.812 -0.568 1 98 220 THR B O 1
ATOM 4344 N N . VAL B 1 221 ? -21.828 7.777 1.294 1 97.12 221 VAL B N 1
ATOM 4345 C CA . VAL B 1 221 ? -21.953 6.441 0.72 1 97.12 221 VAL B CA 1
ATOM 4346 C C . VAL B 1 221 ? -23.406 6.168 0.354 1 97.12 221 VAL B C 1
ATOM 4348 O O . VAL B 1 221 ? -23.688 5.648 -0.727 1 97.12 221 VAL B O 1
ATOM 4351 N N . ALA B 1 222 ? -24.328 6.562 1.183 1 96.19 222 ALA B N 1
ATOM 4352 C CA . ALA B 1 222 ? -25.75 6.316 0.985 1 96.19 222 ALA B CA 1
ATOM 4353 C C . ALA B 1 222 ? -26.266 7.02 -0.27 1 96.19 222 ALA B C 1
ATOM 4355 O O . ALA B 1 222 ? -27.141 6.508 -0.961 1 96.19 222 ALA B O 1
ATOM 4356 N N . LYS B 1 223 ? -25.719 8.148 -0.57 1 96.31 223 LYS B N 1
ATOM 4357 C CA . LYS B 1 223 ? -26.141 8.938 -1.727 1 96.31 223 LYS B CA 1
ATOM 4358 C C . LYS B 1 223 ? -25.938 8.148 -3.021 1 96.31 223 LYS B C 1
ATOM 4360 O O . LYS B 1 223 ? -26.672 8.359 -3.99 1 96.31 223 LYS B O 1
ATOM 4365 N N . TYR B 1 224 ? -25 7.172 -2.977 1 94.56 224 TYR B N 1
ATOM 4366 C CA . TYR B 1 224 ? -24.656 6.473 -4.211 1 94.56 224 TYR B CA 1
ATOM 4367 C C . TYR B 1 224 ? -24.984 4.988 -4.102 1 94.56 224 TYR B C 1
ATOM 4369 O O . TYR B 1 224 ? -24.703 4.215 -5.023 1 94.56 224 TYR B O 1
ATOM 4377 N N . ALA B 1 225 ? -25.578 4.559 -3.023 1 90.94 225 ALA B N 1
ATOM 4378 C CA . ALA B 1 225 ? -25.781 3.143 -2.725 1 90.94 225 ALA B CA 1
ATOM 4379 C C . ALA B 1 225 ? -26.75 2.504 -3.719 1 90.94 225 ALA B C 1
ATOM 4381 O O . ALA B 1 225 ? -26.578 1.342 -4.102 1 90.94 225 ALA B O 1
ATOM 4382 N N . ASP B 1 226 ? -27.703 3.203 -4.238 1 88.69 226 ASP B N 1
ATOM 4383 C CA . ASP B 1 226 ? -28.734 2.637 -5.105 1 88.69 226 ASP B CA 1
ATOM 4384 C C . ASP B 1 226 ? -28.516 3.053 -6.559 1 88.69 226 ASP B C 1
ATOM 4386 O O . ASP B 1 226 ? -29.453 3.002 -7.371 1 88.69 226 ASP B O 1
ATOM 4390 N N . THR B 1 227 ? -27.297 3.445 -6.82 1 88.5 227 THR B N 1
ATOM 4391 C CA . THR B 1 227 ? -26.984 3.832 -8.188 1 88.5 227 THR B CA 1
ATOM 4392 C C . THR B 1 227 ? -26.109 2.781 -8.859 1 88.5 227 THR B C 1
ATOM 4394 O O . THR B 1 227 ? -25.656 1.836 -8.211 1 88.5 227 THR B O 1
ATOM 4397 N N . ALA B 1 228 ? -25.969 2.943 -10.148 1 88.56 228 ALA B N 1
ATOM 4398 C CA . ALA B 1 228 ? -25.078 2.076 -10.914 1 88.56 228 ALA B CA 1
ATOM 4399 C C 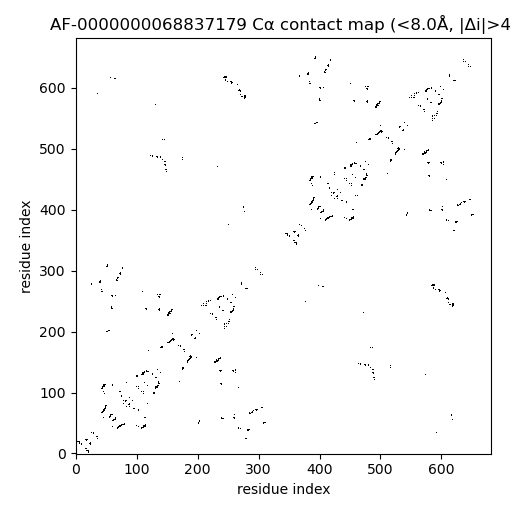. ALA B 1 228 ? -23.609 2.432 -10.664 1 88.56 228 ALA B C 1
ATOM 4401 O O . ALA B 1 228 ? -22.703 1.81 -11.227 1 88.56 228 ALA B O 1
ATOM 4402 N N . LYS B 1 229 ? -23.391 3.352 -9.734 1 91.69 229 LYS B N 1
ATOM 4403 C CA . LYS B 1 229 ? -22.062 3.867 -9.469 1 91.69 229 LYS B CA 1
ATOM 4404 C C . LYS B 1 229 ? -21.797 3.988 -7.969 1 91.69 229 LYS B C 1
ATOM 4406 O O . LYS B 1 229 ? -21.547 5.082 -7.465 1 91.69 229 LYS B O 1
ATOM 4411 N N . PRO B 1 230 ? -21.828 2.938 -7.262 1 95.06 230 PRO B N 1
ATOM 4412 C CA . PRO B 1 230 ? -21.641 2.99 -5.812 1 95.06 230 PRO B CA 1
ATOM 4413 C C . PRO B 1 230 ? -20.203 3.359 -5.426 1 95.06 230 PRO B C 1
ATOM 4415 O O . PRO B 1 230 ? -19.281 3.197 -6.23 1 95.06 230 PRO B O 1
ATOM 4418 N N . ILE B 1 231 ? -20.094 3.9 -4.25 1 96.81 231 ILE B N 1
ATOM 4419 C CA . ILE B 1 231 ? -18.766 4.133 -3.674 1 96.81 231 ILE B CA 1
ATOM 4420 C C . ILE B 1 231 ? -18.203 2.822 -3.125 1 96.81 231 ILE B C 1
ATOM 4422 O O . ILE B 1 231 ? -18.891 2.105 -2.393 1 96.81 231 ILE B O 1
ATOM 4426 N N . ARG B 1 232 ? -16.953 2.572 -3.502 1 96.94 232 ARG B N 1
ATOM 4427 C CA . ARG B 1 232 ? -16.375 1.281 -3.129 1 96.94 232 ARG B CA 1
ATOM 4428 C C . ARG B 1 232 ? -15.156 1.459 -2.238 1 96.94 232 ARG B C 1
ATOM 4430 O O . ARG B 1 232 ? -14.688 0.501 -1.617 1 96.94 232 ARG B O 1
ATOM 4437 N N . ALA B 1 233 ? -14.633 2.664 -2.131 1 97.94 233 ALA B N 1
ATOM 4438 C CA . ALA B 1 233 ? -13.484 2.973 -1.286 1 97.94 233 ALA B CA 1
ATOM 4439 C C . ALA B 1 233 ? -13.5 4.434 -0.851 1 97.94 233 ALA B C 1
ATOM 4441 O O . ALA B 1 233 ? -14.117 5.277 -1.508 1 97.94 233 ALA B O 1
ATOM 4442 N N . ILE B 1 234 ? -12.859 4.629 0.274 1 98.31 234 ILE B N 1
ATOM 4443 C CA . ILE B 1 234 ? -12.688 5.969 0.826 1 98.31 234 ILE B CA 1
ATOM 4444 C C . ILE B 1 234 ? -11.203 6.277 0.992 1 98.31 234 ILE B C 1
ATOM 4446 O O . ILE B 1 234 ? -10.43 5.426 1.439 1 98.31 234 ILE B O 1
ATOM 4450 N N . LEU B 1 235 ? -10.773 7.395 0.515 1 98.19 235 LEU B N 1
ATOM 4451 C CA . LEU B 1 235 ? -9.414 7.875 0.749 1 98.19 235 LEU B CA 1
ATOM 4452 C C . LEU B 1 235 ? -9.43 9.188 1.521 1 98.19 235 LEU B C 1
ATOM 4454 O O . LEU B 1 235 ? -10.023 10.172 1.071 1 98.19 235 LEU B O 1
ATOM 4458 N N . PHE B 1 236 ? -8.82 9.188 2.709 1 98.5 236 PHE B N 1
ATOM 4459 C CA . PHE B 1 236 ? -8.609 10.398 3.492 1 98.5 236 PHE B CA 1
ATOM 4460 C C . PHE B 1 236 ? -7.363 11.141 3.029 1 98.5 236 PHE B C 1
ATOM 4462 O O . PHE B 1 236 ? -6.242 10.672 3.24 1 98.5 236 PHE B O 1
ATOM 4469 N N . GLU B 1 237 ? -7.605 12.242 2.371 1 97.06 237 GLU B N 1
ATOM 4470 C CA . GLU B 1 237 ? -6.52 13.094 1.89 1 97.06 237 GLU B CA 1
ATOM 4471 C C . GLU B 1 237 ? -5.922 13.914 3.023 1 97.06 237 GLU B C 1
ATOM 4473 O O . GLU B 1 237 ? -4.707 14.109 3.086 1 97.06 237 GLU B O 1
ATOM 4478 N N . CYS B 1 238 ? -6.723 14.383 3.912 1 96.69 238 CYS B N 1
ATOM 4479 C CA . CYS B 1 238 ? -6.273 15.188 5.039 1 96.69 238 CYS B CA 1
ATOM 4480 C C . CYS B 1 238 ? -5.504 14.336 6.047 1 96.69 238 CYS B C 1
ATOM 4482 O O . CYS B 1 238 ? -5.98 13.281 6.461 1 96.69 238 CYS B O 1
ATOM 4484 N N . THR B 1 239 ? -4.336 14.836 6.465 1 97.69 239 THR B N 1
ATOM 4485 C CA . THR B 1 239 ? -3.432 14.062 7.309 1 97.69 239 THR B CA 1
ATOM 4486 C C . THR B 1 239 ? -3.936 14.023 8.75 1 97.69 239 THR B C 1
ATOM 4488 O O . THR B 1 239 ? -3.404 13.289 9.578 1 97.69 239 THR B O 1
ATOM 4491 N N . GLU B 1 240 ? -4.988 14.742 9.102 1 97.19 240 GLU B N 1
ATOM 4492 C CA . GLU B 1 240 ? -5.582 14.719 10.438 1 97.19 240 GLU B CA 1
ATOM 4493 C C . GLU B 1 240 ? -6.852 13.867 10.461 1 97.19 240 GLU B C 1
ATOM 4495 O O . GLU B 1 240 ? -7.543 13.812 11.477 1 97.19 240 GLU B O 1
ATOM 4500 N N . LEU B 1 241 ? -7.145 13.172 9.445 1 98.25 241 LEU B N 1
ATOM 4501 C CA . LEU B 1 241 ? -8.367 12.375 9.375 1 98.25 241 LEU B CA 1
ATOM 4502 C C . LEU B 1 241 ? -8.109 10.938 9.805 1 98.25 241 LEU B C 1
ATOM 4504 O O . LEU B 1 241 ? -9.039 10.211 10.156 1 98.25 241 LEU B O 1
ATOM 4508 N N . PRO B 1 242 ? -6.875 10.445 9.812 1 97.81 242 PRO B N 1
ATOM 4509 C CA . PRO B 1 242 ? -6.645 9.039 10.156 1 97.81 242 PRO B CA 1
ATOM 4510 C C . PRO B 1 242 ? -7.207 8.672 11.531 1 97.81 242 PRO B C 1
ATOM 4512 O O . PRO B 1 242 ? -7.684 7.547 11.727 1 97.81 242 PRO B O 1
ATOM 4515 N N . PRO B 1 243 ? -7.285 9.57 12.531 1 96.5 243 PRO B N 1
ATOM 4516 C CA . PRO B 1 243 ? -7.898 9.188 13.805 1 96.5 243 PRO B CA 1
ATOM 4517 C C . PRO B 1 243 ? -9.312 8.633 13.641 1 96.5 243 PRO B C 1
ATOM 4519 O O . PRO B 1 243 ? -9.797 7.906 14.508 1 96.5 243 PRO B O 1
ATOM 4522 N N . TYR B 1 244 ? -9.945 8.906 12.57 1 96.75 244 TYR B N 1
ATOM 4523 C CA . TYR B 1 244 ? -11.344 8.547 12.375 1 96.75 244 TYR B CA 1
ATOM 4524 C C . TYR B 1 244 ? -11.469 7.344 11.445 1 96.75 244 TYR B C 1
ATOM 4526 O O . TYR B 1 244 ? -12.578 6.859 11.195 1 96.75 244 TYR B O 1
ATOM 4534 N N . SER B 1 245 ? -10.391 6.832 10.898 1 97.12 245 SER B N 1
ATOM 4535 C CA . SER B 1 245 ? -10.406 5.805 9.859 1 97.12 245 SER B CA 1
ATOM 4536 C C . SER B 1 245 ? -11.125 4.547 10.336 1 97.12 245 SER B C 1
ATOM 4538 O O . SER B 1 245 ? -12.016 4.039 9.648 1 97.12 245 SER B O 1
ATOM 4540 N N . ASP B 1 246 ? -10.789 4.113 11.5 1 94.12 246 ASP B N 1
ATOM 4541 C CA . ASP B 1 246 ? -11.391 2.883 12.016 1 94.12 246 ASP B CA 1
ATOM 4542 C C . ASP B 1 246 ? -12.898 3.037 12.18 1 94.12 246 ASP B C 1
ATOM 4544 O O . ASP B 1 246 ? -13.664 2.131 11.844 1 94.12 246 ASP B O 1
ATOM 4548 N N . ALA B 1 247 ? -13.281 4.148 12.75 1 93.69 247 ALA B N 1
ATOM 4549 C CA . ALA B 1 247 ? -14.711 4.391 12.945 1 93.69 247 ALA B CA 1
ATOM 4550 C C . ALA B 1 247 ? -15.445 4.418 11.609 1 93.69 247 ALA B C 1
ATOM 4552 O O . ALA B 1 247 ? -16.547 3.875 11.492 1 93.69 247 ALA B O 1
ATOM 4553 N N . VAL B 1 248 ? -14.859 4.996 10.633 1 96.12 248 VAL B N 1
ATOM 4554 C CA . VAL B 1 248 ? -15.477 5.086 9.312 1 96.12 248 VAL B CA 1
ATOM 4555 C C . VAL B 1 248 ? -15.492 3.709 8.656 1 96.12 248 VAL B C 1
ATOM 4557 O O . VAL B 1 248 ? -16.484 3.322 8.039 1 96.12 248 VAL B O 1
ATOM 4560 N N . ARG B 1 249 ? -14.398 2.934 8.805 1 94.62 249 ARG B N 1
ATOM 4561 C CA . ARG B 1 249 ? -14.383 1.557 8.32 1 94.62 249 ARG B CA 1
ATOM 4562 C C . ARG B 1 249 ? -15.539 0.757 8.922 1 94.62 249 ARG B C 1
ATOM 4564 O O . ARG B 1 249 ? -16.297 0.109 8.195 1 94.62 249 ARG B O 1
ATOM 4571 N N . ALA B 1 250 ? -15.648 0.864 10.18 1 90.5 250 ALA B N 1
ATOM 4572 C CA . ALA B 1 250 ? -16.656 0.098 10.891 1 90.5 250 ALA B CA 1
ATOM 4573 C C . ALA B 1 250 ? -18.062 0.486 10.438 1 90.5 250 ALA B C 1
ATOM 4575 O O . ALA B 1 250 ? -18.922 -0.377 10.266 1 90.5 250 ALA B O 1
ATOM 4576 N N . ALA B 1 251 ? -18.234 1.719 10.242 1 91.19 251 ALA B N 1
ATOM 4577 C CA . ALA B 1 251 ? -19.562 2.25 9.953 1 91.19 251 ALA B CA 1
ATOM 4578 C C . ALA B 1 251 ? -19.969 1.975 8.508 1 91.19 251 ALA B C 1
ATOM 4580 O O . ALA B 1 251 ? -21.141 1.753 8.211 1 91.19 251 ALA B O 1
ATOM 4581 N N . THR B 1 252 ? -19.016 1.995 7.59 1 92.94 252 THR B N 1
ATOM 4582 C CA . THR B 1 252 ? -19.328 1.915 6.168 1 92.94 252 THR B CA 1
ATOM 4583 C C . THR B 1 252 ? -19.016 0.527 5.617 1 92.94 252 THR B C 1
ATOM 4585 O O . THR B 1 252 ? -19.484 0.163 4.535 1 92.94 252 THR B O 1
ATOM 4588 N N . ARG B 1 253 ? -18.156 -0.129 6.262 1 90.25 253 ARG B N 1
ATOM 4589 C CA . ARG B 1 253 ? -17.641 -1.432 5.84 1 90.25 253 ARG B CA 1
ATOM 4590 C C . ARG B 1 253 ? -16.859 -1.318 4.543 1 90.25 253 ARG B C 1
ATOM 4592 O O . ARG B 1 253 ? -16.75 -2.289 3.791 1 90.25 253 ARG B O 1
ATOM 4599 N N . LEU B 1 254 ? -16.406 -0.103 4.262 1 95.25 254 LEU B N 1
ATOM 4600 C CA . LEU B 1 254 ? -15.547 0.147 3.105 1 95.25 254 LEU B CA 1
ATOM 4601 C C . LEU B 1 254 ? -14.094 0.333 3.533 1 95.25 254 LEU B C 1
ATOM 4603 O O . LEU B 1 254 ? -13.828 0.76 4.66 1 95.25 254 LEU B O 1
ATOM 4607 N N . PRO B 1 255 ? -13.172 -0.086 2.652 1 97.12 255 PRO B N 1
ATOM 4608 C CA . PRO B 1 255 ? -11.773 0.247 2.955 1 97.12 255 PRO B CA 1
ATOM 4609 C C . PRO B 1 255 ? -11.531 1.752 3.043 1 97.12 255 PRO B C 1
ATOM 4611 O O . PRO B 1 255 ? -12.078 2.516 2.242 1 97.12 255 PRO B O 1
ATOM 4614 N N . VAL B 1 256 ? -10.773 2.141 4.051 1 97.88 256 VAL B N 1
ATOM 4615 C CA . VAL B 1 256 ? -10.344 3.527 4.207 1 97.88 256 VAL B CA 1
ATOM 4616 C C . VAL B 1 256 ? -8.828 3.617 4.078 1 97.88 256 VAL B C 1
ATOM 4618 O O . VAL B 1 256 ? -8.094 3.064 4.906 1 97.88 256 VAL B O 1
ATOM 4621 N N . PHE B 1 257 ? -8.367 4.266 3.02 1 98.25 257 PHE B N 1
ATOM 4622 C CA . PHE B 1 257 ? -6.965 4.613 2.828 1 98.25 257 PHE B CA 1
ATOM 4623 C C . PHE B 1 257 ? -6.672 6.004 3.383 1 98.25 257 PHE B C 1
ATOM 4625 O O . PHE B 1 257 ? -7.477 6.922 3.227 1 98.25 257 PHE B O 1
ATOM 4632 N N . ASP B 1 258 ? -5.551 6.109 4.086 1 98.31 258 ASP B N 1
ATOM 4633 C CA . ASP B 1 258 ? -5.203 7.387 4.699 1 98.31 258 ASP B CA 1
ATOM 4634 C C . ASP B 1 258 ? -3.689 7.594 4.719 1 98.31 258 ASP B C 1
ATOM 4636 O O . ASP B 1 258 ? -2.943 6.816 4.121 1 98.31 258 ASP B O 1
ATOM 4640 N N . ALA B 1 259 ? -3.268 8.656 5.328 1 98.12 259 ALA B N 1
ATOM 4641 C CA . ALA B 1 259 ? -1.849 9 5.332 1 98.12 259 ALA B CA 1
ATOM 4642 C C . ALA B 1 259 ? -1.027 7.93 6.043 1 98.12 259 ALA B C 1
ATOM 4644 O O . ALA B 1 259 ? 0.113 7.656 5.664 1 98.12 259 ALA B O 1
ATOM 4645 N N . ILE B 1 260 ? -1.557 7.332 7.066 1 98 260 ILE B N 1
ATOM 4646 C CA . ILE B 1 260 ? -0.831 6.32 7.828 1 98 260 ILE B CA 1
ATOM 4647 C C . ILE B 1 260 ? -0.71 5.039 7.004 1 98 260 ILE B C 1
ATOM 4649 O O . ILE B 1 260 ? 0.368 4.445 6.926 1 98 260 ILE B O 1
ATOM 4653 N N . THR B 1 261 ? -1.818 4.617 6.355 1 97.31 261 THR B N 1
ATOM 4654 C CA . THR B 1 261 ? -1.739 3.441 5.496 1 97.31 261 THR B CA 1
ATOM 4655 C C . THR B 1 261 ? -0.758 3.672 4.352 1 97.31 261 THR B C 1
ATOM 4657 O O . THR B 1 261 ? -0.063 2.746 3.924 1 97.31 261 THR B O 1
ATOM 4660 N N . SER B 1 262 ? -0.716 4.891 3.836 1 97.69 262 SER B N 1
ATOM 4661 C CA . SER B 1 262 ? 0.245 5.227 2.791 1 97.69 262 SER B CA 1
ATOM 4662 C C . SER B 1 262 ? 1.678 5.035 3.275 1 97.69 262 SER B C 1
ATOM 4664 O O . SER B 1 262 ? 2.461 4.316 2.65 1 97.69 262 SER B O 1
ATOM 4666 N N . CYS B 1 263 ? 2.02 5.609 4.406 1 97.94 263 CYS B N 1
ATOM 4667 C CA . CYS B 1 263 ? 3.357 5.496 4.973 1 97.94 263 CYS B CA 1
ATOM 4668 C C . CYS B 1 263 ? 3.719 4.035 5.23 1 97.94 263 CYS B C 1
ATOM 4670 O O . CYS B 1 263 ? 4.805 3.586 4.859 1 97.94 263 CYS B O 1
ATOM 4672 N N . ASN B 1 264 ? 2.797 3.334 5.82 1 96.69 264 ASN B N 1
ATOM 4673 C CA . ASN B 1 264 ? 3.039 1.935 6.148 1 96.69 264 ASN B CA 1
ATOM 4674 C C . ASN B 1 264 ? 3.303 1.102 4.898 1 96.69 264 ASN B C 1
ATOM 4676 O O . ASN B 1 264 ? 4.168 0.225 4.898 1 96.69 264 ASN B O 1
ATOM 4680 N N . SER B 1 265 ? 2.537 1.359 3.9 1 96.38 265 SER B N 1
ATOM 4681 C CA . SER B 1 265 ? 2.682 0.597 2.664 1 96.38 265 SER B CA 1
ATOM 4682 C C . SER B 1 265 ? 4.062 0.799 2.049 1 96.38 265 SER B C 1
ATOM 4684 O O . SER B 1 265 ? 4.711 -0.165 1.638 1 96.38 265 SER B O 1
ATOM 4686 N N . PHE B 1 266 ? 4.523 1.983 1.949 1 96.88 266 PHE B N 1
ATOM 4687 C CA . PHE B 1 266 ? 5.816 2.266 1.339 1 96.88 266 PHE B CA 1
ATOM 4688 C C . PHE B 1 266 ? 6.953 1.737 2.207 1 96.88 266 PHE B C 1
ATOM 4690 O O . PHE B 1 266 ? 7.895 1.126 1.7 1 96.88 266 PHE B O 1
ATOM 4697 N N . LEU B 1 267 ? 6.891 1.876 3.521 1 96.25 267 LEU B N 1
ATOM 4698 C CA . LEU B 1 267 ? 7.973 1.429 4.391 1 96.25 267 LEU B CA 1
ATOM 4699 C C . LEU B 1 267 ? 8.016 -0.094 4.469 1 96.25 267 LEU B C 1
ATOM 4701 O O . LEU B 1 267 ? 9.086 -0.683 4.629 1 96.25 267 LEU B O 1
ATOM 4705 N N . ALA B 1 268 ? 6.859 -0.708 4.332 1 94.62 268 ALA B N 1
ATOM 4706 C CA . ALA B 1 268 ? 6.801 -2.166 4.371 1 94.62 268 ALA B CA 1
ATOM 4707 C C . ALA B 1 268 ? 7.707 -2.779 3.305 1 94.62 268 ALA B C 1
ATOM 4709 O O . ALA B 1 268 ? 8.281 -3.852 3.512 1 94.62 268 ALA B O 1
ATOM 4710 N N . ALA B 1 269 ? 7.871 -2.127 2.234 1 96.25 269 ALA B N 1
ATOM 4711 C CA . ALA B 1 269 ? 8.68 -2.629 1.124 1 96.25 269 ALA B CA 1
ATOM 4712 C C . ALA B 1 269 ? 10.164 -2.635 1.483 1 96.25 269 ALA B C 1
ATOM 4714 O O . ALA B 1 269 ? 10.984 -3.193 0.75 1 96.25 269 ALA B O 1
ATOM 4715 N N . LEU B 1 270 ? 10.523 -2.031 2.641 1 94.38 270 LEU B N 1
ATOM 4716 C CA . LEU B 1 270 ? 11.906 -1.981 3.102 1 94.38 270 LEU B CA 1
ATOM 4717 C C . LEU B 1 270 ? 12.062 -2.709 4.434 1 94.38 270 LEU B C 1
ATOM 4719 O O . LEU B 1 270 ? 13.125 -2.648 5.059 1 94.38 270 LEU B O 1
ATOM 4723 N N . MET B 1 271 ? 11.031 -3.338 4.848 1 92 271 MET B N 1
ATOM 4724 C CA . MET B 1 271 ? 11.047 -4.004 6.145 1 92 271 MET B CA 1
ATOM 4725 C C . MET B 1 271 ? 11.164 -5.516 5.977 1 92 271 MET B C 1
ATOM 4727 O O . MET B 1 271 ? 10.719 -6.07 4.973 1 92 271 MET B O 1
ATOM 4731 N N . ASP B 1 272 ? 11.641 -6.062 6.949 1 87.44 272 ASP B N 1
ATOM 4732 C CA . ASP B 1 272 ? 11.664 -7.516 7.07 1 87.44 272 ASP B CA 1
ATOM 4733 C C . ASP B 1 272 ? 10.25 -8.086 7.121 1 87.44 272 ASP B C 1
ATOM 4735 O O . ASP B 1 272 ? 9.375 -7.527 7.785 1 87.44 272 ASP B O 1
ATOM 4739 N N . ASN B 1 273 ? 10.031 -9.109 6.289 1 85.12 273 ASN B N 1
ATOM 4740 C CA . ASN B 1 273 ? 8.812 -9.883 6.504 1 85.12 273 ASN B CA 1
ATOM 4741 C C . ASN B 1 273 ? 8.969 -10.867 7.664 1 85.12 273 ASN B C 1
ATOM 4743 O O . ASN B 1 273 ? 9.844 -11.734 7.637 1 85.12 273 ASN B O 1
ATOM 4747 N N . PRO B 1 274 ? 8.219 -10.742 8.617 1 80.38 274 PRO B N 1
ATOM 4748 C CA . PRO B 1 274 ? 8.43 -11.562 9.805 1 80.38 274 PRO B CA 1
ATOM 4749 C C . PRO B 1 274 ? 8.031 -13.016 9.602 1 80.38 274 PRO B C 1
ATOM 4751 O O . PRO B 1 274 ? 8.344 -13.875 10.438 1 80.38 274 PRO B O 1
ATOM 4754 N N . ARG B 1 275 ? 7.469 -13.359 8.516 1 85.12 275 ARG B N 1
ATOM 4755 C CA . ARG B 1 275 ? 6.887 -14.695 8.375 1 85.12 275 ARG B CA 1
ATOM 4756 C C . ARG B 1 275 ? 7.746 -15.57 7.469 1 85.12 275 ARG B C 1
ATOM 4758 O O . ARG B 1 275 ? 7.66 -16.797 7.527 1 85.12 275 ARG B O 1
ATOM 4765 N N . PHE B 1 276 ? 8.516 -14.953 6.605 1 85.06 276 PHE B N 1
ATOM 4766 C CA . PHE B 1 276 ? 9.312 -15.742 5.672 1 85.06 276 PHE B CA 1
ATOM 4767 C C . PHE B 1 276 ? 10.531 -14.961 5.195 1 85.06 276 PHE B C 1
ATOM 4769 O O . PHE B 1 276 ? 10.672 -13.773 5.504 1 85.06 276 PHE B O 1
ATOM 4776 N N . GLY B 1 277 ? 11.422 -15.648 4.402 1 81.44 277 GLY B N 1
ATOM 4777 C CA . GLY B 1 277 ? 12.609 -15.016 3.854 1 81.44 277 GLY B CA 1
ATOM 4778 C C . GLY B 1 277 ? 13.758 -14.953 4.84 1 81.44 277 GLY B C 1
ATOM 4779 O O . GLY B 1 277 ? 13.805 -15.727 5.797 1 81.44 277 GLY B O 1
ATOM 4780 N N . VAL B 1 278 ? 14.773 -14.156 4.375 1 75.38 278 VAL B N 1
ATOM 4781 C CA . VAL B 1 278 ? 15.906 -13.906 5.266 1 75.38 278 VAL B CA 1
ATOM 4782 C C . VAL B 1 278 ? 15.484 -12.945 6.375 1 75.38 278 VAL B C 1
ATOM 4784 O O . VAL B 1 278 ? 15.305 -11.742 6.133 1 75.38 278 VAL B O 1
ATOM 4787 N N . ASN B 1 279 ? 14.961 -13.547 7.426 1 65.94 279 ASN B N 1
ATOM 4788 C CA . ASN B 1 279 ? 14.477 -12.719 8.523 1 65.94 279 ASN B CA 1
ATOM 4789 C C . ASN B 1 279 ? 15.633 -12.07 9.289 1 65.94 279 ASN B C 1
ATOM 4791 O O . ASN B 1 279 ? 16.766 -12.57 9.258 1 65.94 279 ASN B O 1
ATOM 4795 N N . ASN B 1 280 ? 15.484 -10.906 9.797 1 69.25 280 ASN B N 1
ATOM 4796 C CA . ASN B 1 280 ? 16.344 -10.188 10.742 1 69.25 280 ASN B CA 1
ATOM 4797 C C . ASN B 1 280 ? 17.547 -9.562 10.047 1 69.25 280 ASN B C 1
ATOM 4799 O O . ASN B 1 280 ? 18.656 -9.578 10.586 1 69.25 280 ASN B O 1
ATOM 4803 N N . TRP B 1 281 ? 17.266 -9.234 8.789 1 77.69 281 TRP B N 1
ATOM 4804 C CA . TRP B 1 281 ? 18.328 -8.539 8.078 1 77.69 281 TRP B CA 1
ATOM 4805 C C . TRP B 1 281 ? 18.406 -7.078 8.508 1 77.69 281 TRP B C 1
ATOM 4807 O O . TRP B 1 281 ? 19.312 -6.348 8.094 1 77.69 281 TRP B O 1
ATOM 4817 N N . HIS B 1 282 ? 17.484 -6.676 9.305 1 78.75 282 HIS B N 1
ATOM 4818 C CA . HIS B 1 282 ? 17.594 -5.395 9.992 1 78.75 282 HIS B CA 1
ATOM 4819 C C . HIS B 1 282 ? 17.25 -5.531 11.469 1 78.75 282 HIS B C 1
ATOM 4821 O O . HIS B 1 282 ? 16.641 -6.52 11.883 1 78.75 282 HIS B O 1
ATOM 4827 N N . LEU B 1 283 ? 17.656 -4.477 12.219 1 80.5 283 LEU B N 1
ATOM 4828 C CA . LEU B 1 283 ? 17.297 -4.434 13.633 1 80.5 283 LEU B CA 1
ATOM 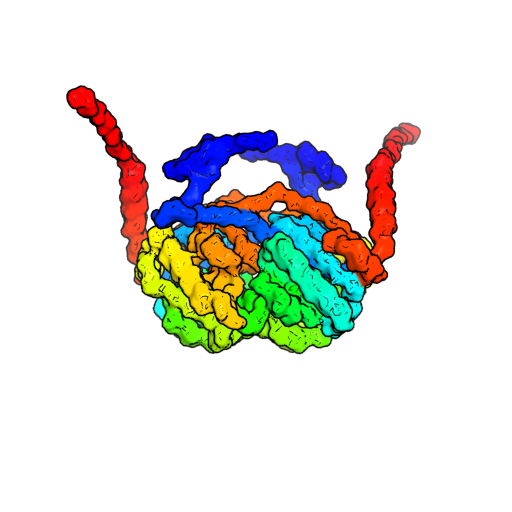4829 C C . LEU B 1 283 ? 15.805 -4.207 13.805 1 80.5 283 LEU B C 1
ATOM 4831 O O . LEU B 1 283 ? 15.156 -3.615 12.938 1 80.5 283 LEU B O 1
ATOM 4835 N N . SER B 1 284 ? 15.336 -4.77 14.875 1 81.81 284 SER B N 1
ATOM 4836 C CA . SER B 1 284 ? 13.938 -4.531 15.203 1 81.81 284 SER B CA 1
ATOM 4837 C C . SER B 1 284 ? 13.742 -3.15 15.82 1 81.81 284 SER B C 1
ATOM 4839 O O . SER B 1 284 ? 14.641 -2.625 16.484 1 81.81 284 SER B O 1
ATOM 4841 N N . TRP B 1 285 ? 12.656 -2.592 15.539 1 86.69 285 TRP B N 1
ATOM 4842 C CA . TRP B 1 285 ? 12.258 -1.384 16.25 1 86.69 285 TRP B CA 1
ATOM 4843 C C . TRP B 1 285 ? 12.109 -1.654 17.734 1 86.69 285 TRP B C 1
ATOM 4845 O O . TRP B 1 285 ? 11.57 -2.688 18.141 1 86.69 285 TRP B O 1
ATOM 4855 N N . ASP B 1 286 ? 12.508 -0.792 18.594 1 85.06 286 ASP B N 1
ATOM 4856 C CA . ASP B 1 286 ? 12.516 -1.048 20.031 1 85.06 286 ASP B CA 1
ATOM 4857 C C . ASP B 1 286 ? 11.164 -0.708 20.656 1 85.06 286 ASP B C 1
ATOM 4859 O O . ASP B 1 286 ? 10.977 -0.871 21.859 1 85.06 286 ASP B O 1
ATOM 4863 N N . GLY B 1 287 ? 10.266 -0.241 19.891 1 86.88 287 GLY B N 1
ATOM 4864 C CA . GLY B 1 287 ? 8.906 0.002 20.359 1 86.88 287 GLY B CA 1
ATOM 4865 C C . GLY B 1 287 ? 8.727 1.378 20.969 1 86.88 287 GLY B C 1
ATOM 4866 O O . GLY B 1 287 ? 7.645 1.711 21.453 1 86.88 287 GLY B O 1
ATOM 4867 N N . SER B 1 288 ? 9.75 2.242 20.844 1 87.12 288 SER B N 1
ATOM 4868 C CA . SER B 1 288 ? 9.68 3.547 21.484 1 87.12 288 SER B CA 1
ATOM 4869 C C . SER B 1 288 ? 9.773 4.676 20.469 1 87.12 288 SER B C 1
ATOM 4871 O O . SER B 1 288 ? 10.312 4.492 19.375 1 87.12 288 SER B O 1
ATOM 4873 N N . GLN B 1 289 ? 9.117 5.738 20.891 1 89.44 289 GLN B N 1
ATOM 4874 C CA . GLN B 1 289 ? 9.172 6.949 20.062 1 89.44 289 GLN B CA 1
ATOM 4875 C C . GLN B 1 289 ? 9.938 8.062 20.781 1 89.44 289 GLN B C 1
ATOM 4877 O O . GLN B 1 289 ? 9.867 8.172 22.016 1 89.44 289 GLN B O 1
ATOM 4882 N N . THR B 1 290 ? 10.656 8.773 20.016 1 87.38 290 THR B N 1
ATOM 4883 C CA . THR B 1 290 ? 11.227 10.008 20.547 1 87.38 290 THR B CA 1
ATOM 4884 C C . THR B 1 290 ? 10.18 11.109 20.609 1 87.38 290 THR B C 1
ATOM 4886 O O . THR B 1 290 ? 9.438 11.328 19.656 1 87.38 290 THR B O 1
ATOM 4889 N N . ASP B 1 291 ? 10.18 11.758 21.766 1 87.31 291 ASP B N 1
ATOM 4890 C CA . ASP B 1 291 ? 9.281 12.898 21.875 1 87.31 291 ASP B CA 1
ATOM 4891 C C . ASP B 1 291 ? 9.648 14 20.875 1 87.31 291 ASP B C 1
ATOM 4893 O O . ASP B 1 291 ? 10.836 14.242 20.641 1 87.31 291 ASP B O 1
ATOM 4897 N N . TYR B 1 292 ? 8.625 14.562 20.359 1 91.81 292 TYR B N 1
ATOM 4898 C CA . TYR B 1 292 ? 8.844 15.648 19.406 1 91.81 292 TYR B CA 1
ATOM 4899 C C . TYR B 1 292 ? 7.957 16.844 19.734 1 91.81 292 TYR B C 1
ATOM 4901 O O . TYR B 1 292 ? 6.762 16.688 19.984 1 91.81 292 TYR B O 1
ATOM 4909 N N . ARG B 1 293 ? 8.648 18 19.719 1 90.06 293 ARG B N 1
ATOM 4910 C CA . ARG B 1 293 ? 7.938 19.281 19.812 1 90.06 293 ARG B CA 1
ATOM 4911 C C . ARG B 1 293 ? 8.156 20.125 18.562 1 90.06 293 ARG B C 1
ATOM 4913 O O . ARG B 1 293 ? 9.227 20.062 17.953 1 90.06 293 ARG B O 1
ATOM 4920 N N . TYR B 1 294 ? 7.129 20.906 18.281 1 92.38 294 TYR B N 1
ATOM 4921 C CA . TYR B 1 294 ? 7.207 21.828 17.156 1 92.38 294 TYR B CA 1
ATOM 4922 C C . TYR B 1 294 ? 8.508 22.625 17.188 1 92.38 294 TYR B C 1
ATOM 4924 O O . TYR B 1 294 ? 8.836 23.219 18.219 1 92.38 294 TYR B O 1
ATOM 4932 N N . GLY B 1 295 ? 9.289 22.516 16.094 1 92.25 295 GLY B N 1
ATOM 4933 C CA . GLY B 1 295 ? 10.531 23.266 15.977 1 92.25 295 GLY B CA 1
ATOM 4934 C C . GLY B 1 295 ? 11.75 22.469 16.391 1 92.25 295 GLY B C 1
ATOM 4935 O O . GLY B 1 295 ? 12.883 22.906 16.156 1 92.25 295 GLY B O 1
ATOM 4936 N N . ASP B 1 296 ? 11.508 21.328 17.047 1 92.12 296 ASP B N 1
ATOM 4937 C CA . ASP B 1 296 ? 12.648 20.453 17.297 1 92.12 296 ASP B CA 1
ATOM 4938 C C . ASP B 1 296 ? 13.406 20.156 16 1 92.12 296 ASP B C 1
ATOM 4940 O O . ASP B 1 296 ? 12.867 20.312 14.906 1 92.12 296 ASP B O 1
ATOM 4944 N N . ASN B 1 297 ? 14.781 19.891 16.078 1 94.06 297 ASN B N 1
ATOM 4945 C CA . ASN B 1 297 ? 15.656 19.5 14.977 1 94.06 297 ASN B CA 1
ATOM 4946 C C . ASN B 1 297 ? 15.992 20.688 14.086 1 94.06 297 ASN B C 1
ATOM 4948 O O . ASN B 1 297 ? 16.531 20.516 12.984 1 94.06 297 ASN B O 1
ATOM 4952 N N . LEU B 1 298 ? 15.578 21.906 14.484 1 95.5 298 LEU B N 1
ATOM 4953 C CA . LEU B 1 298 ? 15.992 23.125 13.812 1 95.5 298 LEU B CA 1
ATOM 4954 C C . LEU B 1 298 ? 17.156 23.781 14.547 1 95.5 298 LEU B C 1
ATOM 4956 O O . LEU B 1 298 ? 17.203 23.766 15.781 1 95.5 298 LEU B O 1
ATOM 4960 N N . SER B 1 299 ? 18.016 24.359 13.781 1 94.94 299 SER B N 1
ATOM 4961 C CA . SER B 1 299 ? 19.016 25.234 14.383 1 94.94 299 SER B CA 1
ATOM 4962 C C . SER B 1 299 ? 18.375 26.484 14.969 1 94.94 299 SER B C 1
ATOM 4964 O O . SER B 1 299 ? 17.234 26.812 14.656 1 94.94 299 SER B O 1
ATOM 4966 N N . ALA B 1 300 ? 19.078 27.203 15.75 1 94.06 300 ALA B N 1
ATOM 4967 C CA . ALA B 1 300 ? 18.578 28.438 16.359 1 94.06 300 ALA B CA 1
ATOM 4968 C C . ALA B 1 300 ? 18.188 29.453 15.297 1 94.06 300 ALA B C 1
ATOM 4970 O O . ALA B 1 300 ? 17.156 30.109 15.422 1 94.06 300 ALA B O 1
ATOM 4971 N N . ASP B 1 301 ? 19 29.562 14.273 1 94.94 301 ASP B N 1
ATOM 4972 C CA . ASP B 1 301 ? 18.734 30.531 13.203 1 94.94 301 ASP B CA 1
ATOM 4973 C C . ASP B 1 301 ? 17.438 30.188 12.469 1 94.94 301 ASP B C 1
ATOM 4975 O O . ASP B 1 301 ? 16.672 31.094 12.109 1 94.94 301 ASP B O 1
ATOM 4979 N N . LEU B 1 302 ? 17.188 28.922 12.234 1 95.31 302 LEU B N 1
ATOM 4980 C CA . LEU B 1 302 ? 15.984 28.516 11.531 1 95.31 302 LEU B CA 1
ATOM 4981 C C . LEU B 1 302 ? 14.758 28.656 12.43 1 95.31 302 LEU B C 1
ATOM 4983 O O . LEU B 1 302 ? 13.68 29.016 11.969 1 95.31 302 LEU B O 1
ATOM 4987 N N . LYS B 1 303 ? 14.891 28.375 13.734 1 94.56 303 LYS B N 1
ATOM 4988 C CA . LYS B 1 303 ? 13.797 28.547 14.688 1 94.56 303 LYS B CA 1
ATOM 4989 C C . LYS B 1 303 ? 13.312 29.984 14.719 1 94.56 303 LYS B C 1
ATOM 4991 O O . LYS B 1 303 ? 12.117 30.25 14.844 1 94.56 303 LYS B O 1
ATOM 4996 N N . ALA B 1 304 ? 14.234 30.922 14.57 1 94.06 304 ALA B N 1
ATOM 4997 C CA . ALA B 1 304 ? 13.914 32.344 14.594 1 94.06 304 ALA B CA 1
ATOM 4998 C C . ALA B 1 304 ? 13.062 32.719 13.383 1 94.06 304 ALA B C 1
ATOM 5000 O O . ALA B 1 304 ? 12.453 33.812 13.367 1 94.06 304 ALA B O 1
ATOM 5001 N N . LYS B 1 305 ? 13.008 31.906 12.375 1 94.44 305 LYS B N 1
ATOM 5002 C CA . LYS B 1 305 ? 12.281 32.188 11.141 1 94.44 305 LYS B CA 1
ATOM 5003 C C . LYS B 1 305 ? 10.891 31.578 11.164 1 94.44 305 LYS B C 1
ATOM 5005 O O . LYS B 1 305 ? 10.117 31.75 10.211 1 94.44 305 LYS B O 1
ATOM 5010 N N . LEU B 1 306 ? 10.625 30.812 12.242 1 94.62 306 LEU B N 1
ATOM 5011 C CA . LEU B 1 306 ? 9.273 30.266 12.398 1 94.62 306 LEU B CA 1
ATOM 5012 C C . LEU B 1 306 ? 8.25 31.391 12.523 1 94.62 306 LEU B C 1
ATOM 5014 O O . LEU B 1 306 ? 8.5 32.375 13.219 1 94.62 306 LEU B O 1
ATOM 5018 N N . VAL B 1 307 ? 7.086 31.281 11.898 1 90.69 307 VAL B N 1
ATOM 5019 C CA . VAL B 1 307 ? 6.109 32.344 11.906 1 90.69 307 VAL B CA 1
ATOM 5020 C C . VAL B 1 307 ? 4.902 31.969 12.75 1 90.69 307 VAL B C 1
ATOM 5022 O O . VAL B 1 307 ? 4.055 32.812 13.062 1 90.69 307 VAL B O 1
ATOM 5025 N N . ASN B 1 308 ? 4.758 30.734 13.102 1 81.69 308 ASN B N 1
ATOM 5026 C CA . ASN B 1 308 ? 3.635 30.281 13.922 1 81.69 308 ASN B CA 1
ATOM 5027 C C . ASN B 1 308 ? 4.109 29.719 15.258 1 81.69 308 ASN B C 1
ATOM 5029 O O . ASN B 1 308 ? 3.432 28.891 15.859 1 81.69 308 ASN B O 1
ATOM 5033 N N . ALA B 1 309 ? 5.258 30.031 15.797 1 65.12 309 ALA B N 1
ATOM 5034 C CA . ALA B 1 309 ? 5.812 29.516 17.047 1 65.12 309 ALA B CA 1
ATOM 5035 C C . ALA B 1 309 ? 4.973 29.953 18.234 1 65.12 309 ALA B C 1
ATOM 5037 O O . ALA B 1 309 ? 5.156 29.453 19.359 1 65.12 309 ALA B O 1
ATOM 5038 N N . GLU B 1 310 ? 4.113 30.75 18.156 1 56.41 310 GLU B N 1
ATOM 5039 C CA . GLU B 1 310 ? 3.486 31.328 19.328 1 56.41 310 GLU B CA 1
ATOM 5040 C C . GLU B 1 310 ? 2.84 30.25 20.203 1 56.41 310 GLU B C 1
ATOM 5042 O O . GLU B 1 310 ? 2.748 30.406 21.422 1 56.41 310 GLU B O 1
ATOM 5047 N N . HIS B 1 311 ? 2.252 29.203 19.625 1 48.56 311 HIS B N 1
ATOM 5048 C CA . HIS B 1 311 ? 1.276 28.438 20.375 1 48.56 311 HIS B CA 1
ATOM 5049 C C . HIS B 1 311 ? 1.966 27.469 21.344 1 48.56 311 HIS B C 1
ATOM 5051 O O . HIS B 1 311 ? 1.304 26.797 22.125 1 48.56 311 HIS B O 1
ATOM 5057 N N . ALA B 1 312 ? 3.109 27.156 21.328 1 42.16 312 ALA B N 1
ATOM 5058 C CA . ALA B 1 312 ? 3.775 26.203 22.203 1 42.16 312 ALA B CA 1
ATOM 5059 C C . ALA B 1 312 ? 3.654 26.609 23.672 1 42.16 312 ALA B C 1
ATOM 5061 O O . ALA B 1 312 ? 3.439 25.766 24.531 1 42.16 312 ALA B O 1
ATOM 5062 N N . GLU B 1 313 ? 3.904 27.828 23.906 1 42.25 313 GLU B N 1
ATOM 5063 C CA . GLU B 1 313 ? 3.822 28.234 25.297 1 42.25 313 GLU B CA 1
ATOM 5064 C C . GLU B 1 313 ? 2.408 28.062 25.844 1 42.25 313 GLU B C 1
ATOM 5066 O O . GLU B 1 313 ? 2.227 27.703 27.016 1 42.25 313 GLU B O 1
ATOM 5071 N N . ASN B 1 314 ? 1.49 28.234 25.094 1 40.81 314 ASN B N 1
ATOM 5072 C CA . ASN B 1 314 ? 0.112 28.141 25.562 1 40.81 314 ASN B CA 1
ATOM 5073 C C . ASN B 1 314 ? -0.346 26.688 25.688 1 40.81 314 ASN B C 1
ATOM 5075 O O . ASN B 1 314 ? -1.112 26.344 26.578 1 40.81 314 ASN B O 1
ATOM 5079 N N . VAL B 1 315 ? 0.105 25.781 24.859 1 40.28 315 VAL B N 1
ATOM 5080 C CA . VAL B 1 315 ? -0.279 24.375 24.922 1 40.28 315 VAL B CA 1
ATOM 5081 C C . VAL B 1 315 ? 0.442 23.688 26.078 1 40.28 315 VAL B C 1
ATOM 5083 O O . VAL B 1 315 ? -0.168 22.938 26.844 1 40.28 315 VAL B O 1
ATOM 5086 N N . ALA B 1 316 ? 1.715 23.953 26.312 1 40.34 316 ALA B N 1
ATOM 5087 C CA . ALA B 1 316 ? 2.396 23.453 27.5 1 40.34 316 ALA B CA 1
ATOM 5088 C C . ALA B 1 316 ? 1.737 23.984 28.781 1 40.34 316 ALA B C 1
ATOM 5090 O O . ALA B 1 316 ? 1.559 23.25 29.75 1 40.34 316 ALA B O 1
ATOM 5091 N N . ALA B 1 317 ? 1.314 25.156 28.734 1 42.03 317 ALA B N 1
ATOM 5092 C CA . ALA B 1 317 ? 0.586 25.734 29.859 1 42.03 317 ALA B CA 1
ATOM 5093 C C . ALA B 1 317 ? -0.779 25.062 30.031 1 42.03 317 ALA B C 1
ATOM 5095 O O . ALA B 1 317 ? -1.205 24.781 31.156 1 42.03 317 ALA B O 1
ATOM 5096 N N . ALA B 1 318 ? -1.39 24.641 28.969 1 41.81 318 ALA B N 1
ATOM 5097 C CA . ALA B 1 318 ? -2.689 23.984 29.016 1 41.81 318 ALA B CA 1
ATOM 5098 C C . ALA B 1 318 ? -2.543 22.516 29.422 1 41.81 318 ALA B C 1
ATOM 5100 O O . ALA B 1 318 ? -3.326 22.016 30.219 1 41.81 318 ALA B O 1
ATOM 5101 N N . GLU B 1 319 ? -1.606 21.797 28.938 1 44.75 319 GLU B N 1
ATOM 5102 C CA . GLU B 1 319 ? -1.325 20.422 29.344 1 44.75 319 GLU B CA 1
ATOM 5103 C C . GLU B 1 319 ? -0.862 20.344 30.797 1 44.75 319 GLU B C 1
ATOM 5105 O O . GLU B 1 319 ? -1.263 19.453 31.531 1 44.75 319 GLU B O 1
ATOM 5110 N N . ARG B 1 320 ? -0.057 21.234 31.25 1 44.28 320 ARG B N 1
ATOM 5111 C CA . ARG B 1 320 ? 0.289 21.375 32.656 1 44.28 320 ARG B CA 1
ATOM 5112 C C . ARG B 1 320 ? -0.948 21.688 33.5 1 44.28 320 ARG B C 1
ATOM 5114 O O . ARG B 1 320 ? -1.106 21.141 34.594 1 44.28 320 ARG B O 1
ATOM 5121 N N . LYS B 1 321 ? -1.877 22.484 32.969 1 43.78 321 LYS B N 1
ATOM 5122 C CA . LYS B 1 321 ? -3.139 22.766 33.656 1 43.78 321 LYS B CA 1
ATOM 5123 C C . LYS B 1 321 ? -4.051 21.547 33.656 1 43.78 321 LYS B C 1
ATOM 5125 O O . LYS B 1 321 ? -4.668 21.234 34.656 1 43.78 321 LYS B O 1
ATOM 5130 N N . LEU B 1 322 ? -4.09 20.828 32.562 1 44 322 LEU B N 1
ATOM 5131 C CA . LEU B 1 322 ? -4.902 19.625 32.469 1 44 322 LEU B CA 1
ATOM 5132 C C . LEU B 1 322 ? -4.316 18.516 33.344 1 44 322 LEU B C 1
ATOM 5134 O O . LEU B 1 322 ? -5.059 17.781 34 1 44 322 LEU B O 1
ATOM 5138 N N . ALA B 1 323 ? -3.018 18.359 33.406 1 45.62 323 ALA B N 1
ATOM 5139 C CA . ALA B 1 323 ? -2.361 17.422 34.312 1 45.62 323 ALA B CA 1
ATOM 5140 C C . ALA B 1 323 ? -2.586 17.828 35.781 1 45.62 323 ALA B C 1
ATOM 5142 O O . ALA B 1 323 ? -2.816 16.969 36.656 1 45.62 323 ALA B O 1
ATOM 5143 N N . LYS B 1 324 ? -2.549 19.094 36.062 1 48.03 324 LYS B N 1
ATOM 5144 C CA . LYS B 1 324 ? -2.828 19.594 37.406 1 48.03 324 LYS B CA 1
ATOM 5145 C C . LYS B 1 324 ? -4.293 19.391 37.781 1 48.03 324 LYS B C 1
ATOM 5147 O O . LYS B 1 324 ? -4.605 19.047 38.938 1 48.03 324 LYS B O 1
ATOM 5152 N N . ASP B 1 325 ? -5.156 19.531 36.812 1 48.84 325 ASP B N 1
ATOM 5153 C CA . ASP B 1 325 ? -6.586 19.375 37.062 1 48.84 325 ASP B CA 1
ATOM 5154 C C . ASP B 1 325 ? -6.969 17.906 37.188 1 48.84 325 ASP B C 1
ATOM 5156 O O . ASP B 1 325 ? -7.914 17.562 37.906 1 48.84 325 ASP B O 1
ATOM 5160 N N . ARG B 1 326 ? -6.289 17.031 36.5 1 46.31 326 ARG B N 1
ATOM 5161 C CA . ARG B 1 326 ? -6.512 15.602 36.656 1 46.31 326 ARG B CA 1
ATOM 5162 C C . ARG B 1 326 ? -5.961 15.094 37.969 1 46.31 326 ARG B C 1
ATOM 5164 O O . ARG B 1 326 ? -6.34 14.016 38.438 1 46.31 326 ARG B O 1
ATOM 5171 N N . GLN B 1 327 ? -4.945 15.773 38.438 1 41.72 327 GLN B N 1
ATOM 5172 C CA . GLN B 1 327 ? -4.395 15.438 39.75 1 41.72 327 GLN B CA 1
ATOM 5173 C C . GLN B 1 327 ? -5.27 15.992 40.875 1 41.72 327 GLN B C 1
ATOM 5175 O O . GLN B 1 327 ? -5.008 15.734 42.031 1 41.72 327 GLN B O 1
ATOM 5180 N N . LYS B 1 328 ? -6.273 16.891 40.562 1 43.03 328 LYS B N 1
ATOM 5181 C CA . LYS B 1 328 ? -7.16 17.328 41.625 1 43.03 328 LYS B CA 1
ATOM 5182 C C . LYS B 1 328 ? -8.039 16.172 42.094 1 43.03 328 LYS B C 1
ATOM 5184 O O . LYS B 1 328 ? -8.656 15.484 41.312 1 43.03 328 LYS B O 1
ATOM 5189 N N . PRO B 1 329 ? -7.82 15.695 43.219 1 39.66 329 PRO B N 1
ATOM 5190 C CA . PRO B 1 329 ? -8.656 14.633 43.781 1 39.66 329 PRO B CA 1
ATOM 5191 C C . PRO B 1 329 ? -10.148 14.867 43.562 1 39.66 329 PRO B C 1
ATOM 5193 O O . PRO B 1 329 ? -10.609 16.016 43.656 1 39.66 329 PRO B O 1
ATOM 5196 N N . LYS B 1 330 ? -10.82 14.078 42.719 1 42.25 330 LYS B N 1
ATOM 5197 C CA . LYS B 1 330 ? -12.273 14.156 42.625 1 42.25 330 LYS B CA 1
ATOM 5198 C C . LYS B 1 330 ? -12.875 14.422 44 1 42.25 330 LYS B C 1
ATOM 5200 O O . LYS B 1 330 ? -12.453 13.828 45 1 42.25 330 LYS B O 1
ATOM 5205 N N . PRO B 1 331 ? -13.555 15.492 44.125 1 37.72 331 PRO B N 1
ATOM 5206 C CA . PRO B 1 331 ? -14.188 15.695 45.406 1 37.72 331 PRO B CA 1
ATOM 5207 C C . PRO B 1 331 ? -14.992 14.477 45.875 1 37.72 331 PRO B C 1
ATOM 5209 O O . PRO B 1 331 ? -15.555 13.758 45.062 1 37.72 331 PRO B O 1
ATOM 5212 N N . ALA B 1 332 ? -14.664 13.938 47 1 35.94 332 ALA B N 1
ATOM 5213 C CA . ALA B 1 332 ? -15.383 12.875 47.688 1 35.94 332 ALA B CA 1
ATOM 5214 C C . ALA B 1 332 ? -16.891 13.133 47.688 1 35.94 332 ALA B C 1
ATOM 5216 O O . ALA B 1 332 ? -17.359 14.164 48.188 1 35.94 332 ALA B O 1
ATOM 5217 N N . THR B 1 333 ? -17.531 12.773 46.531 1 36.66 333 THR B N 1
ATOM 5218 C CA . THR B 1 333 ? -18.984 12.852 46.562 1 36.66 333 THR B CA 1
ATOM 5219 C C . THR B 1 333 ? -19.531 12.195 47.844 1 36.66 333 THR B C 1
ATOM 5221 O O . THR B 1 333 ? -19.203 11.039 48.125 1 36.66 333 THR B O 1
ATOM 5224 N N . GLY B 1 334 ? -19.672 12.906 48.938 1 31.92 334 GLY B N 1
ATOM 5225 C CA . GLY B 1 334 ? -20.344 12.562 50.188 1 31.92 334 GLY B CA 1
ATOM 5226 C C . GLY B 1 334 ? -21.672 11.859 49.969 1 31.92 334 GLY B C 1
ATOM 5227 O O . GLY B 1 334 ? -22.516 12.336 49.188 1 31.92 334 GLY B O 1
ATOM 5228 N N . THR B 1 335 ? -21.688 10.508 50.031 1 34.5 335 THR B N 1
ATOM 5229 C CA . THR B 1 335 ? -22.859 9.641 50.125 1 34.5 335 THR B CA 1
ATOM 5230 C C . THR B 1 335 ? -23.781 10.102 51.25 1 34.5 335 THR B C 1
ATOM 5232 O O . THR B 1 335 ? -23.469 9.953 52.438 1 34.5 335 THR B O 1
ATOM 5235 N N . GLY B 1 336 ? -24.219 11.383 51.312 1 29.66 336 GLY B N 1
ATOM 5236 C CA . GLY B 1 336 ? -25.203 11.734 52.312 1 29.66 336 GLY B CA 1
ATOM 5237 C C . GLY B 1 336 ? -26.453 10.859 52.25 1 29.66 336 GLY B C 1
ATOM 5238 O O . GLY B 1 336 ? -27.016 10.656 51.188 1 29.66 336 GLY B O 1
ATOM 5239 N N . THR B 1 337 ? -26.453 9.797 53.094 1 31.5 337 THR B N 1
ATOM 5240 C CA . THR B 1 337 ? -27.5 8.859 53.5 1 31.5 337 THR B CA 1
ATOM 5241 C C . THR B 1 337 ? -28.75 9.617 53.938 1 31.5 337 THR B C 1
ATOM 5243 O O . THR B 1 337 ? -29.656 9.031 54.531 1 31.5 337 THR B O 1
ATOM 5246 N N . ALA B 1 338 ? -29.078 10.766 53.344 1 28.27 338 ALA B N 1
ATOM 5247 C CA . ALA B 1 338 ? -30.172 11.477 54.031 1 28.27 338 ALA B CA 1
ATOM 5248 C C . ALA B 1 338 ? -31.484 10.719 53.875 1 28.27 338 ALA B C 1
ATOM 5250 O O . ALA B 1 338 ? -32.562 11.242 54.219 1 28.27 338 ALA B O 1
ATOM 5251 N N . PHE B 1 339 ? -31.516 9.516 53.188 1 27.5 339 PHE B N 1
ATOM 5252 C CA . PHE B 1 339 ? -32.906 9.148 52.969 1 27.5 339 PHE B CA 1
ATOM 5253 C C . PHE B 1 339 ? -33.594 8.734 54.25 1 27.5 339 PHE B C 1
ATOM 5255 O O . PHE B 1 339 ? -34.719 8.234 54.25 1 27.5 339 PHE B O 1
ATOM 5262 N N . ASP B 1 340 ? -32.906 8.805 55.469 1 24.64 340 ASP B N 1
ATOM 5263 C CA . ASP B 1 340 ? -33.688 8.18 56.531 1 24.64 340 ASP B CA 1
ATOM 5264 C C . ASP B 1 340 ? -34.938 9 56.812 1 24.64 340 ASP B C 1
ATOM 5266 O O . ASP B 1 340 ? -35.875 8.508 57.469 1 24.64 340 ASP B O 1
ATOM 5270 N N . ALA B 1 341 ? -35.062 10.266 56.625 1 22.56 341 ALA B N 1
ATOM 5271 C CA . ALA B 1 341 ? -36.281 10.734 57.312 1 22.56 341 ALA B CA 1
ATOM 5272 C C . ALA B 1 341 ? -37.531 10.375 56.5 1 22.56 341 ALA B C 1
ATOM 5274 O O . ALA B 1 341 ? -37.531 10.422 55.281 1 22.56 341 ALA B O 1
#

Secondary structure (DSSP, 8-state):
-----SHHHHHHSTT--B-TT--B-----SSTT-----BPPP-EEEEE-S----PPBTBTT-GGG-SS-EEEEE-TT--HHHHHHT---HHHHHHHHHHHHHHHHTT-SEEEESSGGGGGGHHHHHHH-SS-B--SGGGGHHHHHHTS-TTSEEEEEES-HHHHGGGHHHHHHHHS--TTSTTEEEEE-TTSTTTHHHHHTPPP-HHHHHHHHHHHHHHHHHHHHTSSS-EEEEEE-STT-GGGHHHHHHHH-S-EE-HHHHHHHHHHTTS--TTSSSTTSBPPP-S------TTTT--HHHHTT-SSGGGHHHHHHHHHHHHHHHTS---------GGG-/-----SHHHHHHSTT--B-TT--B-----SSTT-----BPPP-EEEEE-S----PPBTBTT-GGG-SS-EEEEE-TT--HHHHHHT---HHHHHHHHHHHHHHHHTT-SEEEESSGGGGGGHHHHHHH-SS-B--SGGGGHHHHHHTS-TTSEEEEEES-HHHHGGGHHHHHHHHS--TTSTTEEEEE-TTSTTTHHHHHTPPP-HHHHHHHHHHHHHHHHHHHHTSSS-EEEEEE-STT-GGGHHHHHHHH-S-EE-HHHHHHHHHHTTS--TTSSSTTSBPPP-S------TTTT--HHHHTT-SSTTHHHHHHHHHHHHHHHHTS---------GGG-

Foldseek 3Di:
DDQQAQPVLCVPDPPQNQDRRNDGDFDCPPDNPDPLQAAAQAEEEEEEELFAADADQQFPPDQNVDQHEYHYDYQAPRHPVCLLVLHDDPVSLVSVLVRLVLVVVVVHQEYEYRFLSCLSVQVVSVVSDVHHYDHWLLLCVLVVCVVDDLLAAEEEEEQAQVSCVVCQVSSCVSNVDRCPSPRYHYHHCVPQPQSCCVVVSYDGPCVVRLVSVLVSLVVVQVVPVPDPYGHAAYEYGRSRCSVNQVVNCVSPVHHYGYPSNSVCVSSVVVAADPPDDSGSSHDDHPRDYDDDHPPPPDDPVSSVSRDNPPCPVVVVVVVVVVVVVVPPPDPPPPPPPVPPD/DDQQAQPVLCPPDPPQPQDRNNDGDFDADPDHPDPLPAAAQAEEEEEEELFAADADQQFPPDQNVDQHEYHYDYQAPRHPVCLLVLHDDPVSLVSVLVRLVLVVVVVHQEYEYRFLSCLSVQVVSVVSDVHHYDHWLLLCVLVVCVVDDLLAAEEEEEQAQVSCVVCQVSSCVSNVDRCPSPRYHYHHCVPQPQSCCVVVSYDGPCVVRLVSVLVSLVVVQVVPVPDPYGHAAYEYGRSRCSVNQVVNCVSVVHHYGYPSNSVCVSSVVVHADPPDDRGSSYDDHPRDYDDDHPPPPDDPVSSVSRDHPPCVVVVVVVVVVVVVVVPPPDPPPPPPPPPPD

Organism: Emiliania huxleyi (strain CCMP1516) (NCBI:txid280463)

pLDDT: mean 81.26, std 23.6, range [19.7, 98.75]